Protein AF-A0A1I7U4G9-F1 (afdb_monomer)

Secondary structure (DSSP, 8-state):
----------PPPHHHHHHTTS--HHHHHHHHHHHHHHHHHHHHHHHHHHHHHHHHHTTT-PPPPPPPP-------------------HHHHHHHHHHHHHHHHHHHHHHHHH-TTSHHHHHHHHHHHHHHHHHHHHHHHHHTSTT--SEE---GGG-HHHHHHHHHHHHHHHHHHHHHHH-S-HHHHHTSHHHHHHHHHHHHHHHHHHHT-EE--TTTTTTSSS-EEES-B-TTTTTT-TT-SEEEEESEEEEEE-TTTTTT-EEEEEEEEES-EEEEE-TTTT-S-EEEEEEEEEEEEEEEEE-TTTTTT-EEEEEEEEEEEEEEEETTTTTT-EEEEEEEES-EEEEE-----S-----TT---EEEEEEES-EEEEE-HHHH-EEEEEEES-EEEEES---S-TTS------TT------EEEEES-EEEEE-TTTTTT-EEEEEEEES-EEEEEPTTSEES-EEEEEEEES-EEEEE-TTSEES-EEEEEEEES-EEEEE-TTSEES-EEEEEEEES-EEEEE-S--EES-EEEEEEEES-EEEEE-TTTT------

Solvent-accessible surface area (backbone atoms only — not comparable to full-atom values): 28700 Å² total; per-residue (Å²): 136,84,94,77,74,79,76,77,78,74,75,80,50,77,64,58,54,62,56,60,74,63,79,61,66,65,59,38,55,48,38,22,53,50,52,51,52,53,52,52,50,52,54,50,52,51,52,52,52,52,51,58,54,52,62,52,55,60,71,76,56,79,82,82,86,82,81,83,92,81,85,89,85,90,86,85,86,83,85,89,87,84,84,89,86,86,83,73,60,81,63,52,60,58,53,51,52,56,56,47,50,58,48,52,54,26,51,53,30,38,45,48,67,32,74,85,35,74,66,8,44,54,47,55,52,48,52,52,52,49,53,51,50,48,52,50,50,52,51,52,61,65,67,40,96,81,62,57,61,62,41,79,55,47,56,92,80,32,70,68,59,51,53,45,44,54,50,36,55,50,50,51,56,53,48,51,39,51,54,54,36,43,89,51,62,71,62,50,62,69,31,73,70,43,49,51,47,38,68,49,37,46,28,51,58,46,23,59,77,68,32,29,44,73,81,60,79,90,55,74,77,76,78,76,58,65,49,71,41,70,61,43,48,57,42,65,53,52,85,57,77,84,46,49,69,48,78,45,64,43,25,34,33,46,28,38,29,47,30,19,40,27,67,36,45,59,25,55,35,41,40,37,30,44,26,42,35,38,34,38,30,46,25,17,48,12,40,24,40,58,28,48,30,40,38,41,37,54,60,29,41,32,50,34,37,30,44,27,21,31,26,64,14,37,32,47,32,38,38,37,34,38,32,39,30,70,30,27,23,54,35,24,50,22,54,19,24,24,53,34,37,37,38,30,50,24,38,44,32,55,41,49,70,88,71,88,70,78,88,79,75,64,91,87,58,60,45,19,49,31,35,40,38,31,54,25,40,30,57,47,45,41,72,82,39,47,32,36,25,28,42,42,36,30,56,22,42,32,46,29,33,20,69,71,56,90,47,92,89,48,85,75,92,59,83,74,78,84,67,82,62,70,34,34,35,39,38,39,30,46,25,44,35,41,34,36,30,53,46,44,40,49,59,40,62,27,55,36,42,36,39,30,52,22,40,35,50,31,38,29,46,31,17,34,21,53,20,40,31,50,29,39,36,40,30,55,20,40,36,42,35,39,31,45,28,18,38,20,55,21,42,33,45,30,38,41,38,34,42,29,45,33,45,40,44,33,38,20,22,40,18,53,24,43,36,32,39,41,37,43,30,53,21,40,34,45,36,36,35,41,32,28,42,29,73,52,48,69,75,42,80,46,79,43,78,60,48,71,74,41,71,40,95,40,24,84,50,54,82,67,84,125

Foldseek 3Di:
DDPPDPPPPPDDDPVFVVVPVDDDVVVLVVLLVVVLVVLLVVQVVVVVVVVVVVVVVCVVDPDDDDDDDDDDDDDDDDDDDDDDDDDPPPVVVVVCVVVVVLVVLLVVLLLLCDPVHPNVVVVVVVLVVLVVVLVVLLVVQCVDPPDDQKTQAACVVDPSLVSLLVSLVVVVVVLVSVCSNDPDNNVSCVDPSVSVNSSRNSSSVVCNVRRMDGSDDPPPPPDPDQAEAAELDACNCPPVQPEQEAEDESHEYAELDANSQAPAENHAEDEYELYEYEEQDANSQAHYYNHAEYDDDYNYEYAEQAANSHAHHAYAEYEYACYEYNEYELQRQPNHAYAEYEAYNYEYEYAHHPDPDQDDDPPPGHFHAEYEAECYEYAEHQPQSNGYQEYEYELYEYAEQADRDPDPPDPPPDPRPDPVRNHAYYEYYNYEYEELDACSAAAEEYAEDEYENYEYAEQDANSHECYEYAEYYYYLYEYEEQDANSPYNYEYAEYYAENYEYEYQDANSPELYEYEEYAHYLYEYAEQDANSHYNYHYNYYHYPNYHYNYYDPRRVVYPDDD

pLDDT: mean 80.05, std 19.77, range [24.11, 98.38]

Radius of gyration: 43.99 Å; Cα contacts (8 Å, |Δi|>4): 1241; chains: 1; bounding box: 105×54×148 Å

InterPro domains:
  IPR005821 Ion transport domain [PF00520] (123-213)
  IPR027359 Voltage-dependent channel domain superfamily [G3DSA:1.20.120.350] (115-228)
  IPR032675 Leucine-rich repeat domain superfamily [G3DSA:3.80.10.10] (229-551)
  IPR047871 Calcium-activated potassium channel slowpoke-like [PTHR10027] (13-220)

Nearest PDB structures (foldseek):
  6v22-assembly1_A  TM=9.071E-01  e=6.794E-10  Homo sapiens
  8vav-assembly1_A  TM=9.564E-01  e=4.040E-09  Homo sapiens
  7yo5-assembly1_B  TM=9.255E-01  e=4.224E-09  Homo sapiens
  7yo1-assembly1_G  TM=9.265E-01  e=5.518E-09  Homo sapiens
  8v63-assembly1_D  TM=9.424E-01  e=1.681E-08  Homo sapiens

Organism: NCBI:txid1561998

Mean predicted aligned error: 17.95 Å

Structure (mmCIF, N/CA/C/O backbone):
data_AF-A0A1I7U4G9-F1
#
_entry.id   AF-A0A1I7U4G9-F1
#
loop_
_atom_site.group_PDB
_atom_site.id
_atom_site.type_symbol
_atom_site.label_atom_id
_atom_site.label_alt_id
_atom_site.label_comp_id
_atom_site.label_asym_id
_atom_site.label_entity_id
_atom_site.label_seq_id
_atom_site.pdbx_PDB_ins_code
_atom_site.Cartn_x
_atom_site.Cartn_y
_atom_site.Cartn_z
_atom_site.occupancy
_atom_site.B_iso_or_equiv
_atom_site.auth_seq_id
_atom_site.auth_comp_id
_atom_site.auth_asym_id
_atom_site.auth_atom_id
_atom_site.pdbx_PDB_model_num
ATOM 1 N N . MET A 1 1 ? -7.025 -22.854 -17.572 1.00 32.09 1 MET A N 1
ATOM 2 C CA . MET A 1 1 ? -6.336 -24.072 -17.092 1.00 32.09 1 MET A CA 1
ATOM 3 C C . MET A 1 1 ? -4.861 -23.960 -17.449 1.00 32.09 1 MET A C 1
ATOM 5 O O . MET A 1 1 ? -4.553 -23.759 -18.612 1.00 32.09 1 MET A O 1
ATOM 9 N N . ASN A 1 2 ? -4.002 -24.052 -16.429 1.00 30.67 2 ASN A N 1
ATOM 10 C CA . ASN A 1 2 ? -2.537 -24.177 -16.460 1.00 30.67 2 ASN A CA 1
ATOM 11 C C . ASN A 1 2 ? -1.704 -23.033 -17.076 1.00 30.67 2 ASN A C 1
ATOM 13 O O . ASN A 1 2 ? -0.966 -23.246 -18.028 1.00 30.67 2 ASN A O 1
ATOM 17 N N . CYS A 1 3 ? -1.691 -21.868 -16.417 1.00 27.72 3 CYS A N 1
ATOM 18 C CA . CYS A 1 3 ? -0.491 -21.019 -16.354 1.00 27.72 3 CYS A CA 1
ATOM 19 C C . CYS A 1 3 ? 0.196 -21.259 -15.004 1.00 27.72 3 CYS A C 1
ATOM 21 O O . CYS A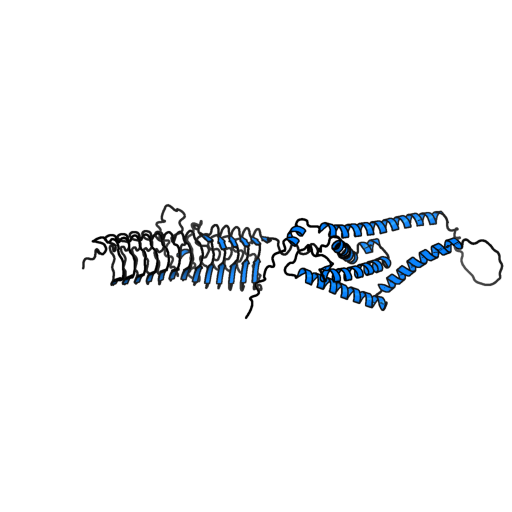 1 3 ? 0.175 -20.421 -14.112 1.00 27.72 3 CYS A O 1
ATOM 23 N N . ASN A 1 4 ? 0.741 -22.461 -14.832 1.00 32.66 4 ASN A N 1
ATOM 24 C CA . ASN A 1 4 ? 1.618 -22.788 -13.716 1.00 32.66 4 ASN A CA 1
ATOM 25 C C . ASN A 1 4 ? 2.900 -23.365 -14.314 1.00 32.66 4 ASN A C 1
ATOM 27 O O . ASN A 1 4 ? 3.123 -24.571 -14.334 1.00 32.66 4 ASN A O 1
ATOM 31 N N . LEU A 1 5 ? 3.698 -22.481 -14.907 1.00 30.47 5 LEU A N 1
ATOM 32 C CA . LEU A 1 5 ? 5.097 -22.759 -15.179 1.00 30.47 5 LEU A CA 1
ATOM 33 C C . LEU A 1 5 ? 5.899 -21.692 -14.447 1.00 30.47 5 LEU A C 1
ATOM 35 O O . LEU A 1 5 ? 6.381 -20.724 -15.035 1.00 30.47 5 LEU A O 1
ATOM 39 N N . SER A 1 6 ? 5.995 -21.863 -13.129 1.00 32.78 6 SER A N 1
ATOM 40 C CA . SER A 1 6 ? 7.108 -21.331 -12.356 1.00 32.78 6 SER A CA 1
ATOM 41 C C . SER A 1 6 ? 8.375 -21.692 -13.124 1.00 32.78 6 SER A C 1
ATOM 43 O O . SER A 1 6 ? 8.732 -22.867 -13.220 1.00 32.78 6 SER A O 1
ATOM 45 N N . ARG A 1 7 ? 9.007 -20.701 -13.761 1.00 32.53 7 ARG A N 1
ATOM 46 C CA . ARG A 1 7 ? 10.331 -20.886 -14.346 1.00 32.53 7 ARG A CA 1
ATOM 47 C C . ARG A 1 7 ? 11.245 -21.239 -13.186 1.00 32.53 7 ARG A C 1
ATOM 49 O O . ARG A 1 7 ? 11.540 -20.388 -12.352 1.00 32.53 7 ARG A O 1
ATOM 56 N N . VAL A 1 8 ? 11.623 -22.508 -13.108 1.00 30.97 8 VAL A N 1
ATOM 57 C CA . VAL A 1 8 ? 12.698 -22.967 -12.239 1.00 30.97 8 VAL A CA 1
ATOM 58 C C . VAL A 1 8 ? 13.930 -22.189 -12.684 1.00 30.97 8 VAL A C 1
ATOM 60 O O . VAL A 1 8 ? 14.436 -22.402 -13.782 1.00 30.97 8 VAL A O 1
ATOM 63 N N . PHE A 1 9 ? 14.348 -21.219 -11.875 1.00 34.22 9 PHE A N 1
ATOM 64 C CA . PHE A 1 9 ? 15.638 -20.572 -12.041 1.00 34.22 9 PHE A CA 1
ATOM 65 C C . PHE A 1 9 ? 16.676 -21.663 -11.784 1.00 34.22 9 PHE A C 1
ATOM 67 O O . PHE A 1 9 ? 16.850 -22.097 -10.647 1.00 34.22 9 PHE A O 1
ATOM 74 N N . MET A 1 10 ? 17.263 -22.201 -12.850 1.00 38.34 10 MET A N 1
ATOM 75 C CA . MET A 1 10 ? 18.351 -23.155 -12.718 1.00 38.34 10 MET A CA 1
ATOM 76 C C . MET A 1 10 ? 19.558 -22.354 -12.230 1.00 38.34 10 MET A C 1
ATOM 78 O O . MET A 1 10 ? 20.037 -21.463 -12.929 1.00 38.34 10 MET A O 1
ATOM 82 N N . GLU A 1 11 ? 19.966 -22.602 -10.986 1.00 43.62 11 GLU A N 1
ATOM 83 C CA . GLU A 1 11 ? 21.136 -21.980 -10.371 1.00 43.62 11 GLU A CA 1
ATOM 84 C C . GLU A 1 11 ? 22.359 -22.165 -11.282 1.00 43.62 11 GLU A C 1
ATOM 86 O O . GLU A 1 11 ? 22.639 -23.270 -11.749 1.00 43.62 11 GLU A O 1
ATOM 91 N N . MET A 1 12 ? 23.061 -21.063 -11.564 1.00 54.00 12 MET A N 1
ATOM 92 C CA . MET A 1 12 ? 24.326 -21.069 -12.299 1.00 54.00 12 MET A CA 1
ATOM 93 C C . MET A 1 12 ? 25.314 -21.983 -11.572 1.00 54.00 12 MET A C 1
ATOM 95 O O . MET A 1 12 ? 25.477 -21.861 -10.356 1.00 54.00 12 MET A O 1
ATOM 99 N N . THR A 1 13 ? 25.962 -22.899 -12.294 1.00 61.69 13 THR A N 1
ATOM 100 C CA . THR A 1 13 ? 26.867 -23.852 -11.649 1.00 61.69 13 THR A CA 1
ATOM 101 C C . THR A 1 13 ? 28.091 -23.133 -11.074 1.00 61.69 13 THR A C 1
ATOM 103 O O . THR A 1 13 ? 28.545 -22.103 -11.578 1.00 61.69 13 THR A O 1
ATOM 106 N N . GLU A 1 14 ? 28.649 -23.672 -9.991 1.00 62.03 14 GLU A N 1
ATOM 107 C CA . GLU A 1 14 ? 29.839 -23.115 -9.332 1.00 62.03 14 GLU A CA 1
ATOM 108 C C . GLU A 1 14 ? 31.075 -23.101 -10.262 1.00 62.03 14 GLU A C 1
ATOM 110 O O . GLU A 1 14 ? 31.990 -22.293 -10.087 1.00 62.03 14 GLU A O 1
ATOM 115 N N . GLU A 1 15 ? 31.088 -23.963 -11.282 1.00 64.06 15 GLU A N 1
ATOM 116 C CA . GLU A 1 15 ? 32.116 -24.016 -12.328 1.00 64.06 15 GLU A CA 1
ATOM 117 C C . GLU A 1 15 ? 31.965 -22.864 -13.335 1.00 64.06 15 GLU A C 1
ATOM 119 O O . GLU A 1 15 ? 32.948 -22.170 -13.618 1.00 64.06 15 GLU A O 1
ATOM 124 N N . ASP A 1 16 ? 30.735 -22.574 -13.778 1.00 65.06 16 ASP A N 1
ATOM 125 C CA . ASP A 1 16 ? 30.434 -21.411 -14.624 1.00 65.06 16 ASP A CA 1
ATOM 126 C C . ASP A 1 16 ? 30.797 -20.102 -13.909 1.00 65.06 16 ASP A C 1
ATOM 128 O O . ASP A 1 16 ? 31.416 -19.205 -14.490 1.00 65.06 16 ASP A O 1
ATOM 132 N N . ARG A 1 17 ? 30.489 -20.016 -12.606 1.00 66.81 17 ARG A N 1
ATOM 133 C CA . ARG A 1 17 ? 30.793 -18.847 -11.769 1.00 66.81 17 ARG A CA 1
ATOM 134 C C . ARG A 1 17 ? 32.293 -18.549 -11.726 1.00 66.81 17 ARG A C 1
ATOM 136 O O . ARG A 1 17 ? 32.680 -17.403 -11.938 1.00 66.81 17 ARG A O 1
ATOM 143 N N . LYS A 1 18 ? 33.134 -19.564 -11.491 1.00 71.50 18 LYS A N 1
ATOM 144 C CA . LYS A 1 18 ? 34.603 -19.416 -11.462 1.00 71.50 18 LYS A CA 1
ATOM 145 C C . LYS A 1 18 ? 35.176 -19.023 -12.819 1.00 71.50 18 LYS A C 1
ATOM 147 O O . LYS A 1 18 ? 36.136 -18.261 -12.881 1.00 71.50 18 LYS A O 1
ATOM 152 N N . CYS A 1 19 ? 34.600 -19.517 -13.912 1.00 69.88 19 CYS A N 1
ATOM 153 C CA . CYS A 1 19 ? 35.076 -19.172 -15.246 1.00 69.88 19 CYS A CA 1
ATOM 154 C C . CYS A 1 19 ? 34.816 -17.699 -15.614 1.00 69.88 19 CYS A C 1
ATOM 156 O O . CYS A 1 19 ? 35.646 -17.072 -16.283 1.00 69.88 19 CYS A O 1
ATOM 158 N N . LEU A 1 20 ? 33.694 -17.144 -15.148 1.00 69.88 20 LEU A N 1
ATOM 159 C CA . LEU A 1 20 ? 33.252 -15.774 -15.429 1.00 69.88 20 LEU A CA 1
ATOM 160 C C . LEU A 1 20 ? 33.856 -14.710 -14.498 1.00 69.88 20 LEU A C 1
ATOM 162 O O . LEU A 1 20 ? 33.621 -13.521 -14.722 1.00 69.88 20 LEU A O 1
ATOM 166 N N . GLU A 1 21 ? 34.645 -15.104 -13.488 1.00 70.00 21 GLU A N 1
ATOM 167 C CA . GLU A 1 21 ? 35.408 -14.169 -12.641 1.00 70.00 21 GLU A CA 1
ATOM 168 C C . GLU A 1 21 ? 36.423 -13.356 -13.469 1.00 70.00 21 GLU A C 1
ATOM 170 O O . GLU A 1 21 ? 36.642 -12.176 -13.198 1.00 70.00 21 GLU A O 1
ATOM 175 N N . GLU A 1 22 ? 36.976 -13.946 -14.536 1.00 73.38 22 GLU A N 1
ATOM 176 C CA . GLU A 1 22 ? 37.843 -13.267 -15.503 1.00 73.38 22 GLU A CA 1
ATOM 177 C C . GLU A 1 22 ? 37.217 -13.309 -16.909 1.00 73.38 22 GLU A C 1
ATOM 179 O O . GLU A 1 22 ? 37.266 -14.328 -17.606 1.00 73.38 22 GLU A O 1
ATOM 184 N N . ARG A 1 23 ? 36.637 -12.184 -17.347 1.00 78.44 23 ARG A N 1
ATOM 185 C CA . ARG A 1 23 ? 36.007 -12.053 -18.673 1.00 78.44 23 ARG A CA 1
ATOM 186 C C . ARG A 1 23 ? 37.039 -11.854 -19.783 1.00 78.44 23 ARG A C 1
ATOM 188 O O . ARG A 1 23 ? 37.906 -10.986 -19.672 1.00 78.44 23 ARG A O 1
ATOM 195 N N . LYS A 1 24 ? 36.911 -12.599 -20.888 1.00 81.12 24 LYS A N 1
ATOM 196 C CA . LYS A 1 24 ? 37.875 -12.594 -22.011 1.00 81.12 24 LYS A CA 1
ATOM 197 C C . LYS A 1 24 ? 37.289 -12.089 -23.332 1.00 81.12 24 LYS A C 1
ATOM 199 O O . LYS A 1 24 ? 37.916 -12.257 -24.377 1.00 81.12 24 LYS A O 1
ATOM 204 N N . TYR A 1 25 ? 36.149 -11.393 -23.303 1.00 81.56 25 TYR A N 1
ATOM 205 C CA . TYR A 1 25 ? 35.530 -10.788 -24.498 1.00 81.56 25 TYR A CA 1
ATOM 206 C C . TYR A 1 25 ? 36.493 -9.921 -25.335 1.00 81.56 25 TYR A C 1
ATOM 208 O O . TYR A 1 25 ? 36.419 -9.912 -26.563 1.00 81.56 25 TYR A O 1
ATOM 216 N N . TRP A 1 26 ? 37.449 -9.238 -24.693 1.00 81.31 26 TRP A N 1
ATOM 217 C CA . TRP A 1 26 ? 38.462 -8.435 -25.382 1.00 81.31 26 TRP A CA 1
ATOM 218 C C . TRP A 1 26 ? 39.311 -9.250 -26.362 1.00 81.31 26 TRP A C 1
ATOM 220 O O . TRP A 1 26 ? 39.728 -8.705 -27.378 1.00 81.31 26 TRP A O 1
ATOM 230 N N . CYS A 1 27 ? 39.548 -10.542 -26.106 1.00 86.62 27 CYS A N 1
ATOM 231 C CA . CYS A 1 27 ? 40.294 -11.408 -27.020 1.00 86.62 27 CYS A CA 1
ATOM 232 C C . CYS A 1 27 ? 39.555 -11.605 -28.351 1.00 86.62 27 CYS A C 1
ATOM 234 O O . CYS A 1 27 ? 40.188 -11.605 -29.406 1.00 86.62 27 CYS A O 1
ATOM 236 N N . PHE A 1 28 ? 38.224 -11.710 -28.311 1.00 86.06 28 PHE A N 1
ATOM 237 C CA . PHE A 1 28 ? 37.385 -11.834 -29.502 1.00 86.06 28 PHE A CA 1
ATOM 238 C C . PHE A 1 28 ? 37.420 -10.543 -30.323 1.00 86.06 28 PHE A C 1
ATOM 240 O O . PHE A 1 28 ? 37.746 -10.580 -31.508 1.00 86.06 28 PHE A O 1
ATOM 247 N N . LEU A 1 29 ? 37.212 -9.386 -29.687 1.00 85.88 29 LEU A N 1
ATOM 248 C CA . LEU A 1 29 ? 37.275 -8.089 -30.369 1.00 85.88 29 LEU A CA 1
ATOM 249 C C . LEU A 1 29 ? 38.676 -7.790 -30.928 1.00 85.88 29 LEU A C 1
ATOM 251 O O . LEU A 1 29 ? 38.822 -7.318 -32.057 1.00 85.88 29 LEU A O 1
ATOM 255 N N . LEU A 1 30 ? 39.721 -8.099 -30.156 1.00 89.56 30 LEU A N 1
ATOM 256 C CA . LEU A 1 30 ? 41.106 -7.922 -30.579 1.00 89.56 30 LEU A CA 1
ATOM 257 C C . LEU A 1 30 ? 41.428 -8.792 -31.799 1.00 89.56 30 LEU A C 1
ATOM 259 O O . LEU A 1 30 ? 42.159 -8.342 -32.678 1.00 89.56 30 LEU A O 1
ATOM 263 N N . SER A 1 31 ? 40.860 -9.996 -31.906 1.00 91.81 31 SER A N 1
ATOM 264 C CA . SER A 1 31 ? 41.044 -10.860 -33.079 1.00 91.81 31 SER A CA 1
ATOM 265 C C . SER A 1 31 ? 40.483 -10.243 -34.365 1.00 91.81 31 SER A C 1
ATOM 267 O O . SER A 1 31 ? 41.161 -10.240 -35.392 1.00 91.81 31 SER A O 1
ATOM 269 N N . SER A 1 32 ? 39.307 -9.615 -34.306 1.00 90.69 32 SER A N 1
ATOM 270 C CA . SER A 1 32 ? 38.718 -8.889 -35.438 1.00 90.69 32 SER A CA 1
ATOM 271 C C . SER A 1 32 ? 39.556 -7.673 -35.839 1.00 90.69 32 SER A C 1
ATOM 273 O O . SER A 1 32 ? 39.868 -7.484 -37.012 1.00 90.69 32 SER A O 1
ATOM 275 N N . ILE A 1 33 ? 39.994 -6.870 -34.863 1.00 90.62 33 ILE A N 1
ATOM 276 C CA . ILE A 1 33 ? 40.807 -5.672 -35.128 1.00 90.62 33 ILE A CA 1
ATOM 277 C C . ILE A 1 33 ? 42.177 -6.054 -35.704 1.00 90.62 33 ILE A C 1
ATOM 279 O O . ILE A 1 33 ? 42.645 -5.447 -36.666 1.00 90.62 33 ILE A O 1
ATOM 283 N N . THR A 1 34 ? 42.834 -7.066 -35.133 1.00 91.06 34 THR A N 1
ATOM 284 C CA . THR A 1 34 ? 44.166 -7.501 -35.581 1.00 91.06 34 THR A CA 1
ATOM 285 C C . THR A 1 34 ? 44.128 -8.119 -36.973 1.00 91.06 34 THR A C 1
ATOM 287 O O . THR A 1 34 ? 44.988 -7.790 -37.789 1.00 91.06 34 THR A O 1
ATOM 290 N N . THR A 1 35 ? 43.128 -8.948 -37.284 1.00 91.75 35 THR A N 1
ATOM 291 C CA . THR A 1 35 ? 42.958 -9.525 -38.629 1.00 91.75 35 THR A CA 1
ATOM 292 C C . THR A 1 35 ? 42.655 -8.458 -39.680 1.00 91.75 35 THR A C 1
ATOM 294 O O . THR A 1 35 ? 43.281 -8.471 -40.744 1.00 91.75 35 THR A O 1
ATOM 297 N N . PHE A 1 36 ? 41.801 -7.477 -39.370 1.00 92.31 36 PHE A N 1
ATOM 298 C CA . PHE A 1 36 ? 41.570 -6.321 -40.238 1.00 92.31 36 PHE A CA 1
ATOM 299 C C . PHE A 1 36 ? 42.868 -5.540 -40.493 1.00 92.31 36 PHE A C 1
ATOM 301 O O . PHE A 1 36 ? 43.281 -5.384 -41.644 1.00 92.31 36 PHE A O 1
ATOM 308 N N . CYS A 1 37 ? 43.573 -5.119 -39.438 1.00 92.00 37 CYS A N 1
ATOM 309 C CA . CYS A 1 37 ? 44.820 -4.361 -39.564 1.00 92.00 37 CYS A CA 1
ATOM 310 C C . CYS A 1 37 ? 45.899 -5.133 -40.338 1.00 92.00 37 CYS A C 1
ATOM 312 O O . CYS A 1 37 ? 46.545 -4.562 -41.216 1.00 92.00 37 CYS A O 1
ATOM 314 N N . ALA A 1 38 ? 46.076 -6.428 -40.064 1.00 92.81 38 ALA A N 1
ATOM 315 C CA . ALA A 1 38 ? 47.026 -7.273 -40.782 1.00 92.81 38 ALA A CA 1
ATOM 316 C C . ALA A 1 38 ? 46.672 -7.381 -42.273 1.00 92.81 38 ALA A C 1
ATOM 318 O O . ALA A 1 38 ? 47.550 -7.218 -43.122 1.00 92.81 38 ALA A O 1
ATOM 319 N N . SER A 1 39 ? 45.392 -7.587 -42.604 1.00 90.00 39 SER A N 1
ATOM 320 C CA . SER A 1 39 ? 44.932 -7.650 -43.997 1.00 90.00 39 SER A CA 1
ATOM 321 C C . SER A 1 39 ? 45.177 -6.334 -44.748 1.00 90.00 39 SER A C 1
ATOM 323 O O . SER A 1 39 ? 45.697 -6.342 -45.865 1.00 90.00 39 SER A O 1
ATOM 325 N N . MET A 1 40 ? 44.917 -5.194 -44.102 1.00 89.56 40 MET A N 1
ATOM 326 C CA . MET A 1 40 ? 45.162 -3.863 -44.658 1.00 89.56 40 MET A CA 1
ATOM 327 C C . MET A 1 40 ? 46.652 -3.605 -44.885 1.00 89.56 40 MET A C 1
ATOM 329 O O . MET A 1 40 ? 47.045 -3.146 -45.958 1.00 89.56 40 MET A O 1
ATOM 333 N N . ILE A 1 41 ? 47.496 -3.946 -43.908 1.00 91.25 41 ILE A N 1
ATOM 334 C CA . ILE A 1 41 ? 48.951 -3.803 -44.017 1.00 91.25 41 ILE A CA 1
ATOM 335 C C . ILE A 1 41 ? 49.488 -4.653 -45.172 1.00 91.25 41 ILE A C 1
ATOM 337 O O . ILE A 1 41 ? 50.260 -4.145 -45.981 1.00 91.25 41 ILE A O 1
ATOM 341 N N . LEU A 1 42 ? 49.053 -5.911 -45.305 1.00 90.88 42 LEU A N 1
ATOM 342 C CA . LEU A 1 42 ? 49.481 -6.791 -46.397 1.00 90.88 42 LEU A CA 1
ATOM 343 C C . LEU A 1 42 ? 49.119 -6.222 -47.775 1.00 90.88 42 LEU A C 1
ATOM 345 O O . LEU A 1 42 ? 49.960 -6.217 -48.675 1.00 90.88 42 LEU A O 1
ATOM 349 N N . VAL A 1 43 ? 47.905 -5.685 -47.939 1.00 89.50 43 VAL A N 1
ATOM 350 C CA . VAL A 1 43 ? 47.474 -5.062 -49.201 1.00 89.50 43 VAL A CA 1
ATOM 351 C C . VAL A 1 43 ? 48.272 -3.793 -49.507 1.00 89.50 43 VAL A C 1
ATOM 353 O O . VAL A 1 43 ? 48.671 -3.577 -50.655 1.00 89.50 43 VAL A O 1
ATOM 356 N N . VAL A 1 44 ? 48.540 -2.956 -48.503 1.00 88.19 44 VAL A N 1
ATOM 357 C CA . VAL A 1 44 ? 49.327 -1.726 -48.674 1.00 88.19 44 VAL A CA 1
ATOM 358 C C . VAL A 1 44 ? 50.784 -2.048 -49.001 1.00 88.19 44 VAL A C 1
ATOM 360 O O . VAL A 1 44 ? 51.324 -1.480 -49.947 1.00 88.19 44 VAL A O 1
ATOM 363 N N . ILE A 1 45 ? 51.407 -2.995 -48.291 1.00 87.94 45 ILE A N 1
ATOM 364 C CA . ILE A 1 45 ? 52.772 -3.457 -48.580 1.00 87.94 45 ILE A CA 1
ATOM 365 C C . ILE A 1 45 ? 52.844 -4.011 -50.003 1.00 87.94 45 ILE A C 1
ATOM 367 O O . ILE A 1 45 ? 53.729 -3.619 -50.758 1.00 87.94 45 ILE A O 1
ATOM 371 N N . TRP A 1 46 ? 51.891 -4.856 -50.408 1.00 86.00 46 TRP A N 1
ATOM 372 C CA . TRP A 1 46 ? 51.820 -5.371 -51.775 1.00 86.00 46 TRP A CA 1
ATOM 373 C C . TRP A 1 46 ? 51.720 -4.246 -52.817 1.00 86.00 46 TRP A C 1
ATOM 375 O O . TRP A 1 46 ? 52.440 -4.263 -53.818 1.00 86.00 46 TRP A O 1
ATOM 385 N N . ARG A 1 47 ? 50.883 -3.226 -52.581 1.00 85.31 47 ARG A N 1
ATOM 386 C CA . ARG A 1 47 ? 50.774 -2.044 -53.459 1.00 85.31 47 ARG A CA 1
ATOM 387 C C . ARG A 1 47 ? 52.079 -1.249 -53.536 1.00 85.31 47 ARG A C 1
ATOM 389 O O . ARG A 1 47 ? 52.477 -0.839 -54.621 1.00 85.31 47 ARG A O 1
ATOM 396 N N . VAL A 1 48 ? 52.765 -1.055 -52.411 1.00 84.25 48 VAL A N 1
ATOM 397 C CA . VAL A 1 48 ? 54.056 -0.351 -52.374 1.00 84.25 48 VAL A CA 1
ATOM 398 C C . VAL A 1 48 ? 55.133 -1.149 -53.114 1.00 84.25 48 VAL A C 1
ATOM 400 O O . VAL A 1 48 ? 55.836 -0.587 -53.948 1.00 84.25 48 VAL A O 1
ATOM 403 N N . VAL A 1 49 ? 55.231 -2.460 -52.877 1.00 83.81 49 VAL A N 1
ATOM 404 C CA . VAL A 1 49 ? 56.201 -3.342 -53.549 1.00 83.81 49 VAL A CA 1
ATOM 405 C C . VAL A 1 49 ? 55.960 -3.380 -55.058 1.00 83.81 49 VAL A C 1
ATOM 407 O O . VAL A 1 49 ? 56.896 -3.182 -55.827 1.00 83.81 49 VAL A O 1
ATOM 410 N N . THR A 1 50 ? 54.713 -3.563 -55.499 1.00 77.00 50 THR A N 1
ATOM 411 C CA . THR A 1 50 ? 54.371 -3.559 -56.933 1.00 77.00 50 THR A CA 1
ATOM 412 C C . THR A 1 50 ? 54.684 -2.216 -57.590 1.00 77.00 50 THR A C 1
ATOM 414 O O . THR A 1 50 ? 55.272 -2.193 -58.670 1.00 77.00 50 THR A O 1
ATOM 417 N N . HIS A 1 51 ? 54.398 -1.095 -56.923 1.00 78.44 51 HIS A N 1
ATOM 418 C CA . HIS A 1 51 ? 54.737 0.232 -57.437 1.00 78.44 51 HIS A CA 1
ATOM 419 C C . HIS A 1 51 ? 56.257 0.449 -57.561 1.00 78.44 51 HIS A C 1
ATOM 421 O O . HIS A 1 51 ? 56.731 0.927 -58.593 1.00 78.44 51 HIS A O 1
ATOM 427 N N . LEU A 1 52 ? 57.034 0.037 -56.553 1.00 78.38 52 LEU A N 1
ATOM 428 C CA . LEU A 1 52 ? 58.500 0.126 -56.563 1.00 78.38 52 LEU A CA 1
ATOM 429 C C . LEU A 1 52 ? 59.142 -0.790 -57.622 1.00 78.38 52 LEU A C 1
ATOM 431 O O . LEU A 1 52 ? 60.139 -0.410 -58.238 1.00 78.38 52 LEU A O 1
ATOM 435 N N . CYS A 1 53 ? 58.575 -1.974 -57.872 1.00 74.81 53 CYS A N 1
ATOM 436 C CA . CYS A 1 53 ? 59.047 -2.902 -58.904 1.00 74.81 53 CYS A CA 1
ATOM 437 C C . CYS A 1 53 ? 58.689 -2.442 -60.331 1.00 74.81 53 CYS A C 1
ATOM 439 O O . CYS A 1 53 ? 59.526 -2.552 -61.227 1.00 74.81 53 CYS A O 1
ATOM 441 N N . CYS A 1 54 ? 57.502 -1.866 -60.557 1.00 63.22 54 CYS A N 1
ATOM 442 C CA . CYS A 1 54 ? 57.096 -1.343 -61.868 1.00 63.22 54 CYS A CA 1
ATOM 443 C C . CYS A 1 54 ? 57.862 -0.069 -62.267 1.00 63.22 54 CYS A C 1
ATOM 445 O O . CYS A 1 54 ? 58.306 0.026 -63.410 1.00 63.22 54 CYS A O 1
ATOM 447 N N . GLN A 1 55 ? 58.134 0.851 -61.329 1.00 56.59 55 GLN A N 1
ATOM 448 C CA . GLN A 1 55 ? 58.990 2.024 -61.593 1.00 56.59 55 GLN A CA 1
ATOM 449 C C . GLN A 1 55 ? 60.445 1.661 -61.937 1.00 56.59 55 GLN A C 1
ATOM 451 O O . GLN A 1 55 ? 61.175 2.466 -62.521 1.00 56.59 55 GLN A O 1
ATOM 456 N N . ARG A 1 56 ? 60.904 0.468 -61.536 1.00 52.62 56 ARG A N 1
ATOM 457 C CA . ARG A 1 56 ? 62.239 -0.036 -61.876 1.00 52.62 56 ARG A CA 1
ATOM 458 C C . ARG A 1 56 ? 62.281 -0.603 -63.298 1.00 52.62 56 ARG A C 1
ATOM 460 O O . ARG A 1 56 ? 63.273 -0.396 -63.985 1.00 52.62 56 ARG A O 1
ATOM 467 N N . ARG A 1 57 ? 61.188 -1.228 -63.754 1.00 49.00 57 ARG A N 1
ATOM 468 C CA . ARG A 1 57 ? 61.046 -1.806 -65.103 1.00 49.00 57 ARG A CA 1
ATOM 469 C C . ARG A 1 57 ? 60.989 -0.743 -66.209 1.00 49.00 57 ARG A C 1
ATOM 471 O O . ARG A 1 57 ? 61.626 -0.926 -67.239 1.00 49.00 57 ARG A O 1
ATOM 478 N N . GLU A 1 58 ? 60.309 0.385 -65.985 1.00 48.34 58 GLU A N 1
ATOM 479 C CA . GLU A 1 58 ? 60.286 1.518 -66.939 1.00 48.34 58 GLU A CA 1
ATOM 480 C C . GLU A 1 58 ? 61.646 2.223 -67.083 1.00 48.34 58 GLU A C 1
ATOM 482 O O . GLU A 1 58 ? 61.907 2.863 -68.098 1.00 48.34 58 GLU A O 1
ATOM 487 N N . ARG A 1 59 ? 62.543 2.091 -66.094 1.00 51.06 59 ARG A N 1
ATOM 488 C CA . ARG A 1 59 ? 63.901 2.655 -66.163 1.00 51.06 59 ARG A CA 1
ATOM 489 C C . ARG A 1 59 ? 64.889 1.816 -66.979 1.00 51.06 59 ARG A C 1
ATOM 491 O O . ARG A 1 59 ? 65.915 2.358 -67.375 1.00 51.06 59 ARG A O 1
ATOM 498 N N . GLU A 1 60 ? 64.611 0.534 -67.222 1.00 49.34 60 GLU A N 1
ATOM 499 C CA . GLU A 1 60 ? 65.529 -0.372 -67.936 1.00 49.34 60 GLU A CA 1
ATOM 500 C C . GLU A 1 60 ? 65.252 -0.477 -69.448 1.00 49.34 60 GLU A C 1
ATOM 502 O O . GLU A 1 60 ? 66.149 -0.872 -70.187 1.00 49.34 60 GLU A O 1
ATOM 507 N N . PHE A 1 61 ? 64.074 -0.062 -69.935 1.00 51.94 61 PHE A N 1
ATOM 508 C CA . PHE A 1 61 ? 63.728 -0.080 -71.365 1.00 51.94 61 PHE A CA 1
ATOM 509 C C . PHE A 1 61 ? 62.969 1.197 -71.779 1.00 51.94 61 PHE A C 1
ATOM 511 O O . PHE A 1 61 ? 61.754 1.270 -71.583 1.00 51.94 61 PHE A O 1
ATOM 518 N N . PRO A 1 62 ? 63.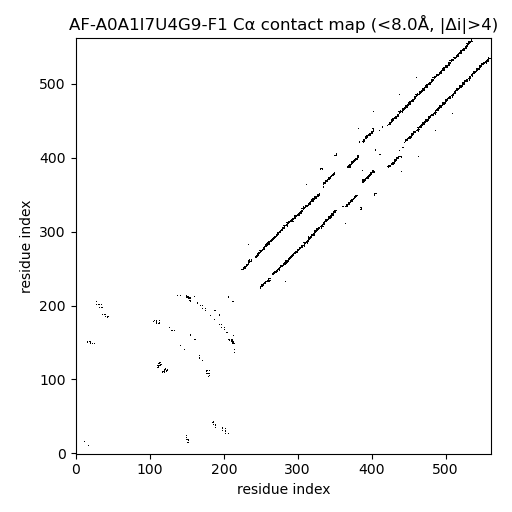646 2.210 -72.353 1.00 50.81 62 PRO A N 1
ATOM 519 C CA . PRO A 1 62 ? 62.974 3.363 -72.943 1.00 50.81 62 PRO A CA 1
ATOM 520 C C . PRO A 1 62 ? 62.293 2.970 -74.271 1.00 50.81 62 PRO A C 1
ATOM 522 O O . PRO A 1 62 ? 62.893 2.230 -75.050 1.00 50.81 62 PRO A O 1
ATOM 525 N N . PRO A 1 63 ? 61.078 3.461 -74.575 1.00 50.19 63 PRO A N 1
ATOM 526 C CA . PRO A 1 63 ? 60.476 3.298 -75.898 1.00 50.19 63 PRO A CA 1
ATOM 527 C C . PRO A 1 63 ? 61.175 4.181 -76.952 1.00 50.19 63 PRO A C 1
ATOM 529 O O . PRO A 1 63 ? 61.418 5.366 -76.710 1.00 50.19 63 PRO A O 1
ATOM 532 N N . ASP A 1 64 ? 61.474 3.606 -78.124 1.00 45.06 64 ASP A N 1
ATOM 533 C CA . ASP A 1 64 ? 62.021 4.309 -79.296 1.00 45.06 64 ASP A CA 1
ATOM 534 C C . ASP A 1 64 ? 61.079 5.428 -79.808 1.00 45.06 64 ASP A C 1
ATOM 536 O O . ASP A 1 64 ? 59.852 5.312 -79.696 1.00 45.06 64 ASP A O 1
ATOM 540 N N . PRO A 1 65 ? 61.614 6.522 -80.389 1.00 46.31 65 PRO A N 1
ATOM 541 C CA . PRO A 1 65 ? 60.830 7.697 -80.766 1.00 46.31 65 PRO A CA 1
ATOM 542 C C . PRO A 1 65 ? 59.966 7.485 -82.024 1.00 46.31 65 PRO A C 1
ATOM 544 O O . PRO A 1 65 ? 60.421 6.998 -83.057 1.00 46.31 65 PRO A O 1
ATOM 547 N N . ILE A 1 66 ? 58.713 7.939 -81.942 1.00 48.88 66 ILE A N 1
ATOM 548 C CA . ILE A 1 66 ? 57.699 7.939 -83.011 1.00 48.88 66 ILE A CA 1
ATOM 549 C C . ILE A 1 66 ? 57.959 9.124 -83.976 1.00 48.88 66 ILE A C 1
ATOM 551 O O . ILE A 1 66 ? 58.061 10.254 -83.491 1.00 48.88 66 ILE A O 1
ATOM 555 N N . PRO A 1 67 ? 58.026 8.944 -85.315 1.00 50.50 67 PRO A N 1
ATOM 556 C CA . PRO A 1 67 ? 58.047 10.063 -86.262 1.00 50.50 67 PRO A CA 1
ATOM 557 C C . PRO A 1 67 ? 56.632 10.629 -86.540 1.00 50.50 67 PRO A C 1
ATOM 559 O O . PRO A 1 67 ? 55.646 9.899 -86.420 1.00 50.50 67 PRO A O 1
ATOM 562 N N . PRO A 1 68 ? 56.504 11.925 -86.899 1.00 45.44 68 PRO A N 1
ATOM 563 C CA . PRO A 1 68 ? 55.215 12.612 -87.050 1.00 45.44 68 PRO A CA 1
ATOM 564 C C . PRO A 1 68 ? 54.433 12.177 -88.309 1.00 45.44 68 PRO A C 1
ATOM 566 O O . PRO A 1 68 ? 55.023 11.634 -89.243 1.00 45.44 68 PRO A O 1
ATOM 569 N N . PRO A 1 69 ? 53.102 12.401 -88.351 1.00 42.06 69 PRO A N 1
ATOM 570 C CA . PRO A 1 69 ? 52.223 11.754 -89.319 1.00 42.06 69 PRO A CA 1
ATOM 571 C C . PRO A 1 69 ? 52.221 12.476 -90.673 1.00 42.06 69 PRO A C 1
ATOM 573 O O . PRO A 1 69 ? 51.817 13.635 -90.761 1.00 42.06 69 PRO A O 1
ATOM 576 N N . GLU A 1 70 ? 52.583 11.763 -91.740 1.00 31.81 70 GLU A N 1
ATOM 577 C CA . GLU A 1 70 ? 52.272 12.150 -93.120 1.00 31.81 70 GLU A CA 1
ATOM 578 C C . GLU A 1 70 ? 51.172 11.265 -93.713 1.00 31.81 70 GLU A C 1
ATOM 580 O O . GLU A 1 70 ? 50.980 10.102 -93.352 1.00 31.81 70 GLU A O 1
ATOM 585 N N . ALA A 1 71 ? 50.402 11.877 -94.606 1.00 32.53 71 ALA A N 1
ATOM 586 C CA . ALA A 1 71 ? 49.158 11.376 -95.147 1.00 32.53 71 ALA A CA 1
ATOM 587 C C . ALA A 1 71 ? 49.357 10.602 -96.472 1.00 32.53 71 ALA A C 1
ATOM 589 O O . ALA A 1 71 ? 50.119 11.029 -97.331 1.00 32.53 71 ALA A O 1
ATOM 590 N N . VAL A 1 72 ? 48.519 9.570 -96.661 1.00 30.20 72 VAL A N 1
ATOM 591 C CA . VAL A 1 72 ? 47.972 9.050 -97.941 1.00 30.20 72 VAL A CA 1
ATOM 592 C C . VAL A 1 72 ? 48.775 8.001 -98.766 1.00 30.20 72 VAL A C 1
ATOM 594 O O . VAL A 1 72 ? 49.934 8.162 -99.118 1.00 30.20 72 VAL A O 1
ATOM 597 N N . THR A 1 73 ? 48.005 6.975 -99.188 1.00 24.94 73 THR A N 1
ATOM 598 C CA . THR A 1 73 ? 48.091 6.035 -100.347 1.00 24.94 73 THR A CA 1
ATOM 599 C C . THR A 1 73 ? 48.869 4.698 -100.322 1.00 24.94 73 THR A C 1
ATOM 601 O O . THR A 1 73 ? 50.072 4.642 -100.504 1.00 24.94 73 THR A O 1
ATOM 604 N N . VAL A 1 74 ? 48.083 3.608 -100.221 1.00 27.56 74 VAL A N 1
ATOM 605 C CA . VAL A 1 74 ? 47.872 2.455 -101.149 1.00 27.56 74 VAL A CA 1
ATOM 606 C C . VAL A 1 74 ? 49.059 1.693 -101.811 1.00 27.56 74 VAL A C 1
ATOM 608 O O . VAL A 1 74 ? 49.726 2.198 -102.702 1.00 27.56 74 VAL A O 1
ATOM 611 N N . ASN A 1 75 ? 49.051 0.374 -101.525 1.00 26.48 75 ASN A N 1
ATOM 612 C CA . ASN A 1 75 ? 49.379 -0.843 -102.315 1.00 26.48 75 ASN A CA 1
ATOM 613 C C . ASN A 1 75 ? 50.778 -1.510 -102.384 1.00 26.48 75 ASN A C 1
ATOM 615 O O . ASN A 1 75 ? 51.729 -0.992 -102.947 1.00 26.48 75 ASN A O 1
ATOM 619 N N . MET A 1 76 ? 50.709 -2.805 -102.014 1.00 25.94 76 MET A N 1
ATOM 620 C CA . MET A 1 76 ? 51.192 -4.055 -102.644 1.00 25.94 76 MET A CA 1
ATOM 621 C C . MET A 1 76 ? 52.685 -4.439 -102.760 1.00 25.94 76 MET A C 1
ATOM 623 O O . MET A 1 76 ? 53.485 -3.795 -103.422 1.00 25.94 76 MET A O 1
ATOM 627 N N . ASN A 1 77 ? 52.889 -5.697 -102.326 1.00 24.11 77 ASN A N 1
ATOM 628 C CA . ASN A 1 77 ? 53.828 -6.741 -102.766 1.00 24.11 77 ASN A CA 1
ATOM 629 C C . ASN A 1 77 ? 55.287 -6.736 -102.278 1.00 24.11 77 ASN A C 1
ATOM 631 O O . ASN A 1 77 ? 56.055 -5.826 -102.550 1.00 24.11 77 ASN A O 1
ATOM 635 N N . GLY A 1 78 ? 55.698 -7.907 -101.761 1.00 25.64 78 GLY A N 1
ATOM 636 C CA . GLY A 1 78 ? 56.971 -8.518 -102.164 1.00 25.64 78 GLY A CA 1
ATOM 637 C C . GLY A 1 78 ? 57.961 -8.925 -101.067 1.00 25.64 78 GLY A C 1
ATOM 638 O O . GLY A 1 78 ? 58.803 -8.139 -100.672 1.00 25.64 78 GLY A O 1
ATOM 639 N N . SER A 1 79 ? 57.944 -10.222 -100.730 1.00 25.16 79 SER A N 1
ATOM 640 C CA . SER A 1 79 ? 59.117 -11.108 -100.534 1.00 25.16 79 SER A CA 1
ATOM 641 C C . SER A 1 79 ? 60.188 -10.851 -99.446 1.00 25.16 79 SER A C 1
ATOM 643 O O . SER A 1 79 ? 61.075 -10.028 -99.607 1.00 25.16 79 SER A O 1
ATOM 645 N N . LYS A 1 80 ? 60.171 -11.771 -98.463 1.00 27.48 80 LYS A N 1
ATOM 646 C CA . LYS A 1 80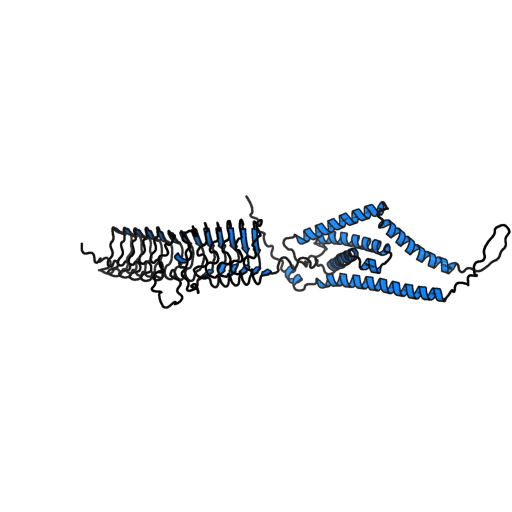 ? 61.211 -12.740 -98.017 1.00 27.48 80 LYS A CA 1
ATOM 647 C C . LYS A 1 80 ? 62.653 -12.318 -97.642 1.00 27.48 80 LYS A C 1
ATOM 649 O O . LYS A 1 80 ? 63.363 -11.687 -98.410 1.00 27.48 80 LYS A O 1
ATOM 654 N N . HIS A 1 81 ? 63.091 -13.041 -96.594 1.00 28.48 81 HIS A N 1
ATOM 655 C CA . HIS A 1 81 ? 64.438 -13.397 -96.098 1.00 28.48 81 HIS A CA 1
ATOM 656 C C . HIS A 1 81 ? 65.040 -12.477 -95.025 1.00 28.48 81 HIS A C 1
ATOM 658 O O . HIS A 1 81 ? 64.927 -11.269 -95.140 1.00 28.48 81 HIS A O 1
ATOM 664 N N . ALA A 1 82 ? 65.783 -12.935 -94.009 1.00 25.69 82 ALA A N 1
ATOM 665 C CA . ALA A 1 82 ? 65.969 -14.192 -93.252 1.00 25.69 82 ALA A CA 1
ATOM 666 C C . ALA A 1 82 ? 67.198 -13.965 -92.328 1.00 25.69 82 ALA A C 1
ATOM 668 O O . ALA A 1 82 ? 68.121 -13.273 -92.746 1.00 25.69 82 ALA A O 1
ATOM 669 N N . GLY A 1 83 ? 67.241 -14.618 -91.155 1.00 24.16 83 GLY A N 1
ATOM 670 C CA . GLY A 1 83 ? 68.403 -14.717 -90.235 1.00 24.16 83 GLY A CA 1
ATOM 671 C C . GLY A 1 83 ? 68.231 -13.836 -88.989 1.00 24.16 83 GLY A C 1
ATOM 672 O O . GLY A 1 83 ? 68.109 -12.630 -89.138 1.00 24.16 83 GLY A O 1
ATOM 673 N N . GLY A 1 84 ? 68.051 -14.348 -87.761 1.00 27.38 84 GLY A N 1
ATOM 674 C CA . GLY A 1 84 ? 68.870 -15.323 -87.005 1.00 27.38 84 GLY A CA 1
ATOM 675 C C . GLY A 1 84 ? 69.847 -14.509 -86.131 1.00 27.38 84 GLY A C 1
ATOM 676 O O . GLY A 1 84 ? 70.496 -13.631 -86.678 1.00 27.38 84 GLY A O 1
ATOM 677 N N . GLU A 1 85 ? 69.991 -14.623 -84.806 1.00 25.86 85 GLU A N 1
ATOM 678 C CA . GLU A 1 85 ? 69.799 -15.689 -83.810 1.00 25.86 85 GLU A CA 1
ATOM 679 C C . GLU A 1 85 ? 69.713 -15.065 -82.386 1.00 25.86 85 GLU A C 1
ATOM 681 O O . GLU A 1 85 ? 70.191 -13.949 -82.184 1.00 25.86 85 GLU A O 1
ATOM 686 N N . GLY A 1 86 ? 69.213 -15.815 -81.387 1.00 32.16 86 GLY A N 1
ATOM 687 C CA . GLY A 1 86 ? 69.617 -15.661 -79.972 1.00 32.16 86 GLY A CA 1
ATOM 688 C C . GLY A 1 86 ? 68.524 -15.280 -78.960 1.00 32.16 86 GLY A C 1
ATOM 689 O O . GLY A 1 86 ? 68.360 -14.112 -78.630 1.00 32.16 86 GLY A O 1
ATOM 690 N N . ASP A 1 87 ? 67.827 -16.290 -78.429 1.00 30.89 87 ASP A N 1
ATOM 691 C CA . ASP A 1 87 ? 66.687 -16.247 -77.495 1.00 30.89 87 ASP A CA 1
ATOM 692 C C . ASP A 1 87 ? 66.841 -15.427 -76.186 1.00 30.89 87 ASP A C 1
ATOM 694 O O . ASP A 1 87 ? 67.657 -15.766 -75.324 1.00 30.89 87 ASP A O 1
ATOM 698 N N . PRO A 1 88 ? 65.895 -14.503 -75.914 1.00 42.84 88 PRO A N 1
ATOM 699 C CA . PRO A 1 88 ? 65.464 -14.076 -74.574 1.00 42.84 88 PRO A CA 1
ATOM 700 C C . PRO A 1 88 ? 64.319 -14.947 -74.002 1.00 42.84 88 PRO A C 1
ATOM 702 O O . PRO A 1 88 ? 63.670 -14.577 -73.021 1.00 42.84 88 PRO A O 1
ATOM 705 N N . PHE A 1 89 ? 64.034 -16.103 -74.609 1.00 40.47 89 PHE A N 1
ATOM 706 C CA . PHE A 1 89 ? 62.763 -16.819 -74.441 1.00 40.47 89 PHE A CA 1
ATOM 707 C C . PHE A 1 89 ? 62.591 -17.530 -73.083 1.00 40.47 89 PHE A C 1
ATOM 709 O O . PHE A 1 89 ? 61.471 -17.744 -72.625 1.00 40.47 89 PHE A O 1
ATOM 716 N N . LEU A 1 90 ? 63.682 -17.831 -72.368 1.00 43.03 90 LEU A N 1
ATOM 717 C CA . LEU A 1 90 ? 63.625 -18.569 -71.094 1.00 43.03 90 LEU A CA 1
ATOM 718 C C . LEU A 1 90 ? 63.227 -17.720 -69.872 1.00 43.03 90 LEU A C 1
ATOM 720 O O . LEU A 1 90 ? 62.804 -18.285 -68.867 1.00 43.03 90 LEU A O 1
ATOM 724 N N . LYS A 1 91 ? 63.312 -16.382 -69.937 1.00 43.38 91 LYS A N 1
ATOM 725 C CA . LYS A 1 91 ? 62.854 -15.496 -68.843 1.00 43.38 91 LYS A CA 1
ATOM 726 C C . LYS A 1 91 ? 61.417 -15.002 -69.028 1.00 43.38 91 LYS A C 1
ATOM 728 O O . LYS A 1 91 ? 60.712 -14.829 -68.038 1.00 43.38 91 LYS A O 1
ATOM 733 N N . GLN A 1 92 ? 60.959 -14.860 -70.271 1.00 40.12 92 GLN A N 1
ATOM 734 C CA . GLN A 1 92 ? 59.580 -14.469 -70.583 1.00 40.12 92 GLN A CA 1
ATOM 735 C C . GLN A 1 92 ? 58.571 -15.582 -70.264 1.00 40.12 92 GLN A C 1
ATOM 737 O O . GLN A 1 92 ? 57.520 -15.305 -69.696 1.00 40.12 92 GLN A O 1
ATOM 742 N N . GLN A 1 93 ? 58.927 -16.852 -70.490 1.00 39.16 93 GLN A N 1
ATOM 743 C CA . GLN A 1 93 ? 58.025 -17.986 -70.239 1.00 39.16 93 GLN A CA 1
ATOM 744 C C . GLN A 1 93 ? 57.682 -18.212 -68.754 1.00 39.16 93 GLN A C 1
ATOM 746 O O . GLN A 1 93 ? 56.653 -18.811 -68.435 1.00 39.16 93 GLN A O 1
ATOM 751 N N . GLN A 1 94 ? 58.541 -17.759 -67.833 1.00 37.06 94 GLN A N 1
ATOM 752 C CA . GLN A 1 94 ? 58.343 -17.926 -66.391 1.00 37.06 94 GLN A CA 1
ATOM 753 C C . GLN A 1 94 ? 57.552 -16.753 -65.778 1.00 37.06 94 GLN A C 1
ATOM 755 O O . GLN A 1 94 ? 56.749 -16.980 -64.873 1.00 37.06 94 GLN A O 1
ATOM 760 N N . GLU A 1 95 ? 57.692 -15.535 -66.321 1.00 43.94 95 GLU A N 1
ATOM 761 C CA . GLU A 1 95 ? 56.847 -14.378 -65.973 1.00 43.94 95 GLU A CA 1
ATOM 762 C C . GLU A 1 95 ? 55.450 -14.444 -66.617 1.00 43.94 95 GLU A C 1
ATOM 764 O O . GLU A 1 95 ? 54.470 -14.109 -65.952 1.00 43.94 95 GLU A O 1
ATOM 769 N N . GLU A 1 96 ? 55.312 -14.956 -67.847 1.00 44.41 96 GLU A N 1
ATOM 770 C CA . GLU A 1 96 ? 53.999 -15.179 -68.479 1.00 44.41 96 GLU A CA 1
ATOM 771 C C . GLU A 1 96 ? 53.177 -16.255 -67.754 1.00 44.41 96 GLU A C 1
ATOM 773 O O . GLU A 1 96 ? 51.966 -16.099 -67.604 1.00 44.41 96 GLU A O 1
ATOM 778 N N . LYS A 1 97 ? 53.813 -17.305 -67.210 1.00 42.12 97 LYS A N 1
ATOM 779 C CA . LYS A 1 97 ? 53.119 -18.318 -66.388 1.00 42.12 97 LYS A CA 1
ATOM 780 C C . LYS A 1 97 ? 52.575 -17.754 -65.071 1.00 42.12 97 LYS A C 1
ATOM 782 O O . LYS A 1 97 ? 51.475 -18.119 -64.666 1.00 42.12 97 LYS A O 1
ATOM 787 N N . HIS A 1 98 ? 53.320 -16.868 -64.403 1.00 48.53 98 HIS A N 1
ATOM 788 C CA . HIS A 1 98 ? 52.890 -16.267 -63.133 1.00 48.53 98 HIS A CA 1
ATOM 789 C C . HIS A 1 98 ? 51.814 -15.185 -63.335 1.00 48.53 98 HIS A C 1
ATOM 791 O O . HIS A 1 98 ? 50.887 -15.080 -62.530 1.00 48.53 98 HIS A O 1
ATOM 797 N N . LEU A 1 99 ? 51.905 -14.416 -64.428 1.00 50.78 99 LEU A N 1
ATOM 798 C CA . LEU A 1 99 ? 50.903 -13.416 -64.808 1.00 50.78 99 LEU A CA 1
ATOM 799 C C . LEU A 1 99 ? 49.620 -14.067 -65.360 1.00 50.78 99 LEU A C 1
ATOM 801 O O . LEU A 1 99 ? 48.527 -13.562 -65.107 1.00 50.78 99 LEU A O 1
ATOM 805 N N . GLY A 1 100 ? 49.742 -15.220 -66.029 1.00 51.16 100 GLY A N 1
ATOM 806 C CA . GLY A 1 100 ? 48.627 -16.049 -66.498 1.00 51.16 100 GLY A CA 1
ATOM 807 C C . GLY A 1 100 ? 47.826 -16.696 -65.365 1.00 51.16 100 GLY A C 1
ATOM 808 O O . GLY A 1 100 ? 46.604 -16.645 -65.377 1.00 51.16 100 GLY A O 1
ATOM 809 N N . TRP A 1 101 ? 48.487 -17.218 -64.324 1.00 59.91 101 TRP A N 1
ATOM 810 C CA . TRP A 1 101 ? 47.772 -17.847 -63.204 1.00 59.91 101 TRP A CA 1
ATOM 811 C C . TRP A 1 101 ? 46.944 -16.848 -62.377 1.00 59.91 101 TRP A C 1
ATOM 813 O O . TRP A 1 101 ? 45.808 -17.135 -62.006 1.00 59.91 101 TRP A O 1
ATOM 823 N N . MET A 1 102 ? 47.475 -15.651 -62.099 1.00 61.53 102 MET A N 1
ATOM 824 C CA . MET A 1 102 ? 46.738 -14.632 -61.334 1.00 61.53 102 MET A CA 1
ATOM 825 C C . MET A 1 102 ? 45.568 -14.031 -62.123 1.00 61.53 102 MET A C 1
ATOM 827 O O . MET A 1 102 ? 44.581 -13.615 -61.517 1.00 61.53 102 MET A O 1
ATOM 831 N N . THR A 1 103 ? 45.672 -13.973 -63.453 1.00 69.31 103 THR A N 1
ATOM 832 C CA . THR A 1 103 ? 44.579 -13.520 -64.325 1.00 69.31 103 THR A CA 1
ATOM 833 C C . THR A 1 103 ? 43.508 -14.599 -64.468 1.00 69.31 103 THR A C 1
ATOM 835 O O . THR A 1 103 ? 42.342 -14.305 -64.233 1.00 69.31 103 THR A O 1
ATOM 838 N N . GLU A 1 104 ? 43.894 -15.862 -64.665 1.00 70.19 104 GLU A N 1
ATOM 839 C CA . GLU A 1 104 ? 42.978 -17.011 -64.684 1.00 70.19 104 GLU A CA 1
ATOM 840 C C . GLU A 1 104 ? 42.218 -17.176 -63.356 1.00 70.19 104 GLU A C 1
ATOM 842 O O . GLU A 1 104 ? 40.998 -17.324 -63.344 1.00 70.19 104 GLU A O 1
ATOM 847 N N . ALA A 1 105 ? 42.911 -17.070 -62.216 1.00 72.38 105 ALA A N 1
ATOM 848 C CA . ALA A 1 105 ? 42.284 -17.160 -60.896 1.00 72.38 105 ALA A CA 1
ATOM 849 C C . ALA A 1 105 ? 41.309 -16.001 -60.621 1.00 72.38 105 ALA A C 1
ATOM 851 O O . ALA A 1 105 ? 40.288 -16.188 -59.954 1.00 72.38 105 ALA A O 1
ATOM 852 N N . LYS A 1 106 ? 41.610 -14.800 -61.128 1.00 77.56 106 LYS A N 1
ATOM 853 C CA . LYS A 1 106 ? 40.742 -13.625 -61.001 1.00 77.56 106 LYS A CA 1
ATOM 854 C C . LYS A 1 106 ? 39.498 -13.742 -61.879 1.00 77.56 106 LYS A C 1
ATOM 856 O O . LYS A 1 106 ? 38.412 -13.415 -61.406 1.00 77.56 106 LYS A O 1
ATOM 861 N N . ASP A 1 107 ? 39.649 -14.229 -63.106 1.00 75.19 107 ASP A N 1
ATOM 862 C CA . ASP A 1 107 ? 38.540 -14.411 -64.044 1.00 75.19 107 ASP A CA 1
ATOM 863 C C . ASP A 1 107 ? 37.615 -15.546 -63.585 1.00 75.19 107 ASP A C 1
ATOM 865 O O . ASP A 1 107 ? 36.398 -15.370 -63.558 1.00 75.19 107 ASP A O 1
ATOM 869 N N . TRP A 1 108 ? 38.181 -16.648 -63.080 1.00 77.38 108 TRP A N 1
ATOM 870 C CA . TRP A 1 108 ? 37.425 -17.728 -62.439 1.00 77.38 108 TRP A CA 1
ATOM 871 C C . TRP A 1 108 ? 36.636 -17.243 -61.213 1.00 77.38 108 TRP A C 1
ATOM 873 O O . TRP A 1 108 ? 35.440 -17.511 -61.083 1.00 77.38 108 TRP A O 1
ATOM 883 N N . ALA A 1 109 ? 37.274 -16.482 -60.316 1.00 77.12 109 ALA A N 1
ATOM 884 C CA . ALA A 1 109 ? 36.597 -15.935 -59.139 1.00 77.12 109 ALA A CA 1
ATOM 885 C C . ALA A 1 109 ? 35.513 -14.910 -59.523 1.00 77.12 109 ALA A C 1
ATOM 887 O O . ALA A 1 109 ? 34.449 -14.864 -58.902 1.00 77.12 109 ALA A O 1
ATOM 888 N N . GLY A 1 110 ? 35.759 -14.107 -60.563 1.00 71.06 110 GLY A N 1
ATOM 889 C CA . GLY A 1 110 ? 34.788 -13.169 -61.124 1.00 71.06 110 GLY A CA 1
ATOM 890 C C . GLY A 1 110 ? 33.569 -13.870 -61.731 1.00 71.06 110 GLY A C 1
ATOM 891 O O . GLY A 1 110 ? 32.439 -13.435 -61.508 1.00 71.06 110 GLY A O 1
ATOM 892 N N . GLU A 1 111 ? 33.769 -14.990 -62.428 1.00 75.81 111 GLU A N 1
ATOM 893 C CA . GLU A 1 111 ? 32.688 -15.815 -62.980 1.00 75.81 111 GLU A CA 1
ATOM 894 C C . GLU A 1 111 ? 31.821 -16.448 -61.879 1.00 75.81 111 GLU A C 1
ATOM 896 O O . GLU A 1 111 ? 30.594 -16.504 -62.011 1.00 75.81 111 GLU A O 1
ATOM 901 N N . LEU A 1 112 ? 32.438 -16.862 -60.767 1.00 77.56 112 LEU A N 1
ATOM 902 C CA . LEU A 1 112 ? 31.739 -17.418 -59.604 1.00 77.56 112 LEU A CA 1
ATOM 903 C C . LEU A 1 112 ? 30.875 -16.403 -58.848 1.00 77.56 112 LEU A C 1
ATOM 905 O O . LEU A 1 112 ? 29.892 -16.796 -58.225 1.00 77.56 112 LEU A O 1
ATOM 909 N N . ILE A 1 113 ? 31.221 -15.116 -58.884 1.00 76.06 113 ILE A N 1
ATOM 910 C CA . ILE A 1 113 ? 30.454 -14.050 -58.214 1.00 76.06 113 ILE A CA 1
ATOM 911 C C . ILE A 1 113 ? 29.441 -13.399 -59.165 1.00 76.06 113 ILE A C 1
ATOM 913 O O . ILE A 1 113 ? 28.468 -12.783 -58.726 1.00 76.06 113 ILE A O 1
ATOM 917 N N . SER A 1 114 ? 29.622 -13.557 -60.477 1.00 73.44 114 SER A N 1
ATOM 918 C CA . SER A 1 114 ? 28.690 -13.037 -61.472 1.00 73.44 114 SER A CA 1
ATOM 919 C C . SER A 1 114 ? 27.343 -13.769 -61.422 1.00 73.44 114 SER A C 1
ATOM 921 O O . SER A 1 114 ? 27.249 -14.964 -61.693 1.00 73.44 114 SER A O 1
ATOM 923 N N . GLY A 1 115 ? 26.253 -13.031 -61.184 1.00 62.41 115 GLY A N 1
ATOM 924 C CA . GLY A 1 115 ? 24.878 -13.557 -61.255 1.00 62.41 115 GLY A CA 1
ATOM 925 C C . GLY A 1 115 ? 24.423 -13.979 -62.665 1.00 62.41 115 GLY A C 1
ATOM 926 O O . GLY A 1 115 ? 23.289 -14.438 -62.851 1.00 62.41 115 GLY A O 1
ATOM 927 N N . GLN A 1 116 ? 25.285 -13.814 -63.674 1.00 69.81 116 GLN A N 1
ATOM 928 C CA . GLN A 1 116 ? 25.051 -14.272 -65.042 1.00 69.81 116 GLN A CA 1
ATOM 929 C C . GLN A 1 116 ? 25.395 -15.759 -65.229 1.00 69.81 116 GLN A C 1
ATOM 931 O O . GLN A 1 116 ? 24.792 -16.396 -66.091 1.00 69.81 116 GLN A O 1
ATOM 936 N N . SER A 1 117 ? 26.289 -16.329 -64.408 1.00 77.19 117 SER A N 1
ATOM 937 C CA . SER A 1 117 ? 26.651 -17.750 -64.467 1.00 77.19 117 SER A CA 1
ATOM 938 C C . SER A 1 117 ? 25.676 -18.609 -63.648 1.00 77.19 117 SER A C 1
ATOM 940 O O . SER A 1 117 ? 25.135 -18.186 -62.622 1.00 77.19 117 SER A O 1
ATOM 942 N N . LEU A 1 118 ? 25.423 -19.842 -64.102 1.00 75.94 118 LEU A N 1
ATOM 943 C CA . LEU A 1 118 ? 24.573 -20.794 -63.376 1.00 75.94 118 LEU A CA 1
ATOM 944 C C . LEU A 1 118 ? 25.178 -21.112 -61.998 1.00 75.94 118 LEU A C 1
ATOM 946 O O . LEU A 1 118 ? 24.460 -21.128 -61.000 1.00 75.94 118 LEU A O 1
ATOM 950 N N . THR A 1 119 ? 26.503 -21.254 -61.935 1.00 79.88 119 THR A N 1
ATOM 951 C CA . THR A 1 119 ? 27.268 -21.483 -60.703 1.00 79.88 119 THR A CA 1
ATOM 952 C C . THR A 1 119 ? 27.152 -20.316 -59.719 1.00 79.88 119 THR A C 1
ATOM 954 O O . THR A 1 119 ? 26.892 -20.548 -58.540 1.00 79.88 119 THR A O 1
ATOM 957 N N . GLY A 1 120 ? 27.250 -19.066 -60.188 1.00 80.88 120 GLY A N 1
ATOM 958 C CA . GLY A 1 120 ? 27.121 -17.880 -59.339 1.00 80.88 120 GLY A CA 1
ATOM 959 C C . GLY A 1 120 ? 25.717 -17.695 -58.767 1.00 80.88 120 GLY A C 1
ATOM 960 O O . GLY A 1 120 ? 25.563 -17.340 -57.601 1.00 80.88 120 GLY A O 1
ATOM 961 N N . ARG A 1 121 ? 24.666 -18.037 -59.526 1.00 81.81 121 ARG A N 1
ATOM 962 C CA . ARG A 1 121 ? 23.280 -18.023 -59.015 1.00 81.81 121 ARG A CA 1
ATOM 963 C C . ARG A 1 121 ? 23.065 -19.015 -57.875 1.00 81.81 121 ARG A C 1
ATOM 965 O O . ARG A 1 121 ? 22.445 -18.659 -56.874 1.00 81.81 121 ARG A O 1
ATOM 972 N N . PHE A 1 122 ? 23.584 -20.237 -58.006 1.00 85.81 122 PHE A N 1
ATOM 973 C CA . PHE A 1 122 ? 23.533 -21.222 -56.922 1.00 85.81 122 PHE A CA 1
ATOM 974 C C . PHE A 1 122 ? 24.340 -20.770 -55.709 1.00 85.81 122 PHE A C 1
ATOM 976 O O . PHE A 1 122 ? 23.877 -20.926 -54.583 1.00 85.81 122 PHE A O 1
ATOM 983 N N . LEU A 1 123 ? 25.509 -20.171 -55.935 1.00 85.75 123 LEU A N 1
ATOM 984 C CA . LEU A 1 123 ? 26.364 -19.666 -54.870 1.00 85.75 123 LEU A CA 1
ATOM 985 C C . LEU A 1 123 ? 25.678 -18.542 -54.078 1.00 85.75 123 LEU A C 1
ATOM 987 O O . LEU A 1 123 ? 25.666 -18.595 -52.852 1.00 85.75 123 LEU A O 1
ATOM 991 N N . VAL A 1 124 ? 25.033 -17.580 -54.746 1.00 81.56 124 VAL A N 1
ATOM 992 C CA . VAL A 1 124 ? 24.274 -16.503 -54.081 1.00 81.56 124 VAL A CA 1
ATOM 993 C C . VAL A 1 124 ? 23.100 -17.056 -53.267 1.00 81.56 124 VAL A C 1
ATOM 995 O O . VAL A 1 124 ? 22.900 -16.638 -52.128 1.00 81.56 124 VAL A O 1
ATOM 998 N N . LEU A 1 125 ? 22.349 -18.022 -53.809 1.00 85.19 125 LEU A N 1
ATOM 999 C CA . LEU A 1 125 ? 21.268 -18.689 -53.070 1.00 85.19 125 LEU A CA 1
ATOM 1000 C C . LEU A 1 125 ? 21.794 -19.453 -51.850 1.00 85.19 125 LEU A C 1
ATOM 1002 O O . LEU A 1 125 ? 21.184 -19.405 -50.784 1.00 85.19 125 LEU A O 1
ATOM 1006 N N . LEU A 1 126 ? 22.932 -20.133 -51.991 1.00 88.50 126 LEU A N 1
ATOM 1007 C CA . LEU A 1 126 ? 23.563 -20.869 -50.903 1.00 88.50 126 LEU A CA 1
ATOM 1008 C C . LEU A 1 126 ? 24.035 -19.926 -49.790 1.00 88.50 126 LEU A C 1
ATOM 1010 O O . LEU A 1 126 ? 23.720 -20.165 -48.628 1.00 88.50 126 LEU A O 1
ATOM 1014 N N . VAL A 1 127 ? 24.722 -18.832 -50.141 1.00 87.56 127 VAL A N 1
ATOM 1015 C CA . VAL A 1 127 ? 25.132 -17.785 -49.189 1.00 87.56 127 VAL A CA 1
ATOM 1016 C C . VAL A 1 127 ? 23.910 -17.247 -48.449 1.00 87.56 127 VAL A C 1
ATOM 1018 O O . VAL A 1 127 ? 23.923 -17.186 -47.226 1.00 87.56 127 VAL A O 1
ATOM 1021 N N . PHE A 1 128 ? 22.830 -16.935 -49.168 1.00 86.62 128 PHE A N 1
ATOM 1022 C CA . PHE A 1 128 ? 21.597 -16.426 -48.571 1.00 86.62 128 PHE A CA 1
ATOM 1023 C C . PHE A 1 128 ? 20.976 -17.402 -47.556 1.00 86.62 128 PHE A C 1
ATOM 1025 O O . PHE A 1 128 ? 20.628 -16.996 -46.448 1.00 86.62 128 PHE A O 1
ATOM 1032 N N . ILE A 1 129 ? 20.878 -18.693 -47.895 1.00 90.69 129 ILE A N 1
ATOM 1033 C CA . ILE A 1 129 ? 20.338 -19.725 -46.994 1.00 90.69 129 ILE A CA 1
ATOM 1034 C C . ILE A 1 129 ? 21.221 -19.889 -45.753 1.00 90.69 129 ILE A C 1
ATOM 1036 O O . ILE A 1 129 ? 20.702 -19.955 -44.639 1.00 90.69 129 ILE A O 1
ATOM 1040 N N . LEU A 1 130 ? 22.545 -19.926 -45.923 1.00 90.06 130 LEU A N 1
ATOM 1041 C CA . LEU A 1 130 ? 23.484 -20.066 -44.808 1.00 90.06 130 LEU A CA 1
ATOM 1042 C C . LEU A 1 130 ? 23.481 -18.829 -43.900 1.00 90.06 130 LEU A C 1
ATOM 1044 O O . LEU A 1 130 ? 23.560 -18.973 -42.683 1.00 90.06 130 LEU A O 1
ATOM 1048 N N . SER A 1 131 ? 23.309 -17.625 -44.454 1.00 87.75 131 SER A N 1
ATOM 1049 C CA . SER A 1 131 ? 23.162 -16.395 -43.664 1.00 87.75 131 SER A CA 1
ATOM 1050 C C . SER A 1 131 ? 21.873 -16.390 -42.840 1.00 87.75 131 SER A C 1
ATOM 1052 O O . SER A 1 131 ? 21.901 -16.006 -41.673 1.00 87.75 131 SER A O 1
ATOM 1054 N N . ILE A 1 132 ? 20.754 -16.869 -43.401 1.00 87.94 132 ILE A N 1
ATOM 1055 C CA . ILE A 1 132 ? 19.515 -17.074 -42.633 1.00 87.94 132 ILE A CA 1
ATOM 1056 C C . ILE A 1 132 ? 19.731 -18.129 -41.542 1.00 87.94 132 ILE A C 1
ATOM 1058 O O . ILE A 1 132 ? 19.294 -17.934 -40.411 1.00 87.94 132 ILE A O 1
ATOM 1062 N N . GLY A 1 133 ? 20.429 -19.222 -41.856 1.00 87.81 133 GLY A N 1
ATOM 1063 C CA . GLY A 1 133 ? 20.775 -20.266 -40.893 1.00 87.81 133 GLY A CA 1
ATOM 1064 C C . GLY A 1 133 ? 21.578 -19.734 -39.703 1.00 87.81 133 GLY A C 1
ATOM 1065 O O . GLY A 1 133 ? 21.198 -19.982 -38.561 1.00 87.81 133 GLY A O 1
ATOM 1066 N N . SER A 1 134 ? 22.638 -18.960 -39.955 1.00 85.50 134 SER A N 1
ATOM 1067 C CA . SER A 1 134 ? 23.447 -18.324 -38.902 1.00 85.50 134 SER A CA 1
ATOM 1068 C C . SER A 1 134 ? 22.612 -17.355 -38.055 1.00 85.50 134 SER A C 1
ATOM 1070 O O . SER A 1 134 ? 22.679 -17.391 -36.829 1.00 85.50 134 SER A O 1
ATOM 1072 N N . LEU A 1 135 ? 21.720 -16.574 -38.677 1.00 84.12 135 LEU A N 1
ATOM 1073 C CA . LEU A 1 135 ? 20.807 -15.684 -37.954 1.00 84.12 135 LEU A CA 1
ATOM 1074 C C . LEU A 1 135 ? 19.816 -16.444 -37.052 1.00 84.12 135 LEU A C 1
ATOM 1076 O O . LEU A 1 135 ? 19.528 -16.005 -35.939 1.00 84.12 135 LEU A O 1
ATOM 1080 N N . ILE A 1 136 ? 19.293 -17.587 -37.507 1.00 84.38 136 ILE A N 1
ATOM 1081 C CA . ILE A 1 136 ? 18.398 -18.435 -36.704 1.00 84.38 136 ILE A CA 1
ATOM 1082 C C . ILE A 1 136 ? 19.137 -19.005 -35.491 1.00 84.38 136 ILE A C 1
ATOM 1084 O O . ILE A 1 136 ? 18.585 -18.985 -34.393 1.00 84.38 136 ILE A O 1
ATOM 1088 N N . ILE A 1 137 ? 20.373 -19.480 -35.667 1.00 83.94 137 ILE A N 1
ATOM 1089 C CA . ILE A 1 137 ? 21.198 -19.993 -34.563 1.00 83.94 137 ILE A CA 1
ATOM 1090 C C . ILE A 1 137 ? 21.506 -18.877 -33.567 1.00 83.94 137 ILE A C 1
ATOM 1092 O O . ILE A 1 137 ? 21.334 -19.068 -32.367 1.00 83.94 137 ILE A O 1
ATOM 1096 N N . TYR A 1 138 ? 21.853 -17.689 -34.061 1.00 80.25 138 TYR A N 1
ATOM 1097 C CA . TYR A 1 138 ? 22.052 -16.513 -33.223 1.00 80.25 138 TYR A CA 1
ATOM 1098 C C . TYR A 1 138 ? 20.816 -16.202 -32.363 1.00 80.25 138 TYR A C 1
ATOM 1100 O O . TYR A 1 138 ? 20.934 -16.009 -31.154 1.00 80.25 138 TYR A O 1
ATOM 1108 N N . PHE A 1 139 ? 19.614 -16.197 -32.951 1.00 79.38 139 PHE A N 1
ATOM 1109 C CA . PHE A 1 139 ? 18.380 -15.979 -32.189 1.00 79.38 139 PHE A CA 1
ATOM 1110 C C . PHE A 1 139 ? 18.052 -17.121 -31.228 1.00 79.38 139 PHE A C 1
ATOM 1112 O O . PHE A 1 139 ? 17.534 -16.865 -30.141 1.00 79.38 139 PHE A O 1
ATOM 1119 N N . TYR A 1 140 ? 18.350 -18.362 -31.607 1.00 81.50 140 TYR A N 1
ATOM 1120 C CA . TYR A 1 140 ? 18.165 -19.527 -30.750 1.00 81.50 140 TYR A CA 1
ATOM 1121 C C . TYR A 1 140 ? 19.042 -19.432 -29.494 1.00 81.50 140 TYR A C 1
ATOM 1123 O O . TYR A 1 140 ? 18.52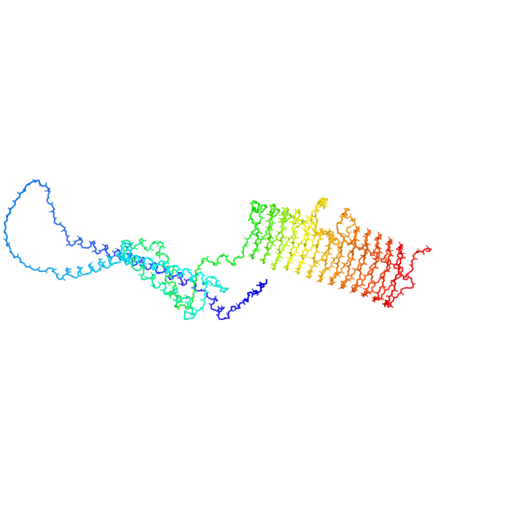3 -19.525 -28.380 1.00 81.50 140 TYR A O 1
ATOM 1131 N N . ASP A 1 141 ? 20.333 -19.143 -29.663 1.00 73.69 141 ASP A N 1
ATOM 1132 C CA . ASP A 1 141 ? 21.276 -18.977 -28.555 1.00 73.69 141 ASP A CA 1
ATOM 1133 C C . ASP A 1 141 ? 20.949 -17.724 -27.714 1.00 73.69 141 ASP A C 1
ATOM 1135 O O . ASP A 1 141 ? 21.060 -17.752 -26.487 1.00 73.69 141 ASP A O 1
ATOM 1139 N N . ALA A 1 142 ? 20.454 -16.645 -28.334 1.00 70.31 142 ALA A N 1
ATOM 1140 C CA . ALA A 1 142 ? 20.028 -15.432 -27.628 1.00 70.31 142 ALA A CA 1
ATOM 1141 C C . ALA A 1 142 ? 18.717 -15.590 -26.832 1.00 70.31 142 ALA A C 1
ATOM 1143 O O . ALA A 1 142 ? 18.486 -14.864 -25.864 1.00 70.31 142 ALA A O 1
ATOM 1144 N N . SER A 1 143 ? 17.840 -16.517 -27.229 1.00 69.69 143 SER A N 1
ATOM 1145 C CA . SER A 1 143 ? 16.523 -16.719 -26.609 1.00 69.69 143 SER A CA 1
ATOM 1146 C C . SER A 1 143 ? 16.539 -17.692 -25.420 1.00 69.69 143 SER A C 1
ATOM 1148 O O . SER A 1 143 ? 15.498 -17.892 -24.780 1.00 69.69 143 SER A O 1
ATOM 1150 N N . PHE A 1 144 ? 17.673 -18.330 -25.122 1.00 68.12 144 PHE A N 1
ATOM 1151 C CA . PHE A 1 144 ? 17.763 -19.329 -24.059 1.00 68.12 144 PHE A CA 1
ATOM 1152 C C . PHE A 1 144 ? 17.678 -18.689 -22.658 1.00 68.12 144 PHE A C 1
ATOM 1154 O O . PHE A 1 144 ? 18.177 -17.592 -22.421 1.00 68.12 144 PHE A O 1
ATOM 1161 N N . GLN A 1 145 ? 17.041 -19.370 -21.696 1.00 53.66 145 GLN A N 1
ATOM 1162 C CA . GLN A 1 145 ? 16.704 -18.787 -20.381 1.00 53.66 145 GLN A CA 1
ATOM 1163 C C . GLN A 1 145 ? 17.927 -18.422 -19.512 1.00 53.66 145 GLN A C 1
ATOM 1165 O O . GLN A 1 145 ? 17.802 -17.574 -18.632 1.00 53.66 145 GLN A O 1
ATOM 1170 N N . ASN A 1 146 ? 19.096 -19.000 -19.807 1.00 56.66 146 ASN A N 1
ATOM 1171 C CA . ASN A 1 146 ? 20.380 -18.735 -19.146 1.00 56.66 146 ASN A CA 1
ATOM 1172 C C . ASN A 1 146 ? 21.299 -17.842 -19.999 1.00 56.66 146 ASN A C 1
ATOM 1174 O O . ASN A 1 146 ? 22.513 -18.032 -20.009 1.00 56.66 146 ASN A O 1
ATOM 1178 N N . PHE A 1 147 ? 20.733 -16.907 -20.768 1.00 56.38 147 PHE A N 1
ATOM 1179 C CA . PHE A 1 147 ? 21.514 -16.061 -21.666 1.00 56.38 147 PHE A CA 1
ATOM 1180 C C . PHE A 1 147 ? 22.590 -15.267 -20.911 1.00 56.38 147 PHE A C 1
ATOM 1182 O O . PHE A 1 147 ? 22.297 -14.387 -20.097 1.00 56.38 147 PHE A O 1
ATOM 1189 N N . GLN A 1 148 ? 23.846 -15.564 -21.232 1.00 62.41 148 GLN A N 1
ATOM 1190 C CA . GLN A 1 148 ? 25.014 -14.794 -20.833 1.00 62.41 148 GLN A CA 1
ATOM 1191 C C . GLN A 1 148 ? 25.822 -14.437 -22.080 1.00 62.41 148 GLN A C 1
ATOM 1193 O O . GLN A 1 148 ? 25.942 -15.231 -23.010 1.00 62.41 148 GLN A O 1
ATOM 1198 N N . VAL A 1 149 ? 26.369 -13.220 -22.097 1.00 67.56 149 VAL A N 1
ATOM 1199 C CA . VAL A 1 149 ? 27.123 -12.680 -23.243 1.00 67.56 149 VAL A CA 1
ATOM 1200 C C . VAL A 1 149 ? 28.401 -13.482 -23.507 1.00 67.56 149 VAL A C 1
ATOM 1202 O O . VAL A 1 149 ? 28.824 -13.604 -24.655 1.00 67.56 149 VAL A O 1
ATOM 1205 N N . GLU A 1 150 ? 28.996 -14.032 -22.448 1.00 72.25 150 GLU A N 1
ATOM 1206 C CA . GLU A 1 150 ? 30.132 -14.951 -22.480 1.00 72.25 150 GLU A CA 1
ATOM 1207 C C . GLU A 1 150 ? 29.697 -16.252 -21.797 1.00 72.25 150 GLU A C 1
ATOM 1209 O O . GLU A 1 150 ? 29.168 -16.207 -20.689 1.00 72.25 150 GLU A O 1
ATOM 1214 N N . THR A 1 151 ? 29.890 -17.396 -22.455 1.00 74.25 151 THR A N 1
ATOM 1215 C CA . THR A 1 151 ? 29.596 -18.723 -21.884 1.00 74.25 151 THR A CA 1
ATOM 1216 C C . THR A 1 151 ? 30.837 -19.603 -21.938 1.00 74.25 151 THR A C 1
ATOM 1218 O O . THR A 1 151 ? 31.577 -19.602 -22.923 1.00 74.25 151 THR A O 1
ATOM 1221 N N . CYS A 1 152 ? 31.080 -20.352 -20.863 1.00 77.19 152 CYS A N 1
ATOM 1222 C CA . CYS A 1 152 ? 32.273 -21.179 -20.685 1.00 77.19 152 CYS A CA 1
ATOM 1223 C C . CYS A 1 152 ? 32.016 -22.655 -20.992 1.00 77.19 152 CYS A C 1
ATOM 1225 O O . CYS A 1 152 ? 32.390 -23.534 -20.221 1.00 77.19 152 CYS A O 1
ATOM 1227 N N . ILE A 1 153 ? 31.348 -22.919 -22.113 1.00 76.81 153 ILE A N 1
ATOM 1228 C CA . ILE A 1 153 ? 31.037 -24.283 -22.534 1.00 76.81 153 ILE A CA 1
ATOM 1229 C C . ILE A 1 153 ? 32.065 -24.701 -23.591 1.00 76.81 153 ILE A C 1
ATOM 1231 O O . ILE A 1 153 ? 32.221 -23.984 -24.587 1.00 76.81 153 ILE A O 1
ATOM 1235 N N . PRO A 1 154 ? 32.757 -25.843 -23.417 1.00 79.25 154 PRO A N 1
ATOM 1236 C CA . PRO A 1 154 ? 33.647 -26.374 -24.437 1.00 79.25 154 PRO A CA 1
ATOM 1237 C C . PRO A 1 154 ? 32.922 -26.566 -25.773 1.00 79.25 154 PRO A C 1
ATOM 1239 O O . PRO A 1 154 ? 31.788 -27.042 -25.833 1.00 79.25 154 PRO A O 1
ATOM 1242 N N . TRP A 1 155 ? 33.614 -26.260 -26.872 1.00 80.12 155 TRP A N 1
ATOM 1243 C CA . TRP A 1 155 ? 33.075 -26.379 -28.235 1.00 80.12 155 TRP A CA 1
ATOM 1244 C C . TRP A 1 155 ? 32.547 -27.791 -28.566 1.00 80.12 155 TRP A C 1
ATOM 1246 O O . TRP A 1 155 ? 31.578 -27.947 -29.310 1.00 80.12 155 TRP A O 1
ATOM 1256 N N . GLN A 1 156 ? 33.151 -28.833 -27.985 1.00 79.25 156 GLN A N 1
ATOM 1257 C CA . GLN A 1 156 ? 32.738 -30.229 -28.188 1.00 79.25 156 GLN A CA 1
ATOM 1258 C C . GLN A 1 156 ? 31.333 -30.520 -27.640 1.00 79.25 156 GLN A C 1
ATOM 1260 O O . GLN A 1 156 ? 30.629 -31.357 -28.202 1.00 79.25 156 GLN A O 1
ATOM 1265 N N . ASP A 1 157 ? 30.910 -29.784 -26.614 1.00 81.62 157 ASP A N 1
ATOM 1266 C CA . ASP A 1 157 ? 29.645 -30.004 -25.911 1.00 81.62 157 ASP A CA 1
ATOM 1267 C C . ASP A 1 157 ? 28.510 -29.105 -26.435 1.00 81.62 157 ASP A C 1
ATOM 1269 O O . ASP A 1 157 ? 27.352 -29.276 -26.059 1.00 81.62 157 ASP A O 1
ATOM 1273 N N . SER A 1 158 ? 28.820 -28.156 -27.329 1.00 81.38 158 SER A N 1
ATOM 1274 C CA . SER A 1 158 ? 27.867 -27.164 -27.843 1.00 81.38 158 SER A CA 1
ATOM 1275 C C . SER A 1 158 ? 27.518 -27.399 -29.319 1.00 81.38 158 SER A C 1
ATOM 1277 O O . SER A 1 158 ? 28.250 -26.946 -30.203 1.00 81.38 158 SER A O 1
ATOM 1279 N N . PRO A 1 159 ? 26.377 -28.044 -29.636 1.00 84.56 159 PRO A N 1
ATOM 1280 C CA . PRO A 1 159 ? 25.998 -28.312 -31.022 1.00 84.56 159 PRO A CA 1
ATOM 1281 C C . PRO A 1 159 ? 25.711 -27.034 -31.828 1.00 84.56 159 PRO A C 1
ATOM 1283 O O . PRO A 1 159 ? 26.010 -26.999 -33.019 1.00 84.56 159 PRO A O 1
ATOM 1286 N N . SER A 1 160 ? 25.189 -25.967 -31.206 1.00 83.31 160 SER A N 1
ATOM 1287 C CA . SER A 1 160 ? 24.947 -24.685 -31.892 1.00 83.31 160 SER A CA 1
ATOM 1288 C C . SER A 1 160 ? 26.250 -24.039 -32.376 1.00 83.31 160 SER A C 1
ATOM 1290 O O . SER A 1 160 ? 26.347 -23.657 -33.541 1.00 83.31 160 SER A O 1
ATOM 1292 N N . GLN A 1 161 ? 27.288 -24.032 -31.534 1.00 80.81 161 GLN A N 1
ATOM 1293 C CA . GLN A 1 161 ? 28.616 -23.501 -31.869 1.00 80.81 161 GLN A CA 1
ATOM 1294 C C . GLN A 1 161 ? 29.312 -24.293 -32.986 1.00 80.81 161 GLN A C 1
ATOM 1296 O O . GLN A 1 161 ? 30.021 -23.717 -33.809 1.00 80.81 161 GLN A O 1
ATOM 1301 N N . GLN A 1 162 ? 29.125 -25.615 -33.038 1.00 88.06 162 GLN A N 1
ATOM 1302 C CA . GLN A 1 162 ? 29.689 -26.453 -34.105 1.00 88.06 162 GLN A CA 1
ATOM 1303 C C . GLN A 1 162 ? 29.083 -26.111 -35.468 1.00 88.06 162 GLN A C 1
ATOM 1305 O O . GLN A 1 162 ? 29.803 -26.019 -36.465 1.00 88.06 162 GLN A O 1
ATOM 1310 N N . ILE A 1 163 ? 27.766 -25.899 -35.503 1.00 88.25 163 ILE A N 1
ATOM 1311 C CA . ILE A 1 163 ? 27.053 -25.536 -36.728 1.00 88.25 163 ILE A CA 1
ATOM 1312 C C . ILE A 1 163 ? 27.422 -24.107 -37.152 1.00 88.25 163 ILE A C 1
ATOM 1314 O O . ILE A 1 163 ? 27.731 -23.892 -38.325 1.00 88.25 163 ILE A O 1
ATOM 1318 N N . ASP A 1 164 ? 27.467 -23.155 -36.214 1.00 85.06 164 ASP A N 1
ATOM 1319 C CA . ASP A 1 164 ? 27.849 -21.767 -36.501 1.00 85.06 164 ASP A CA 1
ATOM 1320 C C . ASP A 1 164 ? 29.294 -21.661 -37.021 1.00 85.06 164 ASP A C 1
ATOM 1322 O O . ASP A 1 164 ? 29.554 -21.006 -38.032 1.00 85.06 164 ASP A O 1
ATOM 1326 N N . LEU A 1 165 ? 30.234 -22.414 -36.437 1.00 87.25 165 LEU A N 1
ATOM 1327 C CA . LEU A 1 165 ? 31.596 -22.526 -36.966 1.00 87.25 165 LEU A CA 1
ATOM 1328 C C . LEU A 1 165 ? 31.609 -23.052 -38.410 1.00 87.25 165 LEU A C 1
ATOM 1330 O O . LEU A 1 165 ? 32.355 -22.542 -39.247 1.00 87.25 165 LEU A O 1
ATOM 1334 N N . GLY A 1 166 ? 30.785 -24.056 -38.718 1.00 88.75 166 GLY A N 1
ATOM 1335 C CA . GLY A 1 166 ? 30.653 -24.595 -40.072 1.00 88.75 166 GLY A CA 1
ATOM 1336 C C . GLY A 1 166 ? 30.211 -23.537 -41.087 1.00 88.75 166 GLY A C 1
ATOM 1337 O O . GLY A 1 16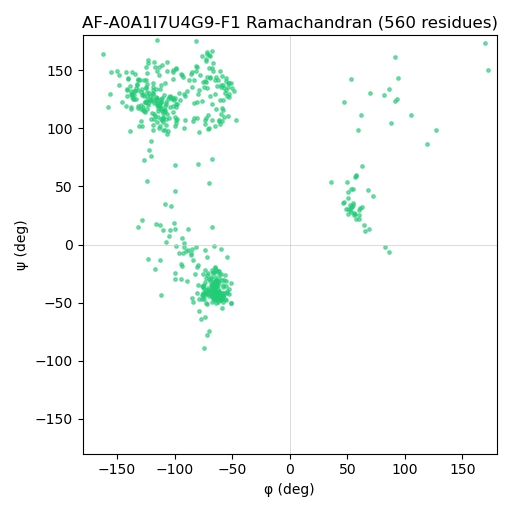6 ? 30.776 -23.453 -42.181 1.00 88.75 166 GLY A O 1
ATOM 1338 N N . PHE A 1 167 ? 29.255 -22.681 -40.714 1.00 90.44 167 PHE A N 1
ATOM 1339 C CA . PHE A 1 167 ? 28.827 -21.552 -41.543 1.00 90.44 167 PHE A CA 1
ATOM 1340 C C . PHE A 1 167 ? 29.937 -20.505 -41.699 1.00 90.44 167 PHE A C 1
ATOM 1342 O O . PHE A 1 167 ? 30.209 -20.067 -42.818 1.00 90.44 167 PHE A O 1
ATOM 1349 N N . ASN A 1 168 ? 30.655 -20.175 -40.624 1.00 88.44 168 ASN A N 1
ATOM 1350 C CA . ASN A 1 168 ? 31.765 -19.220 -40.661 1.00 88.44 168 ASN A CA 1
ATOM 1351 C C . ASN A 1 168 ? 32.965 -19.705 -41.502 1.00 88.44 168 ASN A C 1
ATOM 1353 O O . ASN A 1 168 ? 33.608 -18.897 -42.174 1.00 88.44 168 ASN A O 1
ATOM 1357 N N . ILE A 1 169 ? 33.236 -21.016 -41.564 1.00 90.50 169 ILE A N 1
ATOM 1358 C CA . ILE A 1 169 ? 34.234 -21.590 -42.489 1.00 90.50 169 ILE A CA 1
ATOM 1359 C C . ILE A 1 169 ? 33.811 -21.379 -43.948 1.00 90.50 169 ILE A C 1
ATOM 1361 O O . ILE A 1 169 ? 34.636 -21.011 -44.788 1.00 90.50 169 ILE A O 1
ATOM 1365 N N . PHE A 1 170 ? 32.529 -21.577 -44.265 1.00 91.94 170 PHE A N 1
ATOM 1366 C CA . PHE A 1 170 ? 32.016 -21.292 -45.604 1.00 91.94 170 PHE A CA 1
ATOM 1367 C C . PHE A 1 170 ? 32.133 -19.797 -45.943 1.00 91.94 170 PHE A C 1
ATOM 1369 O O . PHE A 1 170 ? 32.613 -19.452 -47.026 1.00 91.94 170 PHE A O 1
ATOM 1376 N N . PHE A 1 171 ? 31.768 -18.905 -45.014 1.00 90.12 171 PHE A N 1
ATOM 1377 C CA . PHE A 1 171 ? 31.901 -17.459 -45.213 1.00 90.12 171 PHE A CA 1
ATOM 1378 C C . PHE A 1 171 ? 33.356 -17.016 -45.390 1.00 90.12 171 PHE A C 1
ATOM 1380 O O . PHE A 1 171 ? 33.610 -16.129 -46.200 1.00 90.12 171 PHE A O 1
ATOM 1387 N N . LEU A 1 172 ? 34.324 -17.685 -44.755 1.00 90.81 172 LEU A N 1
ATOM 1388 C CA . LEU A 1 172 ? 35.753 -17.443 -44.982 1.00 90.81 172 LEU A CA 1
ATOM 1389 C C . LEU A 1 172 ? 36.169 -17.755 -46.423 1.00 90.81 172 LEU A C 1
ATOM 1391 O O . LEU A 1 172 ? 36.842 -16.951 -47.070 1.00 90.81 172 LEU A O 1
ATOM 1395 N N . VAL A 1 173 ? 35.754 -18.909 -46.950 1.00 90.19 173 VAL A N 1
ATOM 1396 C CA . VAL A 1 173 ? 36.027 -19.272 -48.349 1.00 90.19 173 VAL A CA 1
ATOM 1397 C C . VAL A 1 173 ? 35.356 -18.271 -49.288 1.00 90.19 173 VAL A C 1
ATOM 1399 O O . VAL A 1 173 ? 35.990 -17.767 -50.216 1.00 90.19 173 VAL A O 1
ATOM 1402 N N . TYR A 1 174 ? 34.100 -17.918 -49.013 1.00 89.38 174 TYR A N 1
ATOM 1403 C CA . TYR A 1 174 ? 33.360 -16.932 -49.795 1.00 89.38 174 TYR A CA 1
ATOM 1404 C C . TYR A 1 174 ? 34.003 -15.535 -49.754 1.00 89.38 174 TYR A C 1
ATOM 1406 O O . TYR A 1 174 ? 34.068 -14.852 -50.779 1.00 89.38 174 TYR A O 1
ATOM 1414 N N . PHE A 1 175 ? 34.534 -15.120 -48.602 1.00 90.19 175 PHE A N 1
ATOM 1415 C CA . PHE A 1 175 ? 35.302 -13.889 -48.440 1.00 90.19 175 PHE A CA 1
ATOM 1416 C C . PHE A 1 175 ? 36.549 -13.887 -49.328 1.00 90.19 175 PHE A C 1
ATOM 1418 O O . PHE A 1 175 ? 36.773 -12.911 -50.038 1.00 90.19 175 PHE A O 1
ATOM 1425 N N . PHE A 1 176 ? 37.328 -14.975 -49.369 1.00 89.81 176 PHE A N 1
ATOM 1426 C CA . PHE A 1 176 ? 38.513 -15.046 -50.232 1.00 89.81 176 PHE A CA 1
ATOM 1427 C C . PHE A 1 176 ? 38.174 -15.025 -51.725 1.00 89.81 176 PHE A C 1
ATOM 1429 O O . PHE A 1 176 ? 38.879 -14.371 -52.491 1.00 89.81 176 PHE A O 1
ATOM 1436 N N . ILE A 1 177 ? 37.085 -15.674 -52.147 1.00 87.00 177 ILE A N 1
ATOM 1437 C CA . ILE A 1 177 ? 36.621 -15.607 -53.543 1.00 87.00 177 ILE A CA 1
ATOM 1438 C C . ILE A 1 177 ? 36.258 -14.155 -53.899 1.00 87.00 177 ILE A C 1
ATOM 1440 O O . ILE A 1 177 ? 36.723 -13.638 -54.919 1.00 87.00 177 ILE A O 1
ATOM 1444 N N . ARG A 1 178 ? 35.519 -13.454 -53.023 1.00 87.38 178 ARG A N 1
ATOM 1445 C CA . ARG A 1 178 ? 35.204 -12.022 -53.192 1.00 87.38 178 ARG A CA 1
ATOM 1446 C C . ARG A 1 178 ? 36.452 -11.148 -53.192 1.00 87.38 178 ARG A C 1
ATOM 1448 O O . ARG A 1 178 ? 36.591 -10.278 -54.053 1.00 87.38 178 ARG A O 1
ATOM 1455 N N . PHE A 1 179 ? 37.396 -11.435 -52.303 1.00 87.94 179 PHE A N 1
ATOM 1456 C CA . PHE A 1 179 ? 38.667 -10.735 -52.237 1.00 87.94 179 PHE A CA 1
ATOM 1457 C C . PHE A 1 179 ? 39.462 -10.904 -53.529 1.00 87.94 179 PHE A C 1
ATOM 1459 O O . PHE A 1 179 ? 39.983 -9.912 -54.022 1.00 87.94 179 PHE A O 1
ATOM 1466 N N . ILE A 1 180 ? 39.550 -12.105 -54.116 1.00 86.50 180 ILE A N 1
ATOM 1467 C CA . ILE A 1 180 ? 40.283 -12.368 -55.370 1.00 86.50 180 ILE A CA 1
ATOM 1468 C C . ILE A 1 180 ? 39.622 -11.657 -56.558 1.00 86.50 180 ILE A C 1
ATOM 1470 O O . ILE A 1 180 ? 40.331 -11.013 -57.337 1.00 86.50 180 ILE A O 1
ATOM 1474 N N . ALA A 1 181 ? 38.292 -11.689 -56.649 1.00 82.25 181 ALA A N 1
ATOM 1475 C CA . ALA A 1 181 ? 37.545 -11.053 -57.732 1.00 82.25 181 ALA A CA 1
ATOM 1476 C C . ALA A 1 181 ? 37.580 -9.512 -57.686 1.00 82.25 181 ALA A C 1
ATOM 1478 O O . ALA A 1 181 ? 37.567 -8.866 -58.735 1.00 82.25 181 ALA A O 1
ATOM 1479 N N . ALA A 1 182 ? 37.669 -8.906 -56.495 1.00 83.38 182 ALA A N 1
ATOM 1480 C CA . ALA A 1 182 ? 37.634 -7.451 -56.334 1.00 83.38 182 ALA A CA 1
ATOM 1481 C C . ALA A 1 182 ? 38.740 -6.732 -57.132 1.00 83.38 182 ALA A C 1
ATOM 1483 O O . ALA A 1 182 ? 39.914 -7.114 -57.097 1.00 83.38 182 ALA A O 1
ATOM 1484 N N . SER A 1 183 ? 38.390 -5.653 -57.835 1.00 76.50 183 SER A N 1
ATOM 1485 C CA . SER A 1 183 ? 39.354 -4.819 -58.566 1.00 76.50 183 SER A CA 1
ATOM 1486 C C . SER A 1 183 ? 40.202 -3.963 -57.620 1.00 76.50 183 SER A C 1
ATOM 1488 O O . SER A 1 183 ? 41.420 -3.894 -57.789 1.00 76.50 183 SER A O 1
ATOM 1490 N N . ASP A 1 184 ? 39.583 -3.382 -56.588 1.00 84.19 184 ASP A N 1
ATOM 1491 C CA . ASP A 1 184 ? 40.260 -2.635 -55.528 1.00 84.19 184 ASP A CA 1
ATOM 1492 C C . ASP A 1 184 ? 40.192 -3.379 -54.187 1.00 84.19 184 ASP A C 1
ATOM 1494 O O . ASP A 1 184 ? 39.158 -3.431 -53.525 1.00 84.19 184 ASP A O 1
ATOM 1498 N N . LYS A 1 185 ? 41.335 -3.934 -53.772 1.00 86.81 185 LYS A N 1
ATOM 1499 C CA . LYS A 1 185 ? 41.453 -4.698 -52.525 1.00 86.81 185 LYS A CA 1
ATOM 1500 C C . LYS A 1 185 ? 41.309 -3.834 -51.266 1.00 86.81 185 LYS A C 1
ATOM 1502 O O . LYS A 1 185 ? 40.865 -4.350 -50.254 1.00 86.81 185 LYS A O 1
ATOM 1507 N N . VAL A 1 186 ? 41.681 -2.549 -51.299 1.00 86.50 186 VAL A N 1
ATOM 1508 C CA . VAL A 1 186 ? 41.594 -1.660 -50.123 1.00 86.50 186 VAL A CA 1
ATOM 1509 C C . VAL A 1 186 ? 40.143 -1.271 -49.870 1.00 86.50 186 VAL A C 1
ATOM 1511 O O . VAL A 1 186 ? 39.664 -1.380 -48.746 1.00 86.50 186 VAL A O 1
ATOM 1514 N N . TRP A 1 187 ? 39.430 -0.868 -50.923 1.00 83.94 187 TRP A N 1
ATOM 1515 C CA . TRP A 1 187 ? 38.009 -0.534 -50.816 1.00 83.94 187 TRP A CA 1
ATOM 1516 C C . TRP A 1 187 ? 37.152 -1.750 -50.469 1.00 83.94 187 TRP A C 1
ATOM 1518 O O . TRP A 1 187 ? 36.249 -1.626 -49.648 1.00 83.94 187 TRP A O 1
ATOM 1528 N N . PHE A 1 188 ? 37.482 -2.926 -51.012 1.00 88.94 188 PHE A N 1
ATOM 1529 C CA . PHE A 1 188 ? 36.824 -4.178 -50.640 1.00 88.94 188 PHE A CA 1
ATOM 1530 C C . PHE A 1 188 ? 36.933 -4.476 -49.135 1.00 88.94 188 PHE A C 1
ATOM 1532 O O . PHE A 1 188 ? 35.944 -4.842 -48.507 1.00 88.94 188 PHE A O 1
ATOM 1539 N N . LEU A 1 189 ? 38.111 -4.289 -48.527 1.00 87.94 189 LEU A N 1
ATOM 1540 C CA . LEU A 1 189 ? 38.299 -4.528 -47.089 1.00 87.94 189 LEU A CA 1
ATOM 1541 C C . LEU A 1 189 ? 37.507 -3.547 -46.206 1.00 87.94 189 LEU A C 1
ATOM 1543 O O . LEU A 1 189 ? 37.195 -3.881 -45.067 1.00 87.94 189 LEU A O 1
ATOM 1547 N N . LEU A 1 190 ? 37.167 -2.363 -46.725 1.00 85.38 190 LEU A N 1
ATOM 1548 C CA . LEU A 1 190 ? 36.365 -1.347 -46.033 1.00 85.38 190 LEU A CA 1
ATOM 1549 C C . LEU A 1 190 ? 34.852 -1.484 -46.277 1.00 85.38 190 LEU A C 1
ATOM 1551 O O . LEU A 1 190 ? 34.071 -0.745 -45.674 1.00 85.38 190 LEU A O 1
ATOM 1555 N N . GLU A 1 191 ? 34.427 -2.400 -47.147 1.00 84.88 191 GLU A N 1
ATOM 1556 C CA . GLU A 1 191 ? 33.023 -2.621 -47.489 1.00 84.88 191 GLU A CA 1
ATOM 1557 C C . GLU A 1 191 ? 32.235 -3.229 -46.317 1.00 84.88 191 GLU A C 1
ATOM 1559 O O . GLU A 1 191 ? 32.743 -4.085 -45.593 1.00 84.88 191 GLU A O 1
ATOM 1564 N N . MET A 1 192 ? 30.968 -2.827 -46.138 1.00 79.31 192 MET A N 1
ATOM 1565 C CA . MET A 1 192 ? 30.113 -3.266 -45.019 1.00 79.31 192 MET A CA 1
ATOM 1566 C C . MET A 1 192 ? 30.039 -4.795 -44.878 1.00 79.31 192 MET A C 1
ATOM 1568 O O . MET A 1 192 ? 30.046 -5.306 -43.762 1.00 79.31 192 MET A O 1
ATOM 1572 N N . TYR A 1 193 ? 30.004 -5.536 -45.986 1.00 80.94 193 TYR A N 1
ATOM 1573 C CA . TYR A 1 193 ? 29.975 -6.999 -45.937 1.00 80.94 193 TYR A CA 1
ATOM 1574 C C . TYR A 1 193 ? 31.283 -7.589 -45.395 1.00 80.94 193 TYR A C 1
ATOM 1576 O O . TYR A 1 193 ? 31.235 -8.514 -44.593 1.00 80.94 193 TYR A O 1
ATOM 1584 N N . SER A 1 194 ? 32.433 -7.011 -45.753 1.00 85.75 194 SER A N 1
ATOM 1585 C CA . SER A 1 194 ? 33.740 -7.409 -45.215 1.00 85.75 194 SER A CA 1
ATOM 1586 C C . SER A 1 194 ? 33.844 -7.131 -43.714 1.00 85.75 194 SER A C 1
ATOM 1588 O O . SER A 1 194 ? 34.436 -7.920 -42.985 1.00 85.75 194 SER A O 1
ATOM 1590 N N . TRP A 1 195 ? 33.221 -6.055 -43.216 1.00 84.81 195 TRP A N 1
ATOM 1591 C CA . TRP A 1 195 ? 33.126 -5.798 -41.773 1.00 84.81 195 TRP A CA 1
ATOM 1592 C C . TRP A 1 195 ? 32.367 -6.901 -41.032 1.00 84.81 195 TRP A C 1
ATOM 1594 O O . TRP A 1 195 ? 32.802 -7.320 -39.961 1.00 84.81 195 TRP A O 1
ATOM 1604 N N . ILE A 1 196 ? 31.260 -7.389 -41.602 1.00 84.75 196 ILE A N 1
ATOM 1605 C CA . ILE A 1 196 ? 30.505 -8.508 -41.020 1.00 84.75 196 ILE A CA 1
ATOM 1606 C C . ILE A 1 196 ? 31.407 -9.746 -40.932 1.00 84.75 196 ILE A C 1
ATOM 1608 O O . ILE A 1 196 ? 31.468 -10.370 -39.875 1.00 84.75 196 ILE A O 1
ATOM 1612 N N . ASP A 1 197 ? 32.174 -10.050 -41.982 1.00 86.75 197 ASP A N 1
ATOM 1613 C CA . ASP A 1 197 ? 33.116 -11.177 -41.997 1.00 86.75 197 ASP A CA 1
ATOM 1614 C C . ASP A 1 197 ? 34.223 -11.030 -40.928 1.00 86.75 197 ASP A C 1
ATOM 1616 O O . ASP A 1 197 ? 34.526 -11.980 -40.204 1.00 86.75 197 ASP A O 1
ATOM 1620 N N . PHE A 1 198 ? 34.790 -9.828 -40.751 1.00 88.62 198 PHE A N 1
ATOM 1621 C CA . PHE A 1 198 ? 35.805 -9.561 -39.718 1.00 88.62 198 PHE A CA 1
ATOM 1622 C C . PHE A 1 198 ? 35.286 -9.720 -38.287 1.00 88.62 198 PHE A C 1
ATOM 1624 O O . PHE A 1 198 ? 36.059 -10.077 -37.395 1.00 88.62 198 PHE A O 1
ATOM 1631 N N . PHE A 1 199 ? 34.003 -9.460 -38.044 1.00 85.75 199 PHE A N 1
ATOM 1632 C CA . PHE A 1 199 ? 33.398 -9.576 -36.715 1.00 85.75 199 PHE A CA 1
ATOM 1633 C C . PHE A 1 199 ? 32.760 -10.936 -36.426 1.00 85.75 199 PHE A C 1
ATOM 1635 O O . PHE A 1 199 ? 32.389 -11.188 -35.284 1.00 85.75 199 PHE A O 1
ATOM 1642 N N . THR A 1 200 ? 32.665 -11.822 -37.415 1.00 83.88 200 THR A N 1
ATOM 1643 C CA . THR A 1 200 ? 32.052 -13.153 -37.258 1.00 83.88 200 THR A CA 1
ATOM 1644 C C . THR A 1 200 ? 33.089 -14.268 -37.364 1.00 83.88 200 THR A C 1
ATOM 1646 O O . THR A 1 200 ? 33.132 -15.164 -36.521 1.00 83.88 200 THR A O 1
ATOM 1649 N N . ILE A 1 201 ? 34.012 -14.179 -38.324 1.00 87.69 201 ILE A N 1
ATOM 1650 C CA . ILE A 1 201 ? 34.916 -15.282 -38.650 1.00 87.69 201 ILE A CA 1
ATOM 1651 C C . ILE A 1 201 ? 36.090 -15.403 -37.656 1.00 87.69 201 ILE A C 1
ATOM 1653 O O . ILE A 1 201 ? 36.215 -16.461 -37.038 1.00 87.69 201 ILE A O 1
ATOM 1657 N N . PRO A 1 202 ? 36.949 -14.381 -37.428 1.00 89.56 202 PRO A N 1
ATOM 1658 C CA . PRO A 1 202 ? 38.045 -14.489 -36.458 1.00 89.56 202 PRO A CA 1
ATOM 1659 C C . PRO A 1 202 ? 37.585 -14.830 -35.028 1.00 89.56 202 PRO A C 1
ATOM 1661 O O . PRO A 1 202 ? 38.173 -15.741 -34.435 1.00 89.56 202 PRO A O 1
ATOM 1664 N N . PRO A 1 203 ? 36.518 -14.202 -34.482 1.00 87.50 203 PRO A N 1
ATOM 1665 C CA . PRO A 1 203 ? 35.985 -14.564 -33.169 1.00 87.50 203 PRO A CA 1
ATOM 1666 C C . PRO A 1 203 ? 35.565 -16.034 -33.061 1.00 87.50 203 PRO A C 1
ATOM 1668 O O . PRO A 1 203 ? 35.832 -16.656 -32.035 1.00 87.50 203 PRO A O 1
ATOM 1671 N N . SER A 1 204 ? 35.005 -16.618 -34.126 1.00 86.38 204 SER A N 1
ATOM 1672 C CA . SER A 1 204 ? 34.613 -18.036 -34.156 1.00 86.38 204 SER A CA 1
ATOM 1673 C C . SER A 1 204 ? 35.803 -18.988 -33.996 1.00 86.38 204 SER A C 1
ATOM 1675 O O . SER A 1 204 ? 35.695 -20.012 -33.327 1.00 86.38 204 SER A O 1
ATOM 1677 N N . PHE A 1 205 ? 36.974 -18.647 -34.547 1.00 86.81 205 PHE A N 1
ATOM 1678 C CA . PHE A 1 205 ? 38.197 -19.436 -34.342 1.00 86.81 205 PHE A CA 1
ATOM 1679 C C . PHE A 1 205 ? 38.797 -19.232 -32.945 1.00 86.81 205 PHE A C 1
ATOM 1681 O O . PHE A 1 205 ? 39.304 -20.178 -32.338 1.00 86.81 205 PHE A O 1
ATOM 1688 N N . VAL A 1 206 ? 38.716 -18.011 -32.409 1.00 87.75 206 VAL A N 1
ATOM 1689 C CA . VAL A 1 206 ? 39.151 -17.705 -31.037 1.00 87.75 206 VAL A CA 1
ATOM 1690 C C . VAL A 1 206 ? 38.288 -18.426 -30.002 1.00 87.75 206 VAL A C 1
ATOM 1692 O O . VAL A 1 206 ? 38.825 -18.871 -28.987 1.00 87.75 206 VAL A O 1
ATOM 1695 N N . ALA A 1 207 ? 36.996 -18.620 -30.282 1.00 84.12 207 ALA A N 1
ATOM 1696 C CA . ALA A 1 207 ? 36.078 -19.363 -29.422 1.00 84.12 207 ALA A CA 1
ATOM 1697 C C . ALA A 1 207 ? 36.569 -20.792 -29.141 1.00 84.12 207 ALA A C 1
ATOM 1699 O O . ALA A 1 207 ? 36.561 -21.253 -27.998 1.00 84.12 207 ALA A O 1
ATOM 1700 N N . ILE A 1 208 ? 37.094 -21.462 -30.173 1.00 85.44 208 ILE A N 1
ATOM 1701 C CA . ILE A 1 208 ? 37.664 -22.813 -30.072 1.00 85.44 208 ILE A CA 1
ATOM 1702 C C . ILE A 1 208 ? 38.918 -22.802 -29.194 1.00 85.44 208 ILE A C 1
ATOM 1704 O O . ILE A 1 208 ? 39.078 -23.657 -28.325 1.00 85.44 208 ILE A O 1
ATOM 1708 N N . TYR A 1 209 ? 39.809 -21.828 -29.412 1.00 84.44 209 TYR A N 1
ATOM 1709 C CA . TYR A 1 209 ? 41.078 -21.735 -28.688 1.00 84.44 209 TYR A CA 1
ATOM 1710 C C . TYR A 1 209 ? 40.880 -21.419 -27.201 1.00 84.44 209 TYR A C 1
ATOM 1712 O O . TYR A 1 209 ? 41.575 -21.971 -26.351 1.00 84.44 209 TYR A O 1
ATOM 1720 N N . LEU A 1 210 ? 39.928 -20.539 -26.882 1.00 82.75 210 LEU A N 1
ATOM 1721 C CA . LEU A 1 210 ? 39.628 -20.137 -25.509 1.00 82.75 210 LEU A CA 1
ATOM 1722 C C . LEU A 1 210 ? 38.640 -21.070 -24.799 1.00 82.75 210 LEU A C 1
ATOM 1724 O O . LEU A 1 210 ? 38.435 -20.882 -23.603 1.00 82.75 210 LEU A O 1
ATOM 1728 N N . GLN A 1 211 ? 38.049 -22.043 -25.507 1.00 82.31 211 GLN A N 1
ATOM 1729 C CA . GLN A 1 211 ? 36.954 -22.895 -25.017 1.00 82.31 211 GLN A CA 1
ATOM 1730 C C . GLN A 1 211 ? 35.799 -22.075 -24.414 1.00 82.31 211 GLN A C 1
ATOM 1732 O O . GLN A 1 211 ? 35.251 -22.407 -23.364 1.00 82.31 211 GLN A O 1
ATOM 1737 N N . ARG A 1 212 ? 35.478 -20.949 -25.056 1.00 80.19 212 ARG A N 1
ATOM 1738 C CA . ARG A 1 212 ? 34.485 -19.968 -24.603 1.00 80.19 212 ARG A CA 1
ATOM 1739 C C . ARG A 1 212 ? 33.731 -19.426 -25.801 1.00 80.19 212 ARG A C 1
ATOM 1741 O O . ARG A 1 212 ? 34.322 -19.264 -26.863 1.00 80.19 212 ARG A O 1
ATOM 1748 N N . ASN A 1 213 ? 32.470 -19.067 -25.619 1.00 77.69 213 ASN A N 1
ATOM 1749 C CA . ASN A 1 213 ? 31.671 -18.426 -26.658 1.00 77.69 213 ASN A CA 1
ATOM 1750 C C . ASN A 1 213 ? 31.315 -16.989 -26.280 1.00 77.69 213 ASN A C 1
ATOM 1752 O O . ASN A 1 213 ? 31.106 -16.689 -25.103 1.00 77.69 213 ASN A O 1
ATOM 1756 N N . TRP A 1 214 ? 31.237 -16.113 -27.283 1.00 78.62 214 TRP A N 1
ATOM 1757 C CA . TRP A 1 214 ? 30.900 -14.703 -27.124 1.00 78.62 214 TRP A CA 1
ATOM 1758 C C . TRP A 1 214 ? 29.936 -14.251 -28.226 1.00 78.62 214 TRP A C 1
ATOM 1760 O O . TRP A 1 214 ? 30.293 -14.243 -29.400 1.00 78.62 214 TRP A O 1
ATOM 1770 N N . LEU A 1 215 ? 28.723 -13.844 -27.840 1.00 69.12 215 LEU A N 1
ATOM 1771 C CA . LEU A 1 215 ? 27.630 -13.495 -28.767 1.00 69.12 215 LEU A CA 1
ATOM 1772 C C . LEU A 1 215 ? 27.555 -11.991 -29.119 1.00 69.12 215 LEU A C 1
ATOM 1774 O O . LEU A 1 215 ? 26.638 -11.560 -29.821 1.00 69.12 215 LEU A O 1
ATOM 1778 N N . GLY A 1 216 ? 28.516 -11.176 -28.666 1.00 63.84 216 GLY A N 1
ATOM 1779 C CA . GLY A 1 216 ? 28.622 -9.756 -29.031 1.00 63.84 216 GLY A CA 1
ATOM 1780 C C . GLY A 1 216 ? 27.911 -8.758 -28.097 1.00 63.84 216 GLY A C 1
ATOM 1781 O O . GLY A 1 216 ? 27.023 -9.101 -27.320 1.00 63.84 216 GLY A O 1
ATOM 1782 N N . GLU A 1 217 ? 28.300 -7.477 -28.182 1.00 47.03 217 GLU A N 1
ATOM 1783 C CA . GLU A 1 217 ? 27.901 -6.381 -27.265 1.00 47.03 217 GLU A CA 1
ATOM 1784 C C . GLU A 1 217 ? 26.443 -5.881 -27.436 1.00 47.03 217 GLU A C 1
ATOM 1786 O O . GLU A 1 217 ? 25.977 -5.033 -26.672 1.00 47.03 217 GLU A O 1
ATOM 1791 N N . PHE A 1 218 ? 25.682 -6.369 -28.424 1.00 46.06 218 PHE A N 1
ATOM 1792 C CA . PHE A 1 218 ? 24.437 -5.701 -28.841 1.00 46.06 218 PHE A CA 1
ATOM 1793 C C . PHE A 1 218 ? 23.259 -5.817 -27.847 1.00 46.06 218 PHE A C 1
ATOM 1795 O O . PHE A 1 218 ? 22.273 -5.092 -27.992 1.00 46.06 218 PHE A O 1
ATOM 1802 N N . LEU A 1 219 ? 23.349 -6.659 -26.806 1.00 41.72 219 LEU A N 1
ATOM 1803 C CA . LEU A 1 219 ? 22.255 -6.876 -25.840 1.00 41.72 219 LEU A CA 1
ATOM 1804 C C . LEU A 1 219 ? 22.600 -6.617 -24.362 1.00 41.72 219 LEU A C 1
ATOM 1806 O O . LEU A 1 219 ? 21.676 -6.456 -23.561 1.00 41.72 219 LEU A O 1
ATOM 1810 N N . GLU A 1 220 ? 23.875 -6.466 -23.976 1.00 40.22 220 GLU A N 1
ATOM 1811 C CA . GLU A 1 220 ? 24.235 -6.280 -22.553 1.00 40.22 220 GLU A CA 1
ATOM 1812 C C . GLU A 1 220 ? 23.677 -4.963 -21.969 1.00 40.22 220 GLU A C 1
ATOM 1814 O O . GLU A 1 220 ? 23.403 -4.857 -20.774 1.00 40.22 220 GLU A O 1
ATOM 1819 N N . LYS A 1 221 ? 23.398 -3.962 -22.814 1.00 41.06 221 LYS A N 1
ATOM 1820 C CA . LYS A 1 221 ? 22.861 -2.662 -22.375 1.00 41.06 221 LYS A CA 1
ATOM 1821 C C . LYS A 1 221 ? 21.336 -2.597 -22.219 1.00 41.06 221 LYS A C 1
ATOM 1823 O O . LYS A 1 221 ? 20.867 -1.591 -21.689 1.00 41.06 221 LYS A O 1
ATOM 1828 N N . LYS A 1 222 ? 20.557 -3.603 -22.648 1.00 42.59 222 LYS A N 1
ATOM 1829 C CA . LYS A 1 222 ? 19.089 -3.450 -22.774 1.00 42.59 222 LYS A CA 1
ATOM 1830 C C . LYS A 1 222 ? 18.214 -4.265 -21.820 1.00 42.59 222 LYS A C 1
ATOM 1832 O O . LYS A 1 222 ? 17.037 -3.944 -21.725 1.00 42.59 222 LYS A O 1
ATOM 1837 N N . VAL A 1 223 ? 18.738 -5.261 -21.100 1.00 44.62 223 VAL A N 1
ATOM 1838 C CA . VAL A 1 223 ? 17.874 -6.163 -20.298 1.00 44.62 223 VAL A CA 1
ATOM 1839 C C . VAL A 1 223 ? 18.121 -6.098 -18.784 1.00 44.62 223 VAL A C 1
ATOM 1841 O O . VAL A 1 223 ? 17.210 -6.396 -18.023 1.00 44.62 223 VAL A O 1
ATOM 1844 N N . ASN A 1 224 ? 19.286 -5.626 -18.321 1.00 44.91 224 ASN A N 1
ATOM 1845 C CA . ASN A 1 224 ? 19.612 -5.592 -16.883 1.00 44.91 224 ASN A CA 1
ATOM 1846 C C . ASN A 1 224 ? 20.162 -4.254 -16.364 1.00 44.91 224 ASN A C 1
ATOM 1848 O O . ASN A 1 224 ? 20.685 -4.185 -15.252 1.00 44.91 224 ASN A O 1
ATOM 1852 N N . ARG A 1 225 ? 20.026 -3.163 -17.127 1.00 45.16 225 ARG A N 1
ATOM 1853 C CA . ARG A 1 225 ? 20.226 -1.832 -16.546 1.00 45.16 225 ARG A CA 1
ATOM 1854 C C . ARG A 1 225 ? 18.995 -1.478 -15.732 1.00 45.16 225 ARG A C 1
ATOM 1856 O O . ARG A 1 225 ? 17.903 -1.431 -16.289 1.00 45.16 225 ARG A O 1
ATOM 1863 N N . ILE A 1 226 ? 19.199 -1.169 -14.452 1.00 56.16 226 ILE A N 1
ATOM 1864 C CA . ILE A 1 226 ? 18.230 -0.381 -13.694 1.00 56.16 226 ILE A CA 1
ATOM 1865 C C . ILE A 1 226 ? 17.991 0.887 -14.512 1.00 56.16 226 ILE A C 1
ATOM 1867 O O . ILE A 1 226 ? 18.908 1.693 -14.693 1.00 56.16 226 ILE A O 1
ATOM 1871 N N . SER A 1 227 ? 16.797 1.031 -15.081 1.00 65.62 227 SER A N 1
ATOM 1872 C CA . SER A 1 227 ? 16.444 2.245 -15.804 1.00 65.62 227 SER A CA 1
ATOM 1873 C C . SER A 1 227 ? 16.213 3.334 -14.764 1.00 65.62 227 SER A C 1
ATOM 1875 O O . SER A 1 227 ? 15.209 3.322 -14.049 1.00 65.62 227 SER A O 1
ATOM 1877 N N . THR A 1 228 ? 17.181 4.236 -14.631 1.00 80.44 228 THR A N 1
ATOM 1878 C CA . THR A 1 228 ? 17.070 5.402 -13.758 1.00 80.44 228 THR A CA 1
ATOM 1879 C C . THR A 1 228 ? 16.267 6.475 -14.481 1.00 80.44 228 THR A C 1
ATOM 1881 O O . THR A 1 228 ? 16.748 7.065 -15.450 1.00 80.44 228 THR A O 1
ATOM 1884 N N . ILE A 1 229 ? 15.044 6.714 -14.026 1.00 85.88 229 ILE A N 1
ATOM 1885 C CA . ILE A 1 229 ? 14.201 7.823 -14.455 1.00 85.88 229 ILE A CA 1
ATOM 1886 C C . ILE A 1 229 ? 14.325 8.891 -13.373 1.00 85.88 229 ILE A C 1
ATOM 1888 O O . ILE A 1 229 ? 13.736 8.781 -12.304 1.00 85.88 229 ILE A O 1
ATOM 1892 N N . SER A 1 230 ? 15.118 9.928 -13.625 1.00 87.56 230 SER A N 1
ATOM 1893 C CA . SER A 1 230 ? 15.339 10.978 -12.624 1.00 87.56 230 SER A CA 1
ATOM 1894 C C . SER A 1 230 ? 14.058 11.746 -12.294 1.00 87.56 230 SER A C 1
ATOM 1896 O O . SER A 1 230 ? 13.879 12.218 -11.179 1.00 87.56 230 SER A O 1
ATOM 1898 N N . HIS A 1 231 ? 13.162 11.912 -13.267 1.00 88.69 231 HIS A N 1
ATOM 1899 C CA . HIS A 1 231 ? 11.957 12.708 -13.080 1.00 88.69 231 HIS A CA 1
ATOM 1900 C C . HIS A 1 231 ? 10.880 12.315 -14.094 1.00 88.69 231 HIS A C 1
ATOM 1902 O O . HIS A 1 231 ? 11.079 12.474 -15.300 1.00 88.69 231 HIS A O 1
ATOM 1908 N N . LEU A 1 232 ? 9.733 11.832 -13.617 1.00 92.50 232 LEU A N 1
ATOM 1909 C CA . LEU A 1 232 ? 8.513 11.726 -14.419 1.00 92.50 232 LEU A CA 1
ATOM 1910 C C . LEU A 1 232 ? 7.819 13.085 -14.397 1.00 92.50 232 LEU A C 1
ATOM 1912 O O . LEU A 1 232 ? 7.341 13.520 -13.353 1.00 92.50 232 LEU A O 1
ATOM 1916 N N . ALA A 1 233 ? 7.846 13.785 -15.531 1.00 90.94 233 ALA A N 1
ATOM 1917 C CA . ALA A 1 233 ? 7.279 15.124 -15.658 1.00 90.94 233 ALA A CA 1
ATOM 1918 C C . ALA A 1 233 ? 5.743 15.118 -15.510 1.00 90.94 233 ALA A C 1
ATOM 1920 O O . ALA A 1 233 ? 5.111 14.097 -15.786 1.00 90.94 233 ALA A O 1
ATOM 1921 N N . PRO A 1 234 ? 5.132 16.253 -15.123 1.00 91.81 234 PRO A N 1
ATOM 1922 C CA . PRO A 1 234 ? 3.683 16.410 -15.154 1.00 91.81 234 PRO A CA 1
ATOM 1923 C C . PRO A 1 234 ? 3.124 16.062 -16.533 1.00 91.81 234 PRO A C 1
ATOM 1925 O O . PRO A 1 234 ? 3.698 16.458 -17.550 1.00 91.81 234 PRO A O 1
ATOM 1928 N N . VAL A 1 235 ? 1.992 15.358 -16.563 1.00 90.25 235 VAL A N 1
ATOM 1929 C CA . VAL A 1 235 ? 1.237 15.073 -17.789 1.00 90.25 235 VAL A CA 1
ATOM 1930 C C . VAL A 1 235 ? 2.076 14.278 -18.818 1.00 90.25 235 VAL A C 1
ATOM 1932 O O . VAL A 1 235 ? 1.828 14.329 -20.022 1.00 90.25 235 VAL A O 1
ATOM 1935 N N . ALA A 1 236 ? 3.083 13.518 -18.359 1.00 86.94 236 ALA A N 1
ATOM 1936 C CA . ALA A 1 236 ? 4.059 12.829 -19.215 1.00 86.94 236 ALA A CA 1
ATOM 1937 C C . ALA A 1 236 ? 3.437 11.792 -20.162 1.00 86.94 236 ALA A C 1
ATOM 1939 O O . ALA A 1 236 ? 4.012 11.498 -21.210 1.00 86.94 236 ALA A O 1
ATOM 1940 N N . PHE A 1 237 ? 2.278 11.244 -19.797 1.00 87.81 237 PHE A N 1
ATOM 1941 C CA . PHE A 1 237 ? 1.575 10.211 -20.559 1.00 87.81 237 PHE A CA 1
ATOM 1942 C C . PHE A 1 237 ? 0.343 10.735 -21.308 1.00 87.81 237 PHE A C 1
ATOM 1944 O O . PHE A 1 237 ? -0.409 9.947 -21.880 1.00 87.81 237 PHE A O 1
ATOM 1951 N N . ALA A 1 238 ? 0.114 12.052 -21.338 1.00 79.38 238 ALA A N 1
ATOM 1952 C CA . ALA A 1 238 ? -1.042 12.591 -22.043 1.00 79.38 238 ALA A CA 1
ATOM 1953 C C . ALA A 1 238 ? -0.970 12.348 -23.553 1.00 79.38 238 ALA A C 1
ATOM 1955 O O . ALA A 1 238 ? 0.080 12.453 -24.187 1.00 79.38 238 ALA A O 1
ATOM 1956 N N . GLY A 1 239 ? -2.130 12.049 -24.136 1.00 73.50 239 GLY A N 1
ATOM 1957 C CA . GLY A 1 239 ? -2.271 11.743 -25.560 1.00 73.50 239 GLY A CA 1
ATOM 1958 C C . GLY A 1 239 ? -2.025 10.275 -25.922 1.00 73.50 239 GLY A C 1
ATOM 1959 O O . GLY A 1 239 ? -2.291 9.893 -27.062 1.00 73.50 239 GLY A O 1
ATOM 1960 N N . LEU A 1 240 ? -1.591 9.436 -24.975 1.00 78.00 240 LEU A N 1
ATOM 1961 C CA . LEU A 1 240 ? -1.442 7.989 -25.157 1.00 78.00 240 LEU A CA 1
ATOM 1962 C C . LEU A 1 240 ? -2.800 7.275 -25.033 1.00 78.00 240 LEU A C 1
ATOM 1964 O O . LEU A 1 240 ? -3.063 6.564 -24.075 1.00 78.00 240 LEU A O 1
ATOM 1968 N N . SER A 1 241 ? -3.678 7.489 -26.010 1.00 72.25 241 SER A N 1
ATOM 1969 C CA . SER A 1 241 ? -5.084 7.040 -25.997 1.00 72.25 241 SER A CA 1
ATOM 1970 C C . SER A 1 241 ? -5.326 5.578 -26.401 1.00 72.25 241 SER A C 1
ATOM 1972 O O . SER A 1 241 ? -6.472 5.149 -26.427 1.00 72.25 241 SER A O 1
ATOM 1974 N N . HIS A 1 242 ? -4.276 4.841 -26.772 1.00 78.00 242 HIS A N 1
ATOM 1975 C CA . HIS A 1 242 ? -4.363 3.469 -27.302 1.00 78.00 242 HIS A CA 1
ATOM 1976 C C . HIS A 1 242 ? -3.432 2.499 -26.558 1.00 78.00 242 HIS A C 1
ATOM 1978 O O . HIS A 1 242 ? -2.983 1.507 -27.129 1.00 78.00 242 HIS A O 1
ATOM 1984 N N . ILE A 1 243 ? -3.020 2.851 -25.341 1.00 84.56 243 ILE A N 1
ATOM 1985 C CA . ILE A 1 243 ? -2.205 1.967 -24.512 1.00 84.56 243 ILE A CA 1
ATOM 1986 C C . ILE A 1 243 ? -3.151 1.241 -23.574 1.00 84.56 243 ILE A C 1
ATOM 1988 O O . ILE A 1 243 ? -3.913 1.902 -22.887 1.00 84.56 243 ILE A O 1
ATOM 1992 N N . ASP A 1 244 ? -3.025 -0.081 -23.508 1.00 87.69 244 ASP A N 1
ATOM 1993 C CA . ASP A 1 244 ? -3.796 -0.907 -22.571 1.00 87.69 244 ASP A CA 1
ATOM 1994 C C . ASP A 1 244 ? -2.950 -1.273 -21.334 1.00 87.69 244 ASP A C 1
ATOM 1996 O O . ASP A 1 244 ? -3.460 -1.554 -20.250 1.00 87.69 244 ASP A O 1
ATOM 2000 N N . HIS A 1 245 ? -1.617 -1.281 -21.473 1.00 88.88 245 HIS A N 1
ATOM 2001 C CA . HIS A 1 245 ? -0.686 -1.735 -20.435 1.00 88.88 245 HIS A CA 1
ATOM 2002 C C . HIS A 1 245 ? 0.520 -0.801 -20.291 1.00 88.88 245 HIS A C 1
ATOM 2004 O O . HIS A 1 245 ? 1.230 -0.528 -21.263 1.00 88.88 245 HIS A O 1
ATOM 2010 N N . LEU A 1 246 ? 0.816 -0.379 -19.060 1.00 90.00 246 LEU A N 1
ATOM 2011 C CA . LEU A 1 246 ? 1.963 0.464 -18.724 1.00 90.00 246 LEU A CA 1
ATOM 2012 C C . LEU A 1 246 ? 2.804 -0.176 -17.615 1.00 90.00 246 LEU A C 1
ATOM 2014 O O . LEU A 1 246 ? 2.349 -0.323 -16.482 1.00 90.00 246 LEU A O 1
ATOM 2018 N N . TRP A 1 247 ? 4.047 -0.552 -17.928 1.00 89.44 247 TRP A N 1
ATOM 2019 C CA . TRP A 1 247 ? 4.917 -1.297 -17.011 1.00 89.44 247 TRP A CA 1
ATOM 2020 C C . TRP A 1 247 ? 6.196 -0.535 -16.651 1.00 89.44 247 TRP A C 1
ATOM 2022 O O . TRP A 1 247 ? 6.956 -0.122 -17.526 1.00 89.44 247 TRP A O 1
ATOM 2032 N N . PHE A 1 248 ? 6.491 -0.457 -15.354 1.00 90.31 248 PHE A N 1
ATOM 2033 C CA . PHE A 1 248 ? 7.762 0.006 -14.797 1.00 90.31 248 PHE A CA 1
ATOM 2034 C C . PHE A 1 248 ? 8.433 -1.156 -14.071 1.00 90.31 248 PHE A C 1
ATOM 2036 O O . PHE A 1 248 ? 8.002 -1.558 -12.988 1.00 90.31 248 PHE A O 1
ATOM 2043 N N . ARG A 1 249 ? 9.481 -1.722 -14.675 1.00 89.12 249 ARG A N 1
ATOM 2044 C CA . ARG A 1 249 ? 10.141 -2.926 -14.168 1.00 89.12 249 ARG A CA 1
ATOM 2045 C C . ARG A 1 249 ? 11.622 -2.690 -13.944 1.00 89.12 249 ARG A C 1
ATOM 2047 O O . ARG A 1 249 ? 12.312 -2.267 -14.869 1.00 89.12 249 ARG A O 1
ATOM 2054 N N . ASN A 1 250 ? 12.118 -3.080 -12.768 1.00 86.81 250 ASN A N 1
ATOM 2055 C CA . ASN A 1 250 ? 13.536 -2.964 -12.424 1.00 86.81 250 ASN A CA 1
ATOM 2056 C C . ASN A 1 250 ? 14.040 -1.528 -12.649 1.00 86.81 250 ASN A C 1
ATOM 2058 O O . ASN A 1 250 ? 15.037 -1.288 -13.331 1.00 86.81 250 ASN A O 1
ATOM 2062 N N . SER A 1 251 ? 13.276 -0.559 -12.152 1.00 88.88 251 SER A N 1
ATOM 2063 C CA . SER A 1 251 ? 13.505 0.861 -12.402 1.00 88.88 251 SER A CA 1
ATOM 2064 C C . SER A 1 251 ? 13.816 1.586 -11.099 1.00 88.88 251 SER A C 1
ATOM 2066 O O . SER A 1 251 ? 13.369 1.199 -10.021 1.00 88.88 251 SER A O 1
ATOM 2068 N N . ARG A 1 252 ? 14.566 2.680 -11.200 1.00 92.50 252 ARG A N 1
ATOM 2069 C CA . ARG A 1 252 ? 14.688 3.650 -10.113 1.00 92.50 252 ARG A CA 1
ATOM 2070 C C . ARG A 1 252 ? 14.089 4.957 -10.591 1.00 92.50 252 ARG A C 1
ATOM 2072 O O . ARG A 1 252 ? 14.556 5.491 -11.591 1.00 92.50 252 ARG A O 1
ATOM 2079 N N . ILE A 1 253 ? 13.066 5.440 -9.907 1.00 95.00 253 ILE A N 1
ATOM 2080 C CA . ILE A 1 253 ? 12.369 6.674 -10.243 1.00 95.00 253 ILE A CA 1
ATOM 2081 C C . ILE A 1 253 ? 12.619 7.663 -9.110 1.00 95.00 253 ILE A C 1
ATOM 2083 O O . ILE A 1 253 ? 12.117 7.454 -8.013 1.00 95.00 253 ILE A O 1
ATOM 2087 N N . ASP A 1 254 ? 13.401 8.719 -9.323 1.00 92.69 254 ASP A N 1
ATOM 2088 C CA . ASP A 1 254 ? 13.722 9.610 -8.198 1.00 92.69 254 ASP A CA 1
ATOM 2089 C C . ASP A 1 254 ? 12.509 10.477 -7.814 1.00 92.69 254 ASP A C 1
ATOM 2091 O O . ASP A 1 254 ? 12.203 10.605 -6.630 1.00 92.69 254 ASP A O 1
ATOM 2095 N N . VAL A 1 255 ? 11.772 11.016 -8.794 1.00 95.31 255 VAL A N 1
ATOM 2096 C CA . VAL A 1 255 ? 10.550 11.804 -8.551 1.00 95.31 255 VAL A CA 1
ATOM 2097 C C . VAL A 1 255 ? 9.445 11.440 -9.544 1.00 95.31 255 VAL A C 1
ATOM 2099 O O . VAL A 1 255 ? 9.658 11.465 -10.759 1.00 95.31 255 VAL A O 1
ATOM 2102 N N . ILE A 1 256 ? 8.250 11.152 -9.023 1.00 97.19 256 ILE A N 1
ATOM 2103 C CA . ILE A 1 256 ? 6.989 11.180 -9.770 1.00 97.19 256 ILE A CA 1
ATOM 2104 C C . ILE A 1 256 ? 6.320 12.512 -9.467 1.00 97.19 256 ILE A C 1
ATOM 2106 O O . ILE A 1 256 ? 5.822 12.714 -8.357 1.00 97.19 256 ILE A O 1
ATOM 2110 N N . ALA A 1 257 ? 6.373 13.430 -10.430 1.00 95.31 257 ALA A N 1
ATOM 2111 C CA . ALA A 1 257 ? 5.910 14.790 -10.219 1.00 95.31 257 ALA A CA 1
ATOM 2112 C C . ALA A 1 257 ? 4.391 14.872 -10.073 1.00 95.31 257 ALA A C 1
ATOM 2114 O O . ALA A 1 257 ? 3.654 13.979 -10.505 1.00 95.31 257 ALA A O 1
ATOM 2115 N N . MET A 1 258 ? 3.931 15.989 -9.515 1.00 93.75 258 MET A N 1
ATOM 2116 C CA . MET A 1 258 ? 2.513 16.336 -9.482 1.00 93.75 258 MET A CA 1
ATOM 2117 C C . MET A 1 258 ? 1.880 16.164 -10.871 1.00 93.75 258 MET A C 1
ATOM 2119 O O . MET A 1 258 ? 2.419 16.642 -11.870 1.00 93.75 258 MET A O 1
ATOM 2123 N N . GLU A 1 259 ? 0.730 15.488 -10.922 1.00 93.69 259 GLU A N 1
ATOM 2124 C CA . GLU A 1 259 ? -0.040 15.252 -12.148 1.00 93.69 259 GLU A CA 1
ATOM 2125 C C . GLU A 1 259 ? 0.711 14.474 -13.249 1.00 93.69 259 GLU A C 1
ATOM 2127 O O . GLU A 1 259 ? 0.338 14.543 -14.418 1.00 93.69 259 GLU A O 1
ATOM 2132 N N . ALA A 1 260 ? 1.757 13.705 -12.921 1.00 94.12 260 ALA A N 1
ATOM 2133 C CA . ALA A 1 260 ? 2.517 12.930 -13.909 1.00 94.12 260 ALA A CA 1
ATOM 2134 C C . ALA A 1 260 ? 1.651 11.977 -14.759 1.00 94.12 260 ALA A C 1
ATOM 2136 O O . ALA A 1 260 ? 1.908 11.826 -15.955 1.00 94.12 260 ALA A O 1
ATOM 2137 N N . PHE A 1 261 ? 0.610 11.382 -14.167 1.00 94.44 261 PHE A N 1
ATOM 2138 C CA . PHE A 1 261 ? -0.314 10.444 -14.827 1.00 94.44 261 PHE A CA 1
ATOM 2139 C C . PHE A 1 261 ? -1.686 11.057 -15.167 1.00 94.44 261 PHE A C 1
ATOM 2141 O O . PHE A 1 261 ? -2.623 10.343 -15.513 1.00 94.44 261 PHE A O 1
ATOM 2148 N N . HIS A 1 262 ? -1.819 12.380 -15.081 1.00 91.31 262 HIS A N 1
ATOM 2149 C CA . HIS A 1 262 ? -3.080 13.082 -15.326 1.00 91.31 262 HIS A CA 1
ATOM 2150 C C . HIS A 1 262 ? -3.607 12.824 -16.748 1.00 91.31 262 HIS A C 1
ATOM 2152 O O . HIS A 1 262 ? -2.845 12.866 -17.716 1.00 91.31 262 HIS A O 1
ATOM 2158 N N . TYR A 1 263 ? -4.921 12.599 -16.864 1.00 87.31 263 TYR A N 1
ATOM 2159 C CA . TYR A 1 263 ? -5.661 12.340 -18.109 1.00 87.31 263 TYR A CA 1
ATOM 2160 C C . TYR A 1 263 ? -5.356 11.001 -18.774 1.00 87.31 263 TYR A C 1
ATOM 2162 O O . TYR A 1 263 ? -5.728 10.794 -19.929 1.00 87.31 263 TYR A O 1
ATOM 2170 N N . LEU A 1 264 ? -4.694 10.087 -18.071 1.00 89.75 264 LEU A N 1
ATOM 2171 C CA . LEU A 1 264 ? -4.576 8.722 -18.547 1.00 89.75 264 LEU A CA 1
ATOM 2172 C C . LEU A 1 264 ? -5.952 8.043 -18.469 1.00 89.75 264 LEU A C 1
ATOM 2174 O O . LEU A 1 264 ? -6.616 8.103 -17.432 1.00 89.75 264 LEU A O 1
ATOM 2178 N N . THR A 1 265 ? -6.391 7.448 -19.578 1.00 90.56 265 THR A N 1
ATOM 2179 C CA . THR A 1 265 ? -7.735 6.870 -19.712 1.00 90.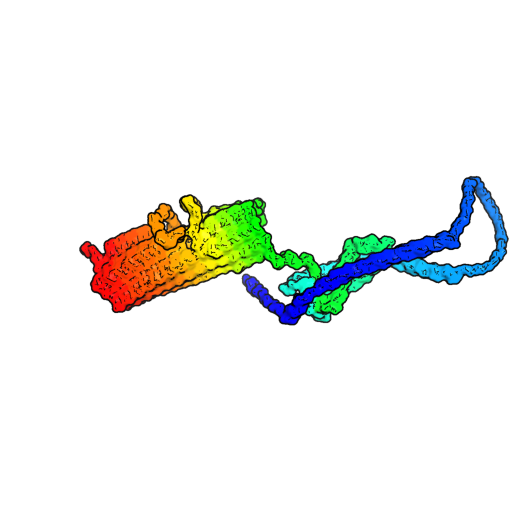56 265 THR A CA 1
ATOM 2180 C C . THR A 1 265 ? -7.699 5.492 -20.347 1.00 90.56 265 THR A C 1
ATOM 2182 O O . THR A 1 265 ? -6.922 5.322 -21.284 1.00 90.56 265 THR A O 1
ATOM 2185 N N . ASN A 1 266 ? -8.612 4.599 -19.951 1.00 88.56 266 ASN A N 1
ATOM 2186 C CA . ASN A 1 266 ? -8.801 3.269 -20.551 1.00 88.56 266 ASN A CA 1
ATOM 2187 C C . ASN A 1 266 ? -7.523 2.421 -20.515 1.00 88.56 266 ASN A C 1
ATOM 2189 O O . ASN A 1 266 ? -6.988 2.058 -21.558 1.00 88.56 266 ASN A O 1
ATOM 2193 N N . ILE A 1 267 ? -7.010 2.160 -19.314 1.00 89.94 267 ILE A N 1
ATOM 2194 C CA . ILE A 1 267 ? -5.822 1.323 -19.116 1.00 89.94 267 ILE A CA 1
ATOM 2195 C C . ILE A 1 267 ? -6.226 0.106 -18.298 1.00 89.94 267 ILE A C 1
ATOM 2197 O O . ILE A 1 267 ? -6.628 0.247 -17.145 1.00 89.94 267 ILE A O 1
ATOM 2201 N N . ASP A 1 268 ? -5.999 -1.078 -18.847 1.00 89.88 268 ASP A N 1
ATOM 2202 C CA . ASP A 1 268 ? -6.242 -2.329 -18.137 1.00 89.88 268 ASP A CA 1
ATOM 2203 C C . ASP A 1 268 ? -5.250 -2.501 -16.969 1.00 89.88 268 ASP A C 1
ATOM 2205 O O . ASP A 1 268 ? -5.610 -2.912 -15.869 1.00 89.88 268 ASP A O 1
ATOM 2209 N N . TYR A 1 269 ? -3.961 -2.199 -17.196 1.00 91.12 269 TYR A N 1
ATOM 2210 C CA . TYR A 1 269 ? -2.907 -2.475 -16.211 1.00 91.12 269 TYR A CA 1
ATOM 2211 C C . TYR A 1 269 ? -1.831 -1.389 -16.138 1.00 91.12 269 TYR A C 1
ATOM 2213 O O . TYR A 1 269 ? -1.045 -1.209 -17.072 1.00 91.12 269 TYR A O 1
ATOM 2221 N N . ILE A 1 270 ? -1.691 -0.762 -14.967 1.00 94.50 270 ILE A N 1
ATOM 2222 C CA . ILE A 1 270 ? -0.487 -0.016 -14.571 1.00 94.50 270 ILE A CA 1
ATOM 2223 C C . ILE A 1 270 ? 0.288 -0.873 -13.573 1.00 94.50 270 ILE A C 1
ATOM 2225 O O . ILE A 1 270 ? -0.222 -1.200 -12.506 1.00 94.50 270 ILE A O 1
ATOM 2229 N N . TYR A 1 271 ? 1.520 -1.256 -13.907 1.00 94.25 271 TYR A N 1
ATOM 2230 C CA . TYR A 1 271 ? 2.277 -2.241 -13.132 1.00 94.25 271 TYR A CA 1
ATOM 2231 C C . TYR A 1 271 ? 3.683 -1.750 -12.785 1.00 94.25 271 TYR A C 1
ATOM 2233 O O . TYR A 1 271 ? 4.527 -1.567 -13.663 1.00 94.25 271 TYR A O 1
ATOM 2241 N N . PHE A 1 272 ? 3.962 -1.598 -11.493 1.00 94.94 272 PHE A N 1
ATOM 2242 C CA . PHE A 1 272 ? 5.290 -1.337 -10.947 1.00 94.94 272 PHE A CA 1
ATOM 2243 C C . PHE A 1 272 ? 5.840 -2.607 -10.300 1.00 94.94 272 PHE A C 1
ATOM 2245 O O . PHE A 1 272 ? 5.196 -3.185 -9.425 1.00 94.94 272 PHE A O 1
ATOM 2252 N N . HIS A 1 273 ? 7.046 -3.020 -10.700 1.00 92.00 273 HIS A N 1
ATOM 2253 C CA . HIS A 1 273 ? 7.691 -4.227 -10.184 1.00 92.00 273 HIS A CA 1
ATOM 2254 C C . HIS A 1 273 ? 9.187 -4.076 -9.974 1.00 92.00 273 HIS A C 1
ATOM 2256 O O . HIS A 1 273 ? 9.919 -3.749 -10.915 1.00 92.00 273 HIS A O 1
ATOM 2262 N N . LYS A 1 274 ? 9.651 -4.408 -8.762 1.00 89.50 274 LYS A N 1
ATOM 2263 C CA . LYS A 1 274 ? 11.045 -4.221 -8.332 1.00 89.50 274 LYS A CA 1
ATOM 2264 C C . LYS A 1 274 ? 11.526 -2.806 -8.638 1.00 89.50 274 LYS A C 1
ATOM 2266 O O . LYS A 1 274 ? 12.509 -2.608 -9.353 1.00 89.50 274 LYS A O 1
ATOM 2271 N N . THR A 1 275 ? 10.767 -1.827 -8.162 1.00 93.00 275 THR A N 1
ATOM 2272 C CA . THR A 1 275 ? 10.992 -0.413 -8.454 1.00 93.00 275 THR A CA 1
ATOM 2273 C C . THR A 1 275 ? 11.270 0.335 -7.163 1.00 93.00 275 THR A C 1
ATOM 2275 O O . THR A 1 275 ? 10.538 0.192 -6.185 1.00 93.00 275 THR A O 1
ATOM 2278 N N . LYS A 1 276 ? 12.318 1.159 -7.183 1.00 94.94 276 LYS A N 1
ATOM 2279 C CA . LYS A 1 276 ? 12.619 2.102 -6.105 1.00 94.94 276 LYS A CA 1
ATOM 2280 C C . LYS A 1 276 ? 12.152 3.490 -6.509 1.00 94.94 276 LYS A C 1
ATOM 2282 O O . LYS A 1 276 ? 12.564 3.981 -7.559 1.00 94.94 276 LYS A O 1
ATOM 2287 N N . ILE A 1 277 ? 11.316 4.109 -5.691 1.00 97.06 277 ILE A N 1
ATOM 2288 C CA . ILE A 1 277 ? 10.763 5.439 -5.916 1.00 97.06 277 ILE A CA 1
ATOM 2289 C C . ILE A 1 277 ? 11.266 6.365 -4.808 1.00 97.06 277 ILE A C 1
ATOM 2291 O O . ILE A 1 277 ? 11.132 6.043 -3.632 1.00 97.06 277 ILE A O 1
ATOM 2295 N N . GLY A 1 278 ? 11.862 7.502 -5.163 1.00 96.38 278 GLY A N 1
ATOM 2296 C CA . GLY A 1 278 ? 12.234 8.520 -4.179 1.00 96.38 278 GLY A CA 1
ATOM 2297 C C . GLY A 1 278 ? 10.979 9.211 -3.651 1.00 96.38 278 GLY A C 1
ATOM 2298 O O . GLY A 1 278 ? 10.460 8.886 -2.588 1.00 96.38 278 GLY A O 1
ATOM 2299 N N . ARG A 1 279 ? 10.421 10.134 -4.433 1.00 96.12 279 ARG A N 1
ATOM 2300 C CA . ARG A 1 279 ? 9.246 10.909 -4.022 1.00 96.12 279 ARG A CA 1
ATOM 2301 C C . ARG A 1 279 ? 8.079 10.758 -4.988 1.00 96.12 279 ARG A C 1
ATOM 2303 O O . ARG A 1 279 ? 8.231 10.977 -6.187 1.00 96.12 279 ARG A O 1
ATOM 2310 N N . ILE A 1 280 ? 6.906 10.456 -4.443 1.00 97.62 280 ILE A N 1
ATOM 2311 C CA . ILE A 1 280 ? 5.612 10.587 -5.114 1.00 97.62 280 ILE A CA 1
ATOM 2312 C C . ILE A 1 280 ? 5.006 11.900 -4.630 1.00 97.62 280 ILE A C 1
ATOM 2314 O O . ILE A 1 280 ? 4.611 12.014 -3.469 1.00 97.62 280 ILE A O 1
ATOM 2318 N N . GLU A 1 281 ? 4.993 12.907 -5.499 1.00 94.69 281 GLU A N 1
ATOM 2319 C CA . GLU A 1 281 ? 4.465 14.227 -5.158 1.00 94.69 281 GLU A CA 1
ATOM 2320 C C . GLU A 1 281 ? 2.937 14.221 -5.047 1.00 94.69 281 GLU A C 1
ATOM 2322 O O . GLU A 1 281 ? 2.241 13.306 -5.504 1.00 94.69 281 GLU A O 1
ATOM 2327 N N . ARG A 1 282 ? 2.395 15.270 -4.423 1.00 92.12 282 ARG A N 1
ATOM 2328 C CA . ARG A 1 282 ? 0.950 15.462 -4.295 1.00 92.12 282 ARG A CA 1
ATOM 2329 C C . ARG A 1 282 ? 0.280 15.318 -5.662 1.00 92.12 282 ARG A C 1
ATOM 2331 O O . ARG A 1 282 ? 0.733 15.913 -6.635 1.00 92.12 282 ARG A O 1
ATOM 2338 N N . LYS A 1 283 ? -0.834 14.579 -5.724 1.00 92.81 283 LYS A N 1
ATOM 2339 C CA . LYS A 1 283 ? -1.625 14.386 -6.953 1.00 92.81 283 LYS A CA 1
ATOM 2340 C C . LYS A 1 283 ? -0.841 13.781 -8.131 1.00 92.81 283 LYS A C 1
ATOM 2342 O O . LYS A 1 283 ? -1.245 13.952 -9.281 1.00 92.81 283 LYS A O 1
ATOM 2347 N N . ALA A 1 284 ? 0.267 13.081 -7.884 1.00 96.06 284 ALA A N 1
ATOM 2348 C CA . ALA A 1 284 ? 1.070 12.440 -8.929 1.00 96.06 284 ALA A CA 1
ATOM 2349 C C . ALA A 1 284 ? 0.263 11.482 -9.830 1.00 96.06 284 ALA A C 1
ATOM 2351 O O . ALA A 1 284 ? 0.433 11.488 -11.051 1.00 96.06 284 ALA A O 1
ATOM 2352 N N . PHE A 1 285 ? -0.656 10.718 -9.235 1.00 96.19 285 PHE A N 1
ATOM 2353 C CA . PHE A 1 285 ? -1.571 9.786 -9.897 1.00 96.19 285 PHE A CA 1
ATOM 2354 C C . PHE A 1 285 ? -3.011 10.303 -9.894 1.00 96.19 285 PHE A C 1
ATOM 2356 O O . PHE A 1 285 ? -3.943 9.525 -9.708 1.00 96.19 285 PHE A O 1
ATOM 2363 N N . SER A 1 286 ? -3.207 11.615 -10.016 1.00 92.25 286 SER A N 1
ATOM 2364 C CA . SER A 1 286 ? -4.543 12.217 -10.004 1.00 92.25 286 SER A CA 1
ATOM 2365 C C . SER A 1 286 ? -5.243 12.139 -11.357 1.00 92.25 286 SER A C 1
ATOM 2367 O O . SER A 1 286 ? -4.589 12.136 -12.401 1.00 92.25 286 SER A O 1
ATOM 2369 N N . LYS A 1 287 ? -6.583 12.141 -11.327 1.00 90.94 287 LYS A N 1
ATOM 2370 C CA . LYS A 1 287 ? -7.455 12.251 -12.510 1.00 90.94 287 LYS A CA 1
ATOM 2371 C C . LYS A 1 287 ? -7.104 11.267 -13.633 1.00 90.94 287 LYS A C 1
ATOM 2373 O O . LYS A 1 287 ? -7.027 11.639 -14.808 1.00 90.94 287 LYS A O 1
ATOM 2378 N N . MET A 1 288 ? -6.866 10.018 -13.252 1.00 92.94 288 MET A N 1
ATOM 2379 C CA . MET A 1 288 ? -6.877 8.879 -14.166 1.00 92.94 288 MET A CA 1
ATOM 2380 C C . MET A 1 288 ? -8.308 8.347 -14.263 1.00 92.94 288 MET A C 1
ATOM 2382 O O . MET A 1 288 ? -9.012 8.319 -13.256 1.00 92.94 288 MET A O 1
ATOM 2386 N N . TYR A 1 289 ? -8.750 7.936 -15.446 1.00 91.62 289 TYR A N 1
ATOM 2387 C CA . TYR A 1 289 ? -10.136 7.515 -15.664 1.00 91.62 289 TYR A CA 1
ATOM 2388 C C . TYR A 1 289 ? -10.187 6.110 -16.254 1.00 91.62 289 TYR A C 1
ATOM 2390 O O . TYR A 1 289 ? -9.479 5.835 -17.217 1.00 91.62 289 TYR A O 1
ATOM 2398 N N . GLN A 1 290 ? -11.065 5.249 -15.736 1.00 90.06 290 GLN A N 1
ATOM 2399 C CA . GLN A 1 290 ? -11.244 3.883 -16.251 1.00 90.06 290 GLN A CA 1
ATOM 2400 C C . GLN A 1 290 ? -9.920 3.100 -16.234 1.00 90.06 290 GLN A C 1
ATOM 2402 O O . GLN A 1 290 ? -9.396 2.710 -17.279 1.00 90.06 290 GLN A O 1
ATOM 2407 N N . ILE A 1 291 ? -9.327 2.989 -15.042 1.00 94.06 291 ILE A N 1
ATOM 2408 C CA . ILE A 1 291 ? -8.145 2.162 -14.809 1.00 94.06 291 ILE A CA 1
ATOM 2409 C C . ILE A 1 291 ? -8.611 0.871 -14.147 1.00 94.06 291 ILE A C 1
ATOM 2411 O O . ILE A 1 291 ? -9.068 0.921 -13.008 1.00 94.06 291 ILE A O 1
ATOM 2415 N N . ASP A 1 292 ? -8.473 -0.269 -14.817 1.00 92.62 292 ASP A N 1
ATOM 2416 C CA . ASP A 1 292 ? -8.977 -1.529 -14.259 1.00 92.62 292 ASP A CA 1
ATOM 2417 C C . ASP A 1 292 ? -8.091 -1.962 -13.083 1.00 92.62 292 ASP A C 1
ATOM 2419 O O . ASP A 1 292 ? -8.562 -2.186 -11.968 1.00 92.62 292 ASP A O 1
ATOM 2423 N N . HIS A 1 293 ? -6.771 -2.012 -13.293 1.00 94.88 293 HIS A N 1
ATOM 2424 C CA . HIS A 1 293 ? -5.855 -2.439 -12.246 1.00 94.88 293 HIS A CA 1
ATOM 2425 C C . HIS A 1 293 ? -4.587 -1.587 -12.129 1.00 94.88 293 HIS A C 1
ATOM 2427 O O . HIS A 1 293 ? -3.808 -1.418 -13.073 1.00 94.88 293 HIS A O 1
ATOM 2433 N N . PHE A 1 294 ? -4.313 -1.132 -10.906 1.00 97.50 294 PHE A N 1
ATOM 2434 C CA . PHE A 1 294 ? -3.078 -0.453 -10.530 1.00 97.50 294 PHE A CA 1
ATOM 2435 C C . PHE A 1 294 ? -2.297 -1.304 -9.522 1.00 97.50 294 PHE A C 1
ATOM 2437 O O . PHE A 1 294 ? -2.736 -1.522 -8.395 1.00 97.50 294 PHE A O 1
ATOM 2444 N N . TYR A 1 295 ? -1.094 -1.737 -9.895 1.00 96.81 295 TYR A N 1
ATOM 2445 C CA . TYR A 1 295 ? -0.269 -2.642 -9.099 1.00 96.81 295 TYR A CA 1
ATOM 2446 C C . TYR A 1 295 ? 1.079 -2.032 -8.710 1.00 96.81 295 TYR A C 1
ATOM 2448 O O . TYR A 1 295 ? 1.896 -1.683 -9.564 1.00 96.81 295 TYR A O 1
ATOM 2456 N N . PHE A 1 296 ? 1.362 -2.040 -7.411 1.00 96.62 296 PHE A N 1
ATOM 2457 C CA . PHE A 1 296 ? 2.715 -2.038 -6.862 1.00 96.62 296 PHE A CA 1
ATOM 2458 C C . PHE A 1 296 ? 3.008 -3.430 -6.318 1.00 96.62 296 PHE A C 1
ATOM 2460 O O . PHE A 1 296 ? 2.387 -3.842 -5.341 1.00 96.62 296 PHE A O 1
ATOM 2467 N N . LYS A 1 297 ? 3.930 -4.167 -6.943 1.00 90.56 297 LYS A N 1
ATOM 2468 C CA . LYS A 1 297 ? 4.158 -5.567 -6.583 1.00 90.56 297 LYS A CA 1
ATOM 2469 C C . LYS A 1 297 ? 5.629 -5.960 -6.583 1.00 90.56 297 LYS A C 1
ATOM 2471 O O . LYS A 1 297 ? 6.381 -5.565 -7.465 1.00 90.56 297 LYS A O 1
ATOM 2476 N N . ASP A 1 298 ? 6.002 -6.813 -5.635 1.00 84.69 298 ASP A N 1
ATOM 2477 C CA . ASP A 1 298 ? 7.333 -7.409 -5.474 1.00 84.69 298 ASP A CA 1
ATOM 2478 C C . ASP A 1 298 ? 8.458 -6.373 -5.288 1.00 84.69 298 ASP A C 1
ATOM 2480 O O . ASP A 1 298 ? 9.026 -5.850 -6.251 1.00 84.69 298 ASP A O 1
ATOM 2484 N N . SER A 1 299 ? 8.853 -6.154 -4.031 1.00 88.75 299 SER A N 1
ATOM 2485 C CA . SER A 1 299 ? 10.010 -5.325 -3.656 1.00 88.75 299 SER A CA 1
ATOM 2486 C C . SER A 1 299 ? 9.906 -3.891 -4.179 1.00 88.75 299 SER A C 1
ATOM 2488 O O . SER A 1 299 ? 10.758 -3.421 -4.938 1.00 88.75 299 SER A O 1
ATOM 2490 N N . ILE A 1 300 ? 8.841 -3.201 -3.773 1.00 96.12 300 ILE A N 1
ATOM 2491 C CA . ILE A 1 300 ? 8.687 -1.769 -4.021 1.00 96.12 300 ILE A CA 1
ATOM 2492 C C . ILE A 1 300 ? 9.181 -1.008 -2.793 1.00 96.12 300 ILE A C 1
ATOM 2494 O O . ILE A 1 300 ? 8.707 -1.234 -1.682 1.00 96.12 300 ILE A O 1
ATOM 2498 N N . GLU A 1 301 ? 10.123 -0.096 -3.005 1.00 96.69 301 GLU A N 1
ATOM 2499 C CA . GLU A 1 301 ? 10.634 0.805 -1.969 1.00 96.69 301 GLU A CA 1
ATOM 2500 C C . GLU A 1 301 ? 10.248 2.233 -2.332 1.00 96.69 301 GLU A C 1
ATOM 2502 O O . GLU A 1 301 ? 10.585 2.693 -3.424 1.00 96.69 301 GLU A O 1
ATOM 2507 N N . ILE A 1 302 ? 9.557 2.932 -1.434 1.00 97.94 302 ILE A N 1
ATOM 2508 C CA . ILE A 1 302 ? 9.144 4.323 -1.624 1.00 97.94 302 ILE A CA 1
ATOM 2509 C C . ILE A 1 302 ? 9.659 5.151 -0.447 1.00 97.94 302 ILE A C 1
ATOM 2511 O O . ILE A 1 302 ? 9.334 4.858 0.701 1.00 97.94 302 ILE A O 1
ATOM 2515 N N . GLU A 1 303 ? 10.449 6.190 -0.708 1.00 97.31 303 GLU A N 1
ATOM 2516 C CA . GLU A 1 303 ? 10.972 7.056 0.360 1.00 97.31 303 GLU A CA 1
ATOM 2517 C C . GLU A 1 303 ? 9.884 8.016 0.880 1.00 97.31 303 GLU A C 1
ATOM 2519 O O . GLU A 1 303 ? 9.665 8.108 2.087 1.00 97.31 303 GLU A O 1
ATOM 2524 N N . MET A 1 304 ? 9.129 8.681 -0.004 1.00 95.94 304 MET A N 1
ATOM 2525 C CA . MET A 1 304 ? 8.055 9.592 0.411 1.00 95.94 304 MET A CA 1
ATOM 2526 C C . MET A 1 304 ? 6.815 9.525 -0.487 1.00 95.94 304 MET A C 1
ATOM 2528 O O . MET A 1 304 ? 6.925 9.659 -1.707 1.00 95.94 304 MET A O 1
ATOM 2532 N N . ILE A 1 305 ? 5.627 9.434 0.122 1.00 97.19 305 ILE A N 1
ATOM 2533 C CA . ILE A 1 305 ? 4.332 9.661 -0.545 1.00 97.19 305 ILE A CA 1
ATOM 2534 C C . ILE A 1 305 ? 3.673 10.912 0.028 1.00 97.19 305 ILE A C 1
ATOM 2536 O O . ILE A 1 305 ? 3.374 10.994 1.221 1.00 97.19 305 ILE A O 1
ATOM 2540 N N . GLU A 1 306 ? 3.431 11.903 -0.821 1.00 93.69 306 GLU A N 1
ATOM 2541 C CA . GLU A 1 306 ? 2.730 13.117 -0.423 1.00 93.69 306 GLU A CA 1
ATOM 2542 C C . GLU A 1 306 ? 1.196 12.937 -0.404 1.00 93.69 306 GLU A C 1
ATOM 2544 O O . GLU A 1 306 ? 0.646 11.887 -0.725 1.00 93.69 306 GLU A O 1
ATOM 2549 N N . SER A 1 307 ? 0.475 13.968 0.044 1.00 89.44 307 SER A N 1
ATOM 2550 C CA . SER A 1 307 ? -0.976 13.904 0.275 1.00 89.44 307 SER A CA 1
ATOM 2551 C C . SER A 1 307 ? -1.748 13.819 -1.041 1.00 89.44 307 SER A C 1
ATOM 2553 O O . SER A 1 307 ? -1.306 14.414 -2.023 1.00 89.44 307 SER A O 1
ATOM 2555 N N . GLU A 1 308 ? -2.939 13.209 -1.036 1.00 89.75 308 GLU A N 1
ATOM 2556 C CA . GLU A 1 308 ? -3.844 13.172 -2.198 1.00 89.75 308 GLU A CA 1
ATOM 2557 C C . GLU A 1 308 ? -3.164 12.606 -3.465 1.00 89.75 308 GLU A C 1
ATOM 2559 O O . GLU A 1 308 ? -3.397 13.097 -4.569 1.00 89.75 308 GLU A O 1
ATOM 2564 N N . ALA A 1 309 ? -2.277 11.613 -3.329 1.00 94.81 309 ALA A N 1
ATOM 2565 C CA . ALA A 1 309 ? -1.486 11.080 -4.441 1.00 94.81 309 ALA A CA 1
ATOM 2566 C C . ALA A 1 309 ? -2.367 10.542 -5.584 1.00 94.81 309 ALA A C 1
ATOM 2568 O O . ALA A 1 309 ? -2.017 10.736 -6.746 1.00 94.81 309 ALA A O 1
ATOM 2569 N N . PHE A 1 310 ? -3.521 9.954 -5.250 1.00 95.06 310 PHE A N 1
ATOM 2570 C CA . PHE A 1 310 ? -4.485 9.346 -6.181 1.00 95.06 310 PHE A CA 1
ATOM 2571 C C . PHE A 1 310 ? -5.800 10.137 -6.317 1.00 95.06 310 PHE A C 1
ATOM 2573 O O . PHE A 1 310 ? -6.779 9.645 -6.875 1.00 95.06 310 PHE A O 1
ATOM 2580 N N . SER A 1 311 ? -5.846 11.371 -5.809 1.00 90.88 311 SER A N 1
ATOM 2581 C CA . SER A 1 311 ? -7.085 12.156 -5.766 1.00 90.88 311 SER A CA 1
ATOM 2582 C C . SER A 1 311 ? -7.671 12.397 -7.162 1.00 90.88 311 SER A C 1
ATOM 2584 O O . SER A 1 311 ? -6.962 12.776 -8.093 1.00 90.88 311 SER A O 1
ATOM 2586 N N . GLY A 1 312 ? -8.982 12.218 -7.304 1.00 89.31 312 GLY A N 1
ATOM 2587 C CA . GLY A 1 312 ? -9.686 12.432 -8.573 1.00 89.31 312 GLY A CA 1
ATOM 2588 C C . GLY A 1 312 ? -9.622 11.249 -9.539 1.00 89.31 312 GLY A C 1
ATOM 2589 O O . GLY A 1 312 ? -10.171 11.357 -10.632 1.00 89.31 312 GLY A O 1
ATOM 2590 N N . SER A 1 313 ? -8.927 10.166 -9.183 1.00 93.50 313 SER A N 1
ATOM 2591 C CA . SER A 1 313 ? -8.744 9.004 -10.058 1.00 93.50 313 SER A CA 1
ATOM 2592 C C . SER A 1 313 ? -9.799 7.934 -9.831 1.00 93.50 313 SER A C 1
ATOM 2594 O O . SER A 1 313 ? -10.188 7.704 -8.690 1.00 93.50 313 SER A O 1
ATOM 2596 N N . GLN A 1 314 ? -10.205 7.283 -10.923 1.00 94.06 314 GLN A N 1
ATOM 2597 C CA . GLN A 1 314 ? -11.134 6.156 -10.967 1.00 94.06 314 GLN A CA 1
ATOM 2598 C C . GLN A 1 314 ? -10.358 4.879 -11.284 1.00 94.06 314 GLN A C 1
ATOM 2600 O O . GLN A 1 314 ? -9.861 4.721 -12.404 1.00 94.06 314 GLN A O 1
ATOM 2605 N N . ILE A 1 315 ? -10.214 4.016 -10.281 1.00 95.62 315 ILE A N 1
ATOM 2606 C CA . ILE A 1 315 ? -9.406 2.797 -10.340 1.00 95.62 315 ILE A CA 1
ATOM 2607 C C . ILE A 1 315 ? -10.241 1.639 -9.801 1.00 95.62 315 ILE A C 1
ATOM 2609 O O . ILE A 1 315 ? -10.573 1.660 -8.625 1.00 95.62 315 ILE A O 1
ATOM 2613 N N . ASP A 1 316 ? -10.544 0.612 -10.587 1.00 95.31 316 ASP A N 1
ATOM 2614 C CA . ASP A 1 316 ? -11.366 -0.497 -10.083 1.00 95.31 316 ASP A CA 1
ATOM 2615 C C . ASP A 1 316 ? -10.633 -1.237 -8.947 1.00 95.31 316 ASP A C 1
ATOM 2617 O O . ASP A 1 316 ? -11.161 -1.374 -7.838 1.00 95.31 316 ASP A O 1
ATOM 2621 N N . GLU A 1 317 ? -9.371 -1.627 -9.170 1.00 97.06 317 GLU A N 1
ATOM 2622 C CA . GLU A 1 317 ? -8.544 -2.295 -8.161 1.00 97.06 317 GLU A CA 1
ATOM 2623 C C . GLU A 1 317 ? -7.136 -1.680 -8.023 1.00 97.06 317 GLU A C 1
ATOM 2625 O O . GLU A 1 317 ? -6.319 -1.706 -8.945 1.00 97.06 317 GLU A O 1
ATOM 2630 N N . LEU A 1 318 ? -6.807 -1.179 -6.828 1.00 97.81 318 LEU A N 1
ATOM 2631 C CA . LEU A 1 318 ? -5.461 -0.724 -6.456 1.00 97.81 318 LEU A CA 1
ATOM 2632 C C . LEU A 1 318 ? -4.832 -1.716 -5.475 1.00 97.81 318 LEU A C 1
ATOM 2634 O O . LEU A 1 318 ? -5.264 -1.819 -4.327 1.00 97.81 318 LEU A O 1
ATOM 2638 N N . ILE A 1 319 ? -3.769 -2.407 -5.890 1.00 98.00 319 ILE A N 1
ATOM 2639 C CA . ILE A 1 319 ? -3.059 -3.374 -5.046 1.00 98.00 319 ILE A CA 1
ATOM 2640 C C . ILE A 1 319 ? -1.626 -2.918 -4.786 1.00 98.00 319 ILE A C 1
ATOM 2642 O O . ILE A 1 319 ? -0.830 -2.720 -5.705 1.00 98.00 319 ILE A O 1
ATOM 2646 N N . MET A 1 320 ? -1.278 -2.841 -3.507 1.00 97.81 320 MET A N 1
ATOM 2647 C CA . MET A 1 320 ? 0.086 -2.735 -3.009 1.00 97.81 320 MET A CA 1
ATOM 2648 C C . MET A 1 320 ? 0.441 -4.051 -2.315 1.00 97.81 320 MET A C 1
ATOM 2650 O O . MET A 1 320 ? -0.149 -4.374 -1.292 1.00 97.81 320 MET A O 1
ATOM 2654 N N . ASP A 1 321 ? 1.376 -4.820 -2.874 1.00 96.81 321 ASP A N 1
ATOM 2655 C CA . ASP A 1 321 ? 1.834 -6.100 -2.320 1.00 96.81 321 ASP A CA 1
ATOM 2656 C C . ASP A 1 321 ? 3.362 -6.130 -2.187 1.00 96.81 321 ASP A C 1
ATOM 2658 O O . ASP A 1 321 ? 4.096 -6.057 -3.180 1.00 96.81 321 ASP A O 1
ATOM 2662 N N . GLY A 1 322 ? 3.854 -6.217 -0.949 1.00 95.50 322 GLY A N 1
ATOM 2663 C CA . GLY A 1 322 ? 5.289 -6.188 -0.657 1.00 95.50 322 GLY A CA 1
ATOM 2664 C C . GLY A 1 322 ? 5.905 -4.799 -0.851 1.00 95.50 322 GLY A C 1
ATOM 2665 O O . GLY A 1 322 ? 6.992 -4.673 -1.427 1.00 95.50 322 GLY A O 1
ATOM 2666 N N . VAL A 1 323 ? 5.184 -3.759 -0.413 1.00 97.94 323 VAL A N 1
ATOM 2667 C CA . VAL A 1 323 ? 5.590 -2.347 -0.520 1.00 97.94 323 VAL A CA 1
ATOM 2668 C C . VAL A 1 323 ? 6.096 -1.826 0.823 1.00 97.94 323 VAL A C 1
ATOM 2670 O O . VAL A 1 323 ? 5.381 -1.876 1.824 1.00 97.94 323 VAL A O 1
ATOM 2673 N N . THR A 1 324 ? 7.300 -1.260 0.829 1.00 97.81 324 THR A N 1
ATOM 2674 C CA . THR A 1 324 ? 7.869 -0.558 1.984 1.00 97.81 324 THR A CA 1
ATOM 2675 C C . THR A 1 324 ? 7.881 0.939 1.706 1.00 97.81 324 THR A C 1
ATOM 2677 O O . THR A 1 324 ? 8.477 1.380 0.723 1.00 97.81 324 THR A O 1
ATOM 2680 N N . VAL A 1 325 ? 7.235 1.716 2.573 1.00 97.81 325 VAL A N 1
ATOM 2681 C CA . VAL A 1 325 ? 7.141 3.173 2.484 1.00 97.81 325 VAL A CA 1
ATOM 2682 C C . VAL A 1 325 ? 7.759 3.800 3.729 1.00 97.81 325 VAL A C 1
ATOM 2684 O O . VAL A 1 325 ? 7.220 3.652 4.829 1.00 97.81 325 VAL A O 1
ATOM 2687 N N . GLU A 1 326 ? 8.878 4.507 3.559 1.00 96.69 326 GLU A N 1
ATOM 2688 C CA . GLU A 1 326 ? 9.604 5.127 4.678 1.00 96.69 326 GLU A CA 1
ATOM 2689 C C . GLU A 1 326 ? 8.807 6.262 5.331 1.00 96.69 326 GLU A C 1
ATOM 2691 O O . GLU A 1 326 ? 8.885 6.446 6.543 1.00 96.69 326 GLU A O 1
ATOM 2696 N N . SER A 1 327 ? 8.033 7.016 4.546 1.00 95.25 327 SER A N 1
ATOM 2697 C CA . SER A 1 327 ? 7.137 8.060 5.043 1.00 95.25 327 SER A CA 1
ATOM 2698 C C . SER A 1 327 ? 5.996 8.330 4.054 1.00 95.25 327 SER A C 1
ATOM 2700 O O . SER A 1 327 ? 6.222 8.589 2.877 1.00 95.25 327 SER A O 1
ATOM 2702 N N . ALA A 1 328 ? 4.749 8.327 4.513 1.00 95.56 328 ALA A N 1
ATOM 2703 C CA . ALA A 1 328 ? 3.586 8.712 3.715 1.00 95.56 328 ALA A CA 1
ATOM 2704 C C . ALA A 1 328 ? 2.685 9.674 4.486 1.00 95.56 328 ALA A C 1
ATOM 2706 O O . ALA A 1 328 ? 2.420 9.470 5.667 1.00 95.56 328 ALA A O 1
ATOM 2707 N N . HIS A 1 329 ? 2.168 10.714 3.832 1.00 91.75 329 HIS A N 1
ATOM 2708 C CA . HIS A 1 329 ? 1.114 11.511 4.453 1.00 91.75 329 HIS A CA 1
ATOM 2709 C C . HIS A 1 329 ? -0.134 10.646 4.678 1.00 91.75 329 HIS A C 1
ATOM 2711 O O . HIS A 1 329 ? -0.576 9.944 3.778 1.00 91.75 329 HIS A O 1
ATOM 2717 N N . ASP A 1 330 ? -0.754 10.771 5.846 1.00 87.31 330 ASP A N 1
ATOM 2718 C CA . ASP A 1 330 ? -1.996 10.100 6.269 1.00 87.31 330 ASP A CA 1
ATOM 2719 C C . ASP A 1 330 ? -3.218 10.269 5.339 1.00 87.31 330 ASP A C 1
ATOM 2721 O O . ASP A 1 330 ? -4.220 9.581 5.503 1.00 87.31 330 ASP A O 1
ATOM 2725 N N . THR A 1 331 ? -3.127 11.166 4.358 1.00 88.38 331 THR A N 1
ATOM 2726 C CA . THR A 1 331 ? -4.162 11.518 3.372 1.00 88.38 331 THR A CA 1
ATOM 2727 C C . THR A 1 331 ? -3.791 11.109 1.941 1.00 88.38 331 THR A C 1
ATOM 2729 O O . THR A 1 331 ? -4.359 11.627 0.981 1.00 88.38 331 THR A O 1
ATOM 2732 N N . PHE A 1 332 ? -2.809 10.222 1.743 1.00 92.94 332 PHE A N 1
ATOM 2733 C CA . PHE A 1 332 ? -2.327 9.870 0.398 1.00 92.94 332 PHE A CA 1
ATOM 2734 C C . PHE A 1 332 ? -3.376 9.173 -0.494 1.00 92.94 332 PHE A C 1
ATOM 2736 O O . PHE A 1 332 ? -3.354 9.380 -1.706 1.00 92.94 332 PHE A O 1
ATOM 2743 N N . LEU A 1 333 ? -4.309 8.411 0.095 1.00 92.50 333 LEU A N 1
ATOM 2744 C CA . LEU A 1 333 ? -5.433 7.751 -0.600 1.00 92.50 333 LEU A CA 1
ATOM 2745 C C . LEU A 1 333 ? -6.712 8.593 -0.646 1.00 92.50 333 LEU A C 1
ATOM 2747 O O . LEU A 1 333 ? -7.716 8.169 -1.217 1.00 92.50 333 LEU A O 1
ATOM 2751 N N . LEU A 1 334 ? -6.706 9.773 -0.033 1.00 87.44 334 LEU A N 1
ATOM 2752 C CA . LEU A 1 334 ? -7.907 10.581 0.085 1.00 87.44 334 LEU A CA 1
ATOM 2753 C C . LEU A 1 334 ? -8.442 10.997 -1.297 1.00 87.44 334 LEU A C 1
ATOM 2755 O O . LEU A 1 334 ? -7.661 11.363 -2.179 1.00 87.44 334 LEU A O 1
ATOM 2759 N N . ASN A 1 335 ? -9.771 10.997 -1.448 1.00 86.19 335 ASN A N 1
ATOM 2760 C CA . ASN A 1 335 ? -10.490 11.353 -2.679 1.00 86.19 335 ASN A CA 1
ATOM 2761 C C . ASN A 1 335 ? -10.157 10.437 -3.877 1.00 86.19 335 ASN A C 1
ATOM 2763 O O . ASN A 1 335 ? -10.147 10.895 -5.023 1.00 86.19 335 ASN A O 1
ATOM 2767 N N . THR A 1 336 ? -9.856 9.163 -3.614 1.00 90.75 336 THR A N 1
ATOM 2768 C CA . THR A 1 336 ? -9.704 8.125 -4.647 1.00 90.75 336 THR A CA 1
ATOM 2769 C C . THR A 1 336 ? -11.046 7.425 -4.859 1.00 90.75 336 THR A C 1
ATOM 2771 O O . THR A 1 336 ? -11.654 6.982 -3.885 1.00 90.75 336 THR A O 1
ATOM 2774 N N . ASP A 1 337 ? -11.494 7.314 -6.108 1.00 92.69 337 ASP A N 1
ATOM 2775 C CA . ASP A 1 337 ? -12.658 6.514 -6.501 1.00 92.69 337 ASP A CA 1
ATOM 2776 C C . ASP A 1 337 ? -12.155 5.113 -6.857 1.00 92.69 337 ASP A C 1
ATOM 2778 O O . ASP A 1 337 ? -11.465 4.944 -7.864 1.00 92.69 337 ASP A O 1
ATOM 2782 N N . ALA A 1 338 ? -12.419 4.133 -5.991 1.00 94.00 338 ALA A N 1
ATOM 2783 C CA . ALA A 1 338 ? -12.004 2.759 -6.237 1.00 94.00 338 ALA A CA 1
ATOM 2784 C C . ALA A 1 338 ? -12.956 1.723 -5.650 1.00 94.00 338 ALA A C 1
ATOM 2786 O O . ALA A 1 338 ? -13.495 1.920 -4.561 1.00 94.00 338 ALA A O 1
ATOM 2787 N N . GLU A 1 339 ? -13.123 0.585 -6.326 1.00 93.75 339 GLU A N 1
ATOM 2788 C CA . GLU A 1 339 ? -13.911 -0.519 -5.771 1.00 93.75 339 GLU A CA 1
ATOM 2789 C C . GLU A 1 339 ? -13.128 -1.197 -4.641 1.00 93.75 339 GLU A C 1
ATOM 2791 O O . GLU A 1 339 ? -13.624 -1.343 -3.521 1.00 93.75 339 GLU A O 1
ATOM 2796 N N . ASN A 1 340 ? -11.870 -1.557 -4.912 1.00 96.12 340 ASN A N 1
ATOM 2797 C CA . ASN A 1 340 ? -11.021 -2.262 -3.960 1.00 96.12 340 ASN A CA 1
ATOM 2798 C C . ASN A 1 340 ? -9.625 -1.633 -3.869 1.00 96.12 340 ASN A C 1
ATOM 2800 O O . ASN A 1 340 ? -8.895 -1.539 -4.853 1.00 96.12 340 ASN A O 1
ATOM 2804 N N . VAL A 1 341 ? -9.213 -1.276 -2.651 1.00 97.69 341 VAL A N 1
ATOM 2805 C CA . VAL A 1 341 ? -7.818 -0.954 -2.320 1.00 97.69 341 VAL A CA 1
ATOM 2806 C C . VAL A 1 341 ? -7.275 -2.042 -1.406 1.00 97.69 341 VAL A C 1
ATOM 2808 O O . VAL A 1 341 ? -7.835 -2.300 -0.344 1.00 97.69 341 VAL A O 1
ATOM 2811 N N . ILE A 1 342 ? -6.185 -2.689 -1.808 1.00 98.31 342 ILE A N 1
ATOM 2812 C CA . ILE A 1 342 ? -5.613 -3.837 -1.104 1.00 98.31 342 ILE A CA 1
ATOM 2813 C C . ILE A 1 342 ? -4.156 -3.542 -0.753 1.00 98.31 342 ILE A C 1
ATOM 2815 O O . ILE A 1 342 ? -3.316 -3.405 -1.637 1.00 98.31 342 ILE A O 1
ATOM 2819 N N . LEU A 1 343 ? -3.848 -3.487 0.542 1.00 97.94 343 LEU A N 1
ATOM 2820 C CA . LEU A 1 343 ? -2.499 -3.324 1.081 1.00 97.94 343 LEU A CA 1
ATOM 2821 C C . LEU A 1 343 ? -2.073 -4.641 1.738 1.00 97.94 343 LEU A C 1
ATOM 2823 O O . LEU A 1 343 ? -2.572 -4.998 2.804 1.00 97.94 343 LEU A O 1
ATOM 2827 N N . LYS A 1 344 ? -1.182 -5.384 1.085 1.00 97.38 344 LYS A N 1
ATOM 2828 C CA . LYS A 1 344 ? -0.701 -6.704 1.503 1.00 97.38 344 LYS A CA 1
ATOM 2829 C C . LYS A 1 344 ? 0.794 -6.680 1.744 1.00 97.38 344 LYS A C 1
ATOM 2831 O O . LYS A 1 344 ? 1.553 -6.167 0.927 1.00 97.38 344 LYS A O 1
ATOM 2836 N N . ASN A 1 345 ? 1.235 -7.281 2.845 1.00 97.31 345 ASN A N 1
ATOM 2837 C CA . ASN A 1 345 ? 2.662 -7.385 3.163 1.00 97.31 345 ASN A CA 1
ATOM 2838 C C . ASN A 1 345 ? 3.375 -6.018 3.107 1.00 97.31 345 ASN A C 1
ATOM 2840 O O . ASN A 1 345 ? 4.523 -5.920 2.669 1.00 97.31 345 ASN A O 1
ATOM 2844 N N . CYS A 1 346 ? 2.667 -4.949 3.477 1.00 97.81 346 CYS A N 1
ATOM 2845 C CA . CYS A 1 346 ? 3.163 -3.585 3.393 1.00 97.81 346 CYS A CA 1
ATOM 2846 C C . CYS A 1 346 ? 3.767 -3.142 4.724 1.00 97.81 346 CYS A C 1
ATOM 2848 O O . CYS A 1 346 ? 3.261 -3.481 5.791 1.00 97.81 346 CYS A O 1
ATOM 2850 N N . SER A 1 347 ? 4.800 -2.307 4.665 1.00 97.62 347 SER A N 1
ATOM 2851 C CA . SER A 1 347 ? 5.305 -1.568 5.823 1.00 97.62 347 SER A CA 1
ATOM 2852 C C . SER A 1 347 ? 5.212 -0.082 5.525 1.00 97.62 347 SER A C 1
ATOM 2854 O O . SER A 1 347 ? 5.942 0.411 4.670 1.00 97.62 347 SER A O 1
ATOM 2856 N N . ILE A 1 348 ? 4.275 0.619 6.168 1.00 97.12 348 ILE A N 1
ATOM 2857 C CA . ILE A 1 348 ? 3.971 2.022 5.862 1.00 97.12 348 ILE A CA 1
ATOM 2858 C C . ILE A 1 348 ? 4.064 2.857 7.134 1.00 97.12 348 ILE A C 1
ATOM 2860 O O . ILE A 1 348 ? 3.351 2.622 8.112 1.00 97.12 348 ILE A O 1
ATOM 2864 N N . TYR A 1 349 ? 4.919 3.875 7.097 1.00 95.81 349 TYR A N 1
ATOM 2865 C CA . TYR A 1 349 ? 5.027 4.860 8.165 1.00 95.81 349 TYR A CA 1
ATOM 2866 C C . TYR A 1 349 ? 4.232 6.125 7.811 1.00 95.81 349 TYR A C 1
ATOM 2868 O O . TYR A 1 349 ? 4.619 6.894 6.933 1.00 95.81 349 TYR A O 1
ATOM 2876 N N . LEU A 1 350 ? 3.103 6.348 8.482 1.00 93.19 350 LEU A N 1
ATOM 2877 C CA . LEU A 1 350 ? 2.246 7.511 8.281 1.00 93.19 350 LEU A CA 1
ATOM 2878 C C . LEU A 1 350 ? 2.710 8.725 9.091 1.00 93.19 350 LEU A C 1
ATOM 2880 O O . LEU A 1 350 ? 2.995 8.637 10.287 1.00 93.19 350 LEU A O 1
ATOM 2884 N N . VAL A 1 351 ? 2.714 9.880 8.434 1.00 90.56 351 VAL A N 1
ATOM 2885 C CA . VAL A 1 351 ? 3.037 11.197 8.990 1.00 90.56 351 VAL A CA 1
ATOM 2886 C C . VAL A 1 351 ? 1.894 12.184 8.726 1.00 90.56 351 VAL A C 1
ATOM 2888 O O . VAL A 1 351 ? 1.149 12.031 7.754 1.00 90.56 351 VAL A O 1
ATOM 2891 N N . PRO A 1 352 ? 1.719 13.216 9.567 1.00 83.31 352 PRO A N 1
ATOM 2892 C CA . PRO A 1 352 ? 0.656 14.193 9.370 1.00 83.31 352 PRO A CA 1
ATOM 2893 C C . PRO A 1 352 ? 0.927 15.052 8.131 1.00 83.31 352 PRO A C 1
ATOM 2895 O O . PRO A 1 352 ? 2.065 15.449 7.860 1.00 83.31 352 PRO A O 1
ATOM 2898 N N . ARG A 1 353 ? -0.134 15.416 7.406 1.00 74.25 353 ARG A N 1
ATOM 2899 C CA . ARG A 1 353 ? -0.059 16.368 6.287 1.00 74.25 353 ARG A CA 1
ATOM 2900 C C . ARG A 1 353 ? 0.564 17.714 6.711 1.00 74.25 353 ARG A C 1
ATOM 2902 O O . ARG A 1 353 ? 0.162 18.323 7.710 1.00 74.25 353 ARG A O 1
ATOM 2909 N N . LYS A 1 354 ? 1.511 18.228 5.911 1.00 65.50 354 LYS A N 1
ATOM 2910 C CA . LYS A 1 354 ? 2.185 19.531 6.136 1.00 65.50 354 LYS A CA 1
ATOM 2911 C C . LYS A 1 354 ? 1.341 20.770 5.800 1.00 65.50 354 LYS A C 1
ATOM 2913 O O . LYS A 1 354 ? 1.580 21.831 6.371 1.00 65.50 354 LYS A O 1
ATOM 2918 N N . ASP A 1 355 ? 0.359 20.660 4.909 1.00 61.97 355 ASP A N 1
ATOM 2919 C CA . ASP A 1 355 ? -0.478 21.796 4.497 1.00 61.97 355 ASP A CA 1
ATOM 2920 C C . ASP A 1 355 ? -1.516 22.186 5.559 1.00 61.97 355 ASP A C 1
ATOM 2922 O O . ASP A 1 355 ? -2.136 21.332 6.183 1.00 61.97 355 ASP A O 1
ATOM 2926 N N . ASN A 1 356 ? -1.720 23.496 5.738 1.00 53.06 356 ASN A N 1
ATOM 2927 C CA . ASN A 1 356 ? -2.704 24.079 6.667 1.00 53.06 356 ASN A CA 1
ATOM 2928 C C . ASN A 1 356 ? -4.075 24.351 6.025 1.00 53.06 356 ASN A C 1
ATOM 2930 O O . ASN A 1 356 ? -4.950 24.925 6.674 1.00 53.06 356 ASN A O 1
ATOM 2934 N N . LYS A 1 357 ? -4.252 24.024 4.740 1.00 53.19 357 LYS A N 1
ATOM 2935 C CA . LYS A 1 357 ? -5.550 24.162 4.071 1.00 53.19 357 LYS A CA 1
ATOM 2936 C C . LYS A 1 357 ? -6.475 23.051 4.559 1.00 53.19 357 LYS A C 1
ATOM 2938 O O . LYS A 1 357 ? -6.016 21.928 4.762 1.00 53.19 357 LYS A O 1
ATOM 2943 N N . SER A 1 358 ? -7.747 23.383 4.771 1.00 55.03 358 SER A N 1
ATOM 2944 C CA . SER A 1 358 ? -8.781 22.409 5.120 1.00 55.03 358 SER A CA 1
ATOM 2945 C C . SER A 1 358 ? -8.754 21.244 4.138 1.00 55.03 358 SER A C 1
ATOM 2947 O O . SER A 1 358 ? -8.565 21.450 2.940 1.00 55.03 358 SER A O 1
ATOM 2949 N N . ILE A 1 359 ? -8.925 20.029 4.655 1.00 59.22 359 ILE A N 1
ATOM 2950 C CA . ILE A 1 359 ? -9.158 18.854 3.824 1.00 59.22 359 ILE A CA 1
ATOM 2951 C C . ILE A 1 359 ? -10.469 19.105 3.067 1.00 59.22 359 ILE A C 1
ATOM 2953 O O . ILE A 1 359 ? -11.536 19.129 3.675 1.00 59.22 359 ILE A O 1
ATOM 2957 N N . GLU A 1 360 ? -10.379 19.373 1.767 1.00 54.75 360 GLU A N 1
ATOM 2958 C CA . GLU A 1 360 ? -11.544 19.508 0.894 1.00 54.75 360 GLU A CA 1
ATOM 2959 C C . GLU A 1 360 ? -11.953 18.101 0.446 1.00 54.75 360 GLU A C 1
ATOM 2961 O O . GLU A 1 360 ? -11.256 17.447 -0.334 1.00 54.75 360 GLU A O 1
ATOM 2966 N N . PHE A 1 361 ? -13.058 17.614 1.004 1.00 56.81 361 PHE A N 1
ATOM 2967 C CA . PHE A 1 361 ? -13.777 16.471 0.456 1.00 56.81 361 PHE A CA 1
ATOM 2968 C C . PHE A 1 361 ? -14.640 16.998 -0.688 1.00 56.81 361 PHE A C 1
ATOM 2970 O O . PHE A 1 361 ? -15.431 17.920 -0.487 1.00 56.81 361 PHE A O 1
ATOM 2977 N N . GLU A 1 362 ? -14.468 16.456 -1.890 1.00 57.19 362 GLU A N 1
ATOM 2978 C CA . GLU A 1 362 ? -15.370 16.761 -2.998 1.00 57.19 362 GLU A CA 1
ATOM 2979 C C . GLU A 1 362 ? -16.703 16.039 -2.723 1.00 57.19 362 GLU A C 1
ATOM 2981 O O . GLU A 1 362 ? -16.753 14.812 -2.748 1.00 57.19 362 GLU A O 1
ATOM 2986 N N . GLU A 1 363 ? -17.765 16.790 -2.392 1.00 54.06 363 GLU A N 1
ATOM 2987 C CA . GLU A 1 363 ? -19.064 16.250 -1.927 1.00 54.06 363 GLU A CA 1
ATOM 2988 C C . GLU A 1 363 ? -19.708 15.252 -2.910 1.00 54.06 363 GLU A C 1
ATOM 2990 O O . GLU A 1 363 ? -20.450 14.365 -2.487 1.00 54.06 363 GLU A O 1
ATOM 2995 N N . ASP A 1 364 ? -19.386 15.363 -4.200 1.00 53.25 364 ASP A N 1
ATOM 2996 C CA . ASP A 1 364 ? -19.938 14.541 -5.282 1.00 53.25 364 ASP A CA 1
ATOM 2997 C C . ASP A 1 364 ? -19.023 13.378 -5.706 1.00 53.25 364 ASP A C 1
ATOM 2999 O O . ASP A 1 364 ? -19.362 12.615 -6.618 1.00 53.25 364 ASP A O 1
ATOM 3003 N N . GLN A 1 365 ? -17.844 13.240 -5.095 1.00 61.03 365 GLN A N 1
ATOM 3004 C CA . GLN A 1 365 ? -16.846 12.284 -5.554 1.00 61.03 365 GLN A CA 1
ATOM 3005 C C . GLN A 1 365 ? -17.007 10.932 -4.849 1.00 61.03 365 GLN A C 1
ATOM 3007 O O . GLN A 1 365 ? -17.054 10.840 -3.621 1.00 61.03 365 GLN A O 1
ATOM 3012 N N . LYS A 1 366 ? -17.086 9.859 -5.643 1.00 64.81 366 LYS A N 1
ATOM 3013 C CA . LYS A 1 366 ? -17.038 8.485 -5.136 1.00 64.81 366 LYS A CA 1
ATOM 3014 C C . LYS A 1 366 ? -15.725 8.247 -4.384 1.00 64.81 366 LYS A C 1
ATOM 3016 O O . LYS A 1 366 ? -14.682 8.800 -4.733 1.00 64.81 366 LYS A O 1
ATOM 3021 N N . ILE A 1 367 ? -15.816 7.435 -3.340 1.00 84.00 367 ILE A N 1
ATOM 3022 C CA . ILE A 1 367 ? -14.715 7.084 -2.442 1.00 84.00 367 ILE A CA 1
ATOM 3023 C C . ILE A 1 367 ? -14.401 5.591 -2.558 1.00 84.00 367 ILE A C 1
ATOM 3025 O O . ILE A 1 367 ? -15.117 4.857 -3.234 1.00 84.00 367 ILE A O 1
ATOM 3029 N N . ILE A 1 368 ? -13.364 5.129 -1.862 1.00 92.12 368 ILE A N 1
ATOM 3030 C CA . ILE A 1 368 ? -12.979 3.717 -1.862 1.00 92.12 368 ILE A CA 1
ATOM 3031 C C . ILE A 1 368 ? -14.097 2.869 -1.234 1.00 92.12 368 ILE A C 1
ATOM 3033 O O . ILE A 1 368 ? -14.365 2.996 -0.038 1.00 92.12 368 ILE A O 1
ATOM 3037 N N . GLU A 1 369 ? -14.725 1.966 -1.984 1.00 92.81 369 GLU A N 1
ATOM 3038 C CA . GLU A 1 369 ? -15.794 1.113 -1.446 1.00 92.81 369 GLU A CA 1
ATOM 3039 C C . GLU A 1 369 ? -15.255 0.154 -0.378 1.00 92.81 369 GLU A C 1
ATOM 3041 O O . GLU A 1 369 ? -15.793 0.076 0.733 1.00 92.81 369 GLU A O 1
ATOM 3046 N N . LYS A 1 370 ? -14.138 -0.523 -0.663 1.00 95.38 370 LYS A N 1
ATOM 3047 C CA . LYS A 1 370 ? -13.493 -1.427 0.289 1.00 95.38 370 LYS A CA 1
ATOM 3048 C C . LYS A 1 370 ? -11.977 -1.250 0.328 1.00 95.38 370 LYS A C 1
ATOM 3050 O O . LYS A 1 370 ? -11.289 -1.386 -0.677 1.00 95.38 370 LYS A O 1
ATOM 3055 N N . CYS A 1 371 ? -11.447 -1.004 1.524 1.00 97.06 371 CYS A N 1
ATOM 3056 C CA . CYS A 1 371 ? -10.017 -0.992 1.813 1.00 97.06 371 CYS A CA 1
ATOM 3057 C C . CYS A 1 371 ? -9.659 -2.204 2.683 1.00 97.06 371 CYS A C 1
ATOM 3059 O O . CYS A 1 371 ? -10.122 -2.316 3.821 1.00 97.06 371 CYS A O 1
ATOM 3061 N N . LEU A 1 372 ? -8.851 -3.113 2.139 1.00 98.19 372 LEU A N 1
ATOM 3062 C CA . LEU A 1 372 ? -8.345 -4.302 2.816 1.00 98.19 372 LEU A CA 1
ATOM 3063 C C . LEU A 1 372 ? -6.862 -4.122 3.135 1.00 98.19 372 LEU A C 1
ATOM 3065 O O . LEU A 1 372 ? -6.037 -3.979 2.236 1.00 98.19 372 LEU A O 1
ATOM 3069 N N . ILE A 1 373 ? -6.516 -4.203 4.411 1.00 98.31 373 ILE A N 1
ATOM 3070 C CA . ILE A 1 373 ? -5.139 -4.205 4.893 1.00 98.31 373 ILE A CA 1
ATOM 3071 C C . ILE A 1 373 ? -4.862 -5.583 5.482 1.00 98.31 373 ILE A C 1
ATOM 3073 O O . ILE A 1 373 ? -5.524 -5.987 6.430 1.00 98.31 373 ILE A O 1
ATOM 3077 N N . ASP A 1 374 ? -3.895 -6.308 4.935 1.00 98.25 374 ASP A N 1
ATOM 3078 C CA . ASP A 1 374 ? -3.566 -7.662 5.375 1.00 98.25 374 ASP A CA 1
ATOM 3079 C C . ASP A 1 374 ? -2.059 -7.827 5.564 1.00 98.25 374 ASP A C 1
ATOM 3081 O O . ASP A 1 374 ? -1.255 -7.349 4.757 1.00 98.25 374 ASP A O 1
ATOM 3085 N N . SER A 1 375 ? -1.667 -8.497 6.648 1.00 98.00 375 SER A N 1
ATOM 3086 C CA . SER A 1 375 ? -0.278 -8.893 6.913 1.00 98.00 375 SER A CA 1
ATOM 3087 C C . SER A 1 375 ? 0.710 -7.720 6.834 1.00 98.00 375 SER A C 1
ATOM 3089 O O . SER A 1 375 ? 1.857 -7.862 6.418 1.00 98.00 375 SER A O 1
ATOM 3091 N N . SER A 1 376 ? 0.238 -6.531 7.211 1.00 98.25 376 SER A N 1
ATOM 3092 C CA . SER A 1 376 ? 0.937 -5.255 7.036 1.00 98.25 376 SER A CA 1
ATOM 3093 C C . SER A 1 376 ? 1.243 -4.574 8.372 1.00 98.25 376 SER A C 1
ATOM 3095 O O . SER A 1 376 ? 0.566 -4.818 9.378 1.00 98.25 376 SER A O 1
ATOM 3097 N N . THR A 1 377 ? 2.245 -3.696 8.387 1.00 98.19 377 THR A N 1
ATOM 3098 C CA . THR A 1 377 ? 2.709 -2.978 9.579 1.00 98.19 377 THR A CA 1
ATOM 3099 C C . THR A 1 377 ? 2.557 -1.466 9.437 1.00 98.19 377 THR A C 1
ATOM 3101 O O . THR A 1 377 ? 3.042 -0.888 8.464 1.00 98.19 377 THR A O 1
ATOM 3104 N N . PHE A 1 378 ? 1.941 -0.827 10.436 1.00 97.25 378 PHE A N 1
ATOM 3105 C CA . PHE A 1 378 ? 1.719 0.622 10.485 1.00 97.25 378 PHE A CA 1
ATOM 3106 C C . PHE A 1 378 ? 2.135 1.205 11.842 1.00 97.25 378 PHE A C 1
ATOM 3108 O O . PHE A 1 378 ? 1.878 0.617 12.897 1.00 97.25 378 PHE A O 1
ATOM 3115 N N . ASN A 1 379 ? 2.734 2.397 11.837 1.00 95.12 379 ASN A N 1
ATOM 3116 C CA . ASN A 1 379 ? 2.972 3.175 13.062 1.00 95.12 379 ASN A CA 1
ATOM 3117 C C . ASN A 1 379 ? 1.669 3.784 13.610 1.00 95.12 379 ASN A C 1
ATOM 3119 O O . ASN A 1 379 ? 1.443 3.809 14.815 1.00 95.12 379 ASN A O 1
ATOM 3123 N N . ILE A 1 380 ? 0.789 4.261 12.737 1.00 93.44 380 ILE A N 1
ATOM 3124 C CA . ILE A 1 380 ? -0.518 4.789 13.113 1.00 93.44 380 ILE A CA 1
ATOM 3125 C C . ILE A 1 380 ? -1.513 4.567 11.979 1.00 93.44 380 ILE A C 1
ATOM 3127 O O . ILE A 1 380 ? -1.121 4.569 10.816 1.00 93.44 380 ILE A O 1
ATOM 3131 N N . ILE A 1 381 ? -2.793 4.393 12.303 1.00 92.38 381 ILE A N 1
ATOM 3132 C CA . ILE A 1 381 ? -3.890 4.433 11.330 1.00 92.38 381 ILE A CA 1
ATOM 3133 C C . ILE A 1 381 ? -4.945 5.437 11.803 1.00 92.38 381 ILE A C 1
ATOM 3135 O O . ILE A 1 381 ? -5.446 5.344 12.923 1.00 92.38 381 ILE A O 1
ATOM 3139 N N . SER A 1 382 ? -5.307 6.373 10.922 1.00 87.44 382 SER A N 1
ATOM 3140 C CA . SER A 1 382 ? -6.473 7.255 11.061 1.00 87.44 382 SER A CA 1
ATOM 3141 C C . SER A 1 382 ? -7.557 6.809 10.071 1.00 87.44 382 SER A C 1
ATOM 3143 O O . SER A 1 382 ? -7.505 7.236 8.917 1.00 87.44 382 SER A O 1
ATOM 3145 N N . PRO A 1 383 ? -8.541 5.978 10.475 1.00 86.88 383 PRO A N 1
ATOM 3146 C CA . PRO A 1 383 ? -9.509 5.388 9.543 1.00 86.88 383 PRO A CA 1
ATOM 3147 C C . PRO A 1 383 ? -10.223 6.414 8.651 1.00 86.88 383 PRO A C 1
ATOM 3149 O O . PRO A 1 383 ? -10.316 6.218 7.443 1.00 86.88 383 PRO A O 1
ATOM 3152 N N . TYR A 1 384 ? -10.643 7.553 9.212 1.00 80.00 384 TYR A N 1
ATOM 3153 C CA . TYR A 1 384 ? -11.316 8.613 8.451 1.00 80.00 384 TYR A CA 1
ATOM 3154 C C . TYR A 1 384 ? -10.466 9.228 7.327 1.00 80.00 384 TYR A C 1
ATOM 3156 O O . TYR A 1 384 ? -11.023 9.683 6.332 1.00 80.00 384 TYR A O 1
ATOM 3164 N N . LYS A 1 385 ? -9.131 9.243 7.456 1.00 82.25 385 LYS A N 1
ATOM 3165 C CA . LYS A 1 385 ? -8.229 9.859 6.465 1.00 82.25 385 LYS A CA 1
ATOM 3166 C C . LYS A 1 385 ? -7.887 8.941 5.297 1.00 82.25 385 LYS A C 1
ATOM 3168 O O . LYS A 1 385 ? -7.393 9.423 4.281 1.00 82.25 385 LYS A O 1
ATOM 3173 N N . LEU A 1 386 ? -8.189 7.646 5.419 1.00 85.50 386 LEU A N 1
ATOM 3174 C CA . LEU A 1 386 ? -8.053 6.698 4.315 1.00 85.50 386 LEU A CA 1
ATOM 3175 C C . LEU A 1 386 ? -9.117 6.918 3.233 1.00 85.50 386 LEU A C 1
ATOM 3177 O O . LEU A 1 386 ? -8.874 6.560 2.089 1.00 85.50 386 LEU A O 1
ATOM 3181 N N . GLY A 1 387 ? -10.268 7.513 3.577 1.00 83.69 387 GLY A N 1
ATOM 3182 C CA . GLY A 1 387 ? -11.320 7.827 2.607 1.00 83.69 387 GLY A CA 1
ATOM 3183 C C . GLY A 1 387 ? -12.011 6.590 2.027 1.00 83.69 387 GLY A C 1
ATOM 3184 O O . GLY A 1 387 ? -12.176 6.506 0.815 1.00 83.69 387 GLY A O 1
ATOM 3185 N N . CYS A 1 388 ? -12.397 5.629 2.876 1.00 89.69 388 CYS A N 1
ATOM 3186 C CA . CYS A 1 388 ? -13.091 4.405 2.459 1.00 89.69 388 CYS A CA 1
ATOM 3187 C C . CYS A 1 388 ? -14.448 4.208 3.159 1.00 89.69 388 CYS A C 1
ATOM 3189 O O . CYS A 1 388 ? -14.690 4.782 4.220 1.00 89.69 388 CYS A O 1
ATOM 3191 N N . ASN A 1 389 ? -15.333 3.406 2.561 1.00 90.75 389 ASN A N 1
ATOM 3192 C CA . ASN A 1 389 ? -16.649 3.035 3.092 1.00 90.75 389 ASN A CA 1
ATOM 3193 C C . ASN A 1 389 ? -16.523 1.841 4.055 1.00 90.75 389 ASN A C 1
ATOM 3195 O O . ASN A 1 389 ? -17.051 1.852 5.172 1.00 90.75 389 ASN A O 1
ATOM 3199 N N . VAL A 1 390 ? -15.763 0.822 3.649 1.00 94.31 390 VAL A N 1
ATOM 3200 C CA . VAL A 1 390 ? -15.459 -0.358 4.463 1.00 94.31 390 VAL A CA 1
ATOM 3201 C C . VAL A 1 390 ? -13.952 -0.481 4.661 1.00 94.31 390 VAL A C 1
ATOM 3203 O O . VAL A 1 390 ? -13.206 -0.570 3.689 1.00 94.31 390 VAL A O 1
ATOM 3206 N N . LEU A 1 391 ? -13.514 -0.530 5.921 1.00 96.56 391 LEU A N 1
ATOM 3207 C CA . LEU A 1 391 ? -12.126 -0.796 6.299 1.00 96.56 391 LEU A CA 1
ATOM 3208 C C . LEU A 1 391 ? -12.016 -2.161 6.982 1.00 96.56 391 LEU A C 1
ATOM 3210 O O . LEU A 1 391 ? -12.531 -2.358 8.085 1.00 96.56 391 LEU A O 1
ATOM 3214 N N . GLU A 1 392 ? -11.297 -3.082 6.350 1.00 97.94 392 GLU A N 1
ATOM 3215 C CA . GLU A 1 392 ? -10.979 -4.396 6.905 1.00 97.94 392 GLU A CA 1
ATOM 3216 C C . GLU A 1 392 ? -9.474 -4.505 7.116 1.00 97.94 392 GLU A C 1
ATOM 3218 O O . GLU A 1 392 ? -8.696 -4.372 6.176 1.00 97.94 392 GLU A O 1
ATOM 3223 N N . VAL A 1 393 ? -9.057 -4.756 8.354 1.00 98.25 393 VAL A N 1
ATOM 3224 C CA . VAL A 1 393 ? -7.651 -4.953 8.698 1.00 98.25 393 VAL A CA 1
ATOM 3225 C C . VAL A 1 393 ? -7.471 -6.338 9.307 1.00 98.25 393 VAL A C 1
ATOM 3227 O O . VAL A 1 393 ? -8.156 -6.688 10.270 1.00 98.25 393 VAL A O 1
ATOM 3230 N N . ALA A 1 394 ? -6.576 -7.138 8.738 1.00 98.19 394 ALA A N 1
ATOM 3231 C CA . ALA A 1 394 ? -6.375 -8.539 9.078 1.00 98.19 394 ALA A CA 1
ATOM 3232 C C . ALA A 1 394 ? -4.893 -8.865 9.297 1.00 98.19 394 ALA A C 1
ATOM 3234 O O . ALA A 1 394 ? -4.032 -8.356 8.585 1.00 98.19 394 ALA A O 1
ATOM 3235 N N . SER A 1 395 ? -4.580 -9.728 10.268 1.00 98.06 395 SER A N 1
ATOM 3236 C CA . SER A 1 395 ? -3.219 -10.266 10.466 1.00 98.06 395 SER A CA 1
ATOM 3237 C C . SER A 1 395 ? -2.124 -9.185 10.567 1.00 98.06 395 SER A C 1
ATOM 3239 O O . SER A 1 395 ? -0.978 -9.409 10.184 1.00 98.06 395 SER A O 1
ATOM 3241 N N . SER A 1 396 ? -2.471 -7.993 11.061 1.00 98.38 396 SER A N 1
ATOM 3242 C CA . SER A 1 396 ? -1.646 -6.787 10.937 1.00 98.38 396 SER A CA 1
ATOM 3243 C C . SER A 1 396 ? -1.111 -6.287 12.278 1.00 98.38 396 SER A C 1
ATOM 3245 O O . SER A 1 396 ? -1.735 -6.466 13.325 1.00 98.38 396 SER A O 1
ATOM 3247 N N . SER A 1 397 ? 0.038 -5.606 12.249 1.00 98.19 397 SER A N 1
ATOM 3248 C CA . SER A 1 397 ? 0.629 -4.964 13.431 1.00 98.19 397 SER A CA 1
ATOM 3249 C C . SER A 1 397 ? 0.500 -3.447 13.335 1.00 98.19 397 SER A C 1
ATOM 3251 O O . SER A 1 397 ? 1.103 -2.819 12.466 1.00 98.19 397 SER A O 1
ATOM 3253 N N . ILE A 1 398 ? -0.254 -2.847 14.249 1.00 97.56 398 ILE A N 1
ATOM 3254 C CA . ILE A 1 398 ? -0.551 -1.413 14.271 1.00 97.56 398 ILE A CA 1
ATOM 3255 C C . ILE A 1 398 ? -0.095 -0.861 15.618 1.00 97.56 398 ILE A C 1
ATOM 3257 O O . ILE A 1 398 ? -0.586 -1.289 16.658 1.00 97.56 398 ILE A O 1
ATOM 3261 N N . GLN A 1 399 ? 0.830 0.098 15.647 1.00 95.25 399 GLN A N 1
ATOM 3262 C CA . GLN A 1 399 ? 1.258 0.637 16.945 1.00 95.25 399 GLN A CA 1
ATOM 3263 C C . GLN A 1 399 ? 0.148 1.485 17.582 1.00 95.25 399 GLN A C 1
ATOM 3265 O O . GLN A 1 399 ? -0.098 1.363 18.782 1.00 95.25 399 GLN A O 1
ATOM 3270 N N . ARG A 1 400 ? -0.535 2.328 16.794 1.00 94.56 400 ARG A N 1
ATOM 3271 C CA . ARG A 1 400 ? -1.579 3.242 17.281 1.00 94.56 400 ARG A CA 1
ATOM 3272 C C . ARG A 1 400 ? -2.761 3.347 16.314 1.00 94.56 400 ARG A C 1
ATOM 3274 O O . ARG A 1 400 ? -2.579 3.387 15.101 1.00 94.56 400 ARG A O 1
ATOM 3281 N N . ILE A 1 401 ? -3.978 3.443 16.833 1.00 94.81 401 ILE A N 1
ATOM 3282 C CA . ILE A 1 401 ? -5.167 3.833 16.065 1.00 94.81 401 ILE A CA 1
ATOM 3283 C C . ILE A 1 401 ? -5.626 5.164 16.631 1.00 94.81 401 ILE A C 1
ATOM 3285 O O . ILE A 1 401 ? -5.907 5.253 17.820 1.00 94.81 401 ILE A O 1
ATOM 3289 N N . GLY A 1 402 ? -5.673 6.204 15.810 1.00 88.88 402 GLY A N 1
ATOM 3290 C CA . GLY A 1 402 ? -5.874 7.551 16.324 1.00 88.88 402 GLY A CA 1
ATOM 3291 C C . GLY A 1 402 ? -5.656 8.630 15.279 1.00 88.88 402 GLY A C 1
ATOM 3292 O O . GLY A 1 402 ? -5.217 8.326 14.167 1.00 88.88 402 GLY A O 1
ATOM 3293 N N . PRO A 1 403 ? -5.949 9.896 15.610 1.00 79.75 403 PRO A N 1
ATOM 3294 C CA . PRO A 1 403 ? -5.608 11.021 14.753 1.00 79.75 403 PRO A CA 1
ATOM 3295 C C . PRO A 1 403 ? -4.085 11.164 14.629 1.00 79.75 403 PRO A C 1
ATOM 3297 O O . PRO A 1 403 ? -3.373 11.245 15.629 1.00 79.75 403 PRO A O 1
ATOM 3300 N N . VAL A 1 404 ? -3.580 11.263 13.398 1.00 73.31 404 VAL A N 1
ATOM 3301 C CA . VAL A 1 404 ? -2.184 11.654 13.170 1.00 73.31 404 VAL A CA 1
ATOM 3302 C C . VAL A 1 404 ? -2.039 13.157 13.451 1.00 73.31 404 VAL A C 1
ATOM 3304 O O . VAL A 1 404 ? -2.536 13.991 12.692 1.00 73.31 404 VAL A O 1
ATOM 3307 N N . SER A 1 405 ? -1.403 13.506 14.573 1.00 65.62 405 SER A N 1
ATOM 3308 C CA . SER A 1 405 ? -1.132 14.890 15.000 1.00 65.62 405 SER A CA 1
ATOM 3309 C C . SER A 1 405 ? 0.298 15.313 14.650 1.00 65.62 405 SER A C 1
ATOM 3311 O O . SER A 1 405 ? 1.202 14.480 14.607 1.00 65.62 405 SER A O 1
ATOM 3313 N N . ARG A 1 406 ? 0.515 16.620 14.434 1.00 56.88 406 ARG A N 1
ATOM 3314 C CA . ARG A 1 406 ? 1.862 17.215 14.313 1.00 56.88 406 ARG A CA 1
ATOM 3315 C C . ARG A 1 406 ? 2.596 17.281 15.649 1.00 56.88 406 ARG A C 1
ATOM 3317 O O . ARG A 1 406 ? 3.818 17.186 15.660 1.00 56.88 406 ARG A O 1
ATOM 3324 N N . ASP A 1 407 ? 1.845 17.390 16.739 1.00 48.81 407 ASP A N 1
ATOM 3325 C CA . ASP A 1 407 ? 2.370 17.432 18.096 1.00 48.81 407 ASP A CA 1
ATOM 3326 C C . ASP A 1 407 ? 1.999 16.122 18.792 1.00 48.81 407 ASP A C 1
ATOM 3328 O O . ASP A 1 407 ? 0.830 15.863 19.087 1.00 48.81 407 ASP A O 1
ATOM 3332 N N . ILE A 1 408 ? 3.009 15.280 19.016 1.00 43.34 408 ILE A N 1
ATOM 3333 C CA . ILE A 1 408 ? 2.899 13.994 19.727 1.00 43.34 408 ILE A CA 1
ATOM 3334 C C . ILE A 1 408 ? 2.455 14.214 21.189 1.00 43.34 408 ILE A C 1
ATOM 3336 O O . ILE A 1 408 ? 1.828 13.330 21.770 1.00 43.34 408 ILE A O 1
ATOM 3340 N N . ASP A 1 409 ? 2.688 15.417 21.729 1.00 35.91 409 ASP A N 1
ATOM 3341 C CA . ASP A 1 409 ? 2.486 15.774 23.139 1.00 35.91 409 ASP A CA 1
ATOM 3342 C C . ASP A 1 409 ? 1.275 16.689 23.403 1.00 35.91 409 ASP A C 1
ATOM 3344 O O . ASP A 1 409 ? 1.027 17.080 24.545 1.00 35.91 409 ASP A O 1
ATOM 3348 N N . ILE A 1 410 ? 0.497 17.046 22.374 1.00 41.34 410 ILE A N 1
ATOM 3349 C CA . ILE A 1 410 ? -0.727 17.841 22.539 1.00 41.34 410 ILE A CA 1
ATOM 3350 C C . ILE A 1 410 ? -1.851 17.142 21.769 1.00 41.34 410 ILE A C 1
ATOM 3352 O O . ILE A 1 410 ? -1.910 17.265 20.542 1.00 41.34 410 ILE A O 1
ATOM 3356 N N . PRO A 1 411 ? -2.757 16.404 22.441 1.00 40.03 411 PRO A N 1
ATOM 3357 C CA . PRO A 1 411 ? -3.928 15.850 21.777 1.00 40.03 411 PRO A CA 1
ATOM 3358 C C . PRO A 1 411 ? -4.728 17.019 21.202 1.00 40.03 411 PRO A C 1
ATOM 3360 O O . PRO A 1 411 ? -5.222 17.877 21.938 1.00 40.03 411 PRO A O 1
ATOM 3363 N N . VAL A 1 412 ? -4.777 17.104 19.872 1.00 43.44 412 VAL A N 1
ATOM 3364 C CA . VAL A 1 412 ? -5.416 18.209 19.159 1.00 43.44 412 VAL A CA 1
ATOM 3365 C C . VAL A 1 412 ? -6.894 18.233 19.539 1.00 43.44 412 VAL A C 1
ATOM 3367 O O . VAL A 1 412 ? -7.705 17.438 19.076 1.00 43.44 412 VAL A O 1
ATOM 3370 N N . PHE A 1 413 ? -7.224 19.192 20.402 1.00 46.53 413 PHE A N 1
ATOM 3371 C CA . PHE A 1 413 ? -8.557 19.579 20.854 1.00 46.53 413 PHE A CA 1
ATOM 3372 C C . PHE A 1 413 ? -9.347 20.266 19.730 1.00 46.53 413 PHE A C 1
ATOM 3374 O O . PHE A 1 413 ? -9.847 21.381 19.885 1.00 46.53 413 PHE A O 1
ATOM 3381 N N . ARG A 1 414 ? -9.459 19.635 18.562 1.00 42.81 414 ARG A N 1
ATOM 3382 C CA . ARG A 1 414 ? -10.462 20.032 17.576 1.00 42.81 414 ARG A CA 1
ATOM 3383 C C . ARG A 1 414 ? -11.093 18.786 16.979 1.00 42.81 414 ARG A C 1
ATOM 3385 O O . ARG A 1 414 ? -10.381 18.031 16.326 1.00 42.81 414 ARG A O 1
ATOM 3392 N N . PRO A 1 415 ? -12.412 18.579 17.146 1.00 40.56 415 PRO A N 1
ATOM 3393 C CA . PRO A 1 415 ? -13.131 17.767 16.183 1.00 40.56 415 PRO A CA 1
ATOM 3394 C C . PRO A 1 415 ? -12.907 18.442 14.827 1.00 40.56 415 PRO A C 1
ATOM 3396 O O . PRO A 1 415 ? -13.360 19.573 14.628 1.00 40.56 415 PRO A O 1
ATOM 3399 N N . GLU A 1 416 ? -12.126 17.816 13.941 1.00 46.25 416 GLU A N 1
ATOM 3400 C CA . GLU A 1 416 ? -12.069 18.275 12.556 1.00 46.25 416 GLU A CA 1
ATOM 3401 C C . GLU A 1 416 ? -13.519 18.307 12.040 1.00 46.25 416 GLU A C 1
ATOM 3403 O O . GLU A 1 416 ? -14.287 17.369 12.292 1.00 46.25 416 GLU A O 1
ATOM 3408 N N . PRO A 1 417 ? -13.954 19.449 11.481 1.00 40.16 417 PRO A N 1
ATOM 3409 C CA . PRO A 1 417 ? -15.362 19.747 11.283 1.00 40.16 417 PRO A CA 1
ATOM 3410 C C . PRO A 1 417 ? -15.999 18.705 10.373 1.00 40.16 417 PRO A C 1
ATOM 3412 O O . PRO A 1 417 ? -15.531 18.497 9.260 1.00 40.16 417 PRO A O 1
ATOM 3415 N N . SER A 1 418 ? -17.066 18.079 10.882 1.00 42.12 418 SER A N 1
ATOM 3416 C CA . SER A 1 418 ? -18.124 17.410 10.116 1.00 42.12 418 SER A CA 1
ATOM 3417 C C . SER A 1 418 ? -17.645 16.697 8.852 1.00 42.12 418 SER A C 1
ATOM 3419 O O . SER A 1 418 ? -18.175 16.925 7.768 1.00 42.12 418 SER A O 1
ATOM 3421 N N . ILE A 1 419 ? -16.656 15.816 8.990 1.00 47.59 419 ILE A N 1
ATOM 3422 C CA . ILE A 1 419 ? -16.382 14.827 7.957 1.00 47.59 419 ILE A CA 1
ATOM 3423 C C . ILE A 1 419 ? -17.559 13.861 8.058 1.00 47.59 419 ILE A C 1
ATOM 3425 O O . ILE A 1 419 ? -17.608 13.033 8.972 1.00 47.59 419 ILE A O 1
ATOM 3429 N N . SER A 1 420 ? -18.561 14.012 7.187 1.00 44.84 420 SER A N 1
ATOM 3430 C CA . SER A 1 420 ? -19.598 13.000 6.988 1.00 44.84 420 SER A CA 1
ATOM 3431 C C . SER A 1 420 ? -18.918 11.794 6.356 1.00 44.84 420 SER A C 1
ATOM 3433 O O . SER A 1 420 ? -18.994 11.577 5.151 1.00 44.84 420 SER A O 1
ATOM 3435 N N . SER A 1 421 ? -18.140 11.074 7.160 1.00 52.81 421 SER A N 1
ATOM 3436 C CA . SER A 1 421 ? -17.437 9.895 6.700 1.00 52.81 421 SER A CA 1
ATOM 3437 C C . SER A 1 421 ? -18.496 8.928 6.183 1.00 52.81 421 SER A C 1
ATOM 3439 O O . SER A 1 421 ? -19.379 8.479 6.909 1.00 52.81 421 SER A O 1
ATOM 3441 N N . SER A 1 422 ? -18.399 8.641 4.891 1.00 62.09 422 SER A N 1
ATOM 3442 C CA . SER A 1 422 ? -19.043 7.526 4.197 1.00 62.09 422 SER A CA 1
ATOM 3443 C C . SER A 1 422 ? -18.616 6.170 4.768 1.00 62.09 422 SER A C 1
ATOM 3445 O O . SER A 1 422 ? -19.130 5.140 4.353 1.00 62.09 422 SER A O 1
ATOM 3447 N N . LEU A 1 423 ? -17.695 6.172 5.735 1.00 81.94 423 LEU A N 1
ATOM 3448 C CA . LEU A 1 423 ? -17.183 5.011 6.425 1.00 81.94 423 LEU A CA 1
ATOM 3449 C C . LEU A 1 423 ? -18.281 4.391 7.294 1.00 81.94 423 LEU A C 1
ATOM 3451 O O . LEU A 1 423 ? -18.678 4.924 8.328 1.00 81.94 423 LEU A O 1
ATOM 3455 N N . ASN A 1 424 ? -18.785 3.251 6.841 1.00 89.56 424 ASN A N 1
ATOM 3456 C CA . ASN A 1 424 ? -19.903 2.529 7.428 1.00 89.56 424 ASN A CA 1
ATOM 3457 C C . ASN A 1 424 ? -19.446 1.357 8.308 1.00 89.56 424 ASN A C 1
ATOM 3459 O O . ASN A 1 424 ? -20.149 0.993 9.256 1.00 89.56 424 ASN A O 1
ATOM 3463 N N . SER A 1 425 ? -18.298 0.744 8.005 1.00 94.12 425 SER A N 1
ATOM 3464 C CA . SER A 1 425 ? -17.831 -0.465 8.693 1.00 94.12 425 SER A CA 1
ATOM 3465 C C . SER A 1 425 ? -16.324 -0.459 8.916 1.00 94.12 425 SER A C 1
ATOM 3467 O O . SER A 1 425 ? -15.559 -0.192 7.992 1.00 94.12 425 SER A O 1
ATOM 3469 N N . ILE A 1 426 ? -15.913 -0.810 10.135 1.00 96.56 426 ILE A N 1
ATOM 3470 C CA . ILE A 1 426 ? -14.515 -1.040 10.505 1.00 96.56 426 ILE A CA 1
ATOM 3471 C C . ILE A 1 426 ? -14.402 -2.396 11.194 1.00 96.56 426 ILE A C 1
ATOM 3473 O O . ILE A 1 426 ? -15.101 -2.665 12.177 1.00 96.56 426 ILE A O 1
ATOM 3477 N N . SER A 1 427 ? -13.482 -3.228 10.723 1.00 97.62 427 SER A N 1
ATOM 3478 C CA . SER A 1 427 ? -13.156 -4.490 11.381 1.00 97.62 427 SER A CA 1
ATOM 3479 C C . SER A 1 427 ? -11.657 -4.713 11.462 1.00 97.62 427 SER A C 1
ATOM 3481 O O . SER A 1 427 ? -10.966 -4.677 10.446 1.00 97.62 427 SER A O 1
ATOM 3483 N N . PHE A 1 428 ? -11.182 -5.022 12.662 1.00 98.06 428 PHE A N 1
ATOM 3484 C CA . PHE A 1 428 ? -9.833 -5.501 12.921 1.00 98.06 428 PHE A CA 1
ATOM 3485 C C . PHE A 1 428 ? -9.905 -6.977 13.305 1.00 98.06 428 PHE A C 1
ATOM 3487 O O . PHE A 1 428 ? -10.674 -7.356 14.188 1.00 98.06 428 PHE A O 1
ATOM 3494 N N . SER A 1 429 ? -9.120 -7.819 12.642 1.00 97.94 429 SER A N 1
ATOM 3495 C CA . SER A 1 429 ? -9.113 -9.262 12.862 1.00 97.94 429 SER A CA 1
ATOM 3496 C C . SER A 1 429 ? -7.690 -9.796 12.957 1.00 97.94 429 SER A C 1
ATOM 3498 O O . SER A 1 429 ? -6.853 -9.490 12.115 1.00 97.94 429 SER A O 1
ATOM 3500 N N . ASN A 1 430 ? -7.394 -10.607 13.972 1.00 97.88 430 ASN A N 1
ATOM 3501 C CA . ASN A 1 430 ? -6.053 -11.176 14.148 1.00 97.88 430 ASN A CA 1
ATOM 3502 C C . ASN A 1 430 ? -4.936 -10.105 14.194 1.00 97.88 430 ASN A C 1
ATOM 3504 O O . ASN A 1 430 ? -3.839 -10.315 13.678 1.00 97.88 430 ASN A O 1
ATOM 3508 N N . CYS A 1 431 ? -5.225 -8.926 14.754 1.00 98.19 431 CYS A N 1
ATOM 3509 C CA . CYS A 1 431 ? -4.295 -7.800 14.772 1.00 98.19 431 CYS A CA 1
ATOM 3510 C C . CYS A 1 431 ? -3.555 -7.690 16.109 1.00 98.19 431 CYS A C 1
ATOM 3512 O O . CYS A 1 431 ? -4.092 -8.015 17.168 1.00 98.19 431 CYS A O 1
ATOM 3514 N N . SER A 1 432 ? -2.338 -7.148 16.068 1.00 98.00 432 SER A N 1
ATOM 3515 C CA . SER A 1 432 ? -1.629 -6.657 17.252 1.00 98.00 432 SER A CA 1
ATOM 3516 C C . SER A 1 432 ? -1.681 -5.135 17.254 1.00 98.00 432 SER A C 1
ATOM 3518 O O . SER A 1 432 ? -1.030 -4.494 16.432 1.00 98.00 432 SER A O 1
ATOM 3520 N N . ILE A 1 433 ? -2.461 -4.563 18.165 1.00 97.88 433 ILE A N 1
ATOM 3521 C CA . ILE A 1 433 ? -2.694 -3.127 18.303 1.00 97.88 433 ILE A CA 1
ATOM 3522 C C . ILE A 1 433 ? -2.051 -2.659 19.610 1.00 97.88 433 ILE A C 1
ATOM 3524 O O . ILE A 1 433 ? -2.352 -3.192 20.673 1.00 97.88 433 ILE A O 1
ATOM 3528 N N . GLY A 1 434 ? -1.173 -1.659 19.552 1.00 95.94 434 GLY A N 1
ATOM 3529 C CA . GLY A 1 434 ? -0.615 -1.061 20.768 1.00 95.94 434 GLY A CA 1
ATOM 3530 C C . GLY A 1 434 ? -1.677 -0.257 21.520 1.00 95.94 434 GLY A C 1
ATOM 3531 O O . GLY A 1 434 ? -2.214 -0.696 22.531 1.00 95.94 434 GLY A O 1
ATOM 3532 N N . SER A 1 435 ? -2.027 0.917 21.002 1.00 94.75 435 SER A N 1
ATOM 3533 C CA . SER A 1 435 ? -2.991 1.827 21.636 1.00 94.75 435 SER A CA 1
ATOM 3534 C C . SER A 1 435 ? -4.127 2.193 20.688 1.00 94.75 435 SER A C 1
ATOM 3536 O O . SER A 1 435 ? -3.895 2.531 19.526 1.00 94.75 435 SER A O 1
ATOM 3538 N N . VAL A 1 436 ? -5.359 2.169 21.192 1.00 95.88 436 VAL A N 1
ATOM 3539 C CA . VAL A 1 436 ? -6.472 2.912 20.597 1.00 95.88 436 VAL A CA 1
ATOM 3540 C C . VAL A 1 436 ? -6.514 4.266 21.290 1.00 95.88 436 VAL A C 1
ATOM 3542 O O . VAL A 1 436 ? -6.981 4.388 22.422 1.00 95.88 436 VAL A O 1
ATOM 3545 N N . ASP A 1 437 ? -5.976 5.273 20.615 1.00 92.50 437 ASP A N 1
ATOM 3546 C CA . ASP A 1 437 ? -5.737 6.592 21.180 1.00 92.50 437 ASP A CA 1
ATOM 3547 C C . ASP A 1 437 ? -7.030 7.372 21.431 1.00 92.50 437 ASP A C 1
ATOM 3549 O O . ASP A 1 437 ? -8.098 7.097 20.873 1.00 92.50 437 ASP A O 1
ATOM 3553 N N . SER A 1 438 ? -6.914 8.419 22.248 1.00 88.62 438 SER A N 1
ATOM 3554 C CA . SER A 1 438 ? -7.980 9.395 22.432 1.00 88.62 438 SER A CA 1
ATOM 3555 C C . SER A 1 438 ? -8.429 9.960 21.089 1.00 88.62 438 SER A C 1
ATOM 3557 O O . SER A 1 438 ? -7.619 10.335 20.239 1.00 88.62 438 SER A O 1
ATOM 3559 N N . PHE A 1 439 ? -9.744 10.049 20.924 1.00 86.62 439 PHE A N 1
ATOM 3560 C CA . PHE A 1 439 ? -10.411 10.553 19.732 1.00 86.62 439 PHE A CA 1
ATOM 3561 C C . PHE A 1 439 ? -10.215 9.727 18.451 1.00 86.62 439 PHE A C 1
ATOM 3563 O O . PHE A 1 439 ? -10.496 10.219 17.357 1.00 86.62 439 PHE A O 1
ATOM 3570 N N . ALA A 1 440 ? -9.769 8.470 18.559 1.00 89.69 440 ALA A N 1
ATOM 3571 C CA . ALA A 1 440 ? -9.640 7.566 17.415 1.00 89.69 440 ALA A CA 1
ATOM 3572 C C . ALA A 1 440 ? -10.949 7.410 16.622 1.00 89.69 440 ALA A C 1
ATOM 3574 O O . ALA A 1 440 ? -10.946 7.444 15.389 1.00 89.69 440 ALA A O 1
ATOM 3575 N N . PHE A 1 441 ? -12.066 7.302 17.341 1.00 90.62 441 PHE A N 1
ATOM 3576 C CA . PHE A 1 441 ? -13.409 7.134 16.804 1.00 90.62 441 PHE A CA 1
ATOM 3577 C C . PHE A 1 441 ? -14.344 8.241 17.304 1.00 90.62 441 PHE A C 1
ATOM 3579 O O . PHE A 1 441 ? -15.396 7.957 17.881 1.00 90.62 441 PHE A O 1
ATOM 3586 N N . THR A 1 442 ? -13.967 9.508 17.103 1.00 86.81 442 THR A N 1
ATOM 3587 C CA . THR A 1 442 ? -14.810 10.661 17.466 1.00 86.81 442 THR A CA 1
ATOM 3588 C C . THR A 1 442 ? -15.753 11.088 16.345 1.00 86.81 442 THR A C 1
ATOM 3590 O O . THR A 1 442 ? -15.311 11.293 15.219 1.00 86.81 442 THR A O 1
ATOM 3593 N N . ASN A 1 443 ? -17.036 11.302 16.659 1.00 85.50 443 ASN A N 1
ATOM 3594 C CA . ASN A 1 443 ? -18.091 11.706 15.712 1.00 85.50 443 ASN A CA 1
ATOM 3595 C C . ASN A 1 443 ? -18.339 10.709 14.558 1.00 85.50 443 ASN A C 1
ATOM 3597 O O . ASN A 1 443 ? -18.762 11.103 13.472 1.00 85.50 443 ASN A O 1
ATOM 3601 N N . TYR A 1 444 ? -18.102 9.417 14.775 1.00 87.00 444 TYR A N 1
ATOM 3602 C CA . TYR A 1 444 ? -18.352 8.384 13.770 1.00 87.00 444 TYR A CA 1
ATOM 3603 C C . TYR A 1 444 ? -19.828 7.982 13.728 1.00 87.00 444 TYR A C 1
ATOM 3605 O O . TYR A 1 444 ? -20.507 7.961 14.754 1.00 87.00 444 TYR A O 1
ATOM 3613 N N . SER A 1 445 ? -20.315 7.590 12.549 1.00 89.81 445 SER A N 1
ATOM 3614 C CA . SER A 1 445 ? -21.635 6.974 12.368 1.00 89.81 445 SER A CA 1
ATOM 3615 C C . SER A 1 445 ? -21.496 5.599 11.709 1.00 89.81 445 SER A C 1
ATOM 3617 O O . SER A 1 445 ? -21.699 5.457 10.508 1.00 89.81 445 SER A O 1
ATOM 3619 N N . LEU A 1 446 ? -21.168 4.578 12.504 1.00 92.75 446 LEU A N 1
ATOM 3620 C CA . LEU A 1 446 ? -20.826 3.237 12.023 1.00 92.75 446 LEU A CA 1
ATOM 3621 C C . LEU A 1 446 ? -21.986 2.249 12.164 1.00 92.75 446 LEU A C 1
ATOM 3623 O O . LEU A 1 446 ? -22.706 2.211 13.167 1.00 92.75 446 LEU A O 1
ATOM 3627 N N . SER A 1 447 ? -22.127 1.362 11.185 1.00 95.31 447 SER A N 1
ATOM 3628 C CA . SER A 1 447 ? -22.919 0.147 11.353 1.00 95.31 447 SER A CA 1
ATOM 3629 C C . SER A 1 447 ? -22.170 -0.884 12.197 1.00 95.31 447 SER A C 1
ATOM 3631 O O . SER A 1 447 ? -22.782 -1.491 13.074 1.00 95.31 447 SER A O 1
ATOM 3633 N N . ILE A 1 448 ? -20.867 -1.065 11.971 1.00 96.62 448 ILE A N 1
ATOM 3634 C CA . ILE A 1 448 ? -20.053 -2.054 12.688 1.00 96.62 448 ILE A CA 1
ATOM 3635 C C . ILE A 1 448 ? -18.697 -1.439 13.042 1.00 96.62 448 ILE A C 1
ATOM 3637 O O . ILE A 1 448 ? -18.038 -0.844 12.190 1.00 96.62 448 ILE A O 1
ATOM 3641 N N . LEU A 1 449 ? -18.291 -1.611 14.297 1.00 97.50 449 LEU A N 1
ATOM 3642 C CA . LEU A 1 449 ? -16.918 -1.468 14.763 1.00 97.50 449 LEU A CA 1
ATOM 3643 C C . LEU A 1 449 ? -16.554 -2.771 15.475 1.00 97.50 449 LEU A C 1
ATOM 3645 O O . LEU A 1 449 ? -17.165 -3.097 16.489 1.00 97.50 449 LEU A O 1
ATOM 3649 N N . SER A 1 450 ? -15.610 -3.536 14.935 1.00 97.94 450 SER A N 1
ATOM 3650 C CA . SER A 1 450 ? -15.249 -4.839 15.502 1.00 97.94 450 SER A CA 1
ATOM 3651 C C . SER A 1 450 ? -13.747 -5.004 15.689 1.00 97.94 450 SER A C 1
ATOM 3653 O O . SER A 1 450 ? -12.954 -4.584 14.845 1.00 97.94 450 SER A O 1
ATOM 3655 N N . PHE A 1 451 ? -13.372 -5.644 16.792 1.00 97.69 451 PHE A N 1
ATOM 3656 C CA . PHE A 1 451 ? -12.021 -6.114 17.067 1.00 97.69 451 PHE A CA 1
ATOM 3657 C C . PHE A 1 451 ? -12.112 -7.577 17.484 1.00 97.69 451 PHE A C 1
ATOM 3659 O O . PHE A 1 451 ? -12.576 -7.903 18.575 1.00 97.69 451 PHE A O 1
ATOM 3666 N N . ASN A 1 452 ? -11.694 -8.462 16.587 1.00 96.94 452 ASN A N 1
ATOM 3667 C CA . ASN A 1 452 ? -11.833 -9.899 16.747 1.00 96.94 452 ASN A CA 1
ATOM 3668 C C . ASN A 1 452 ? -10.460 -10.572 16.758 1.00 96.94 452 ASN A C 1
ATOM 3670 O O . ASN A 1 452 ? -9.586 -10.218 15.965 1.00 96.94 452 ASN A O 1
ATOM 3674 N N . HIS A 1 453 ? -10.265 -11.558 17.633 1.00 97.12 453 HIS A N 1
ATOM 3675 C CA . HIS A 1 453 ? -9.018 -12.330 17.735 1.00 97.12 453 HIS A CA 1
ATOM 3676 C C . HIS A 1 453 ? -7.758 -11.454 17.835 1.00 97.12 453 HIS A C 1
ATOM 3678 O O . HIS A 1 453 ? -6.709 -11.812 17.311 1.00 97.12 453 HIS A O 1
ATOM 3684 N N . SER A 1 454 ? -7.868 -10.268 18.432 1.00 97.62 454 SER A N 1
ATOM 3685 C CA . SER A 1 454 ? -6.811 -9.258 18.406 1.00 97.62 454 SER A CA 1
ATOM 3686 C C . SER A 1 454 ? -6.193 -9.075 19.787 1.00 97.62 454 SER A C 1
ATOM 3688 O O . SER A 1 454 ? -6.824 -9.321 20.815 1.00 97.62 454 SER A O 1
ATOM 3690 N N . LYS A 1 455 ? -4.940 -8.627 19.816 1.00 97.56 455 LYS A N 1
ATOM 3691 C CA . LYS A 1 455 ? -4.272 -8.164 21.032 1.00 97.56 455 LYS A CA 1
ATOM 3692 C C . LYS A 1 455 ? -4.285 -6.6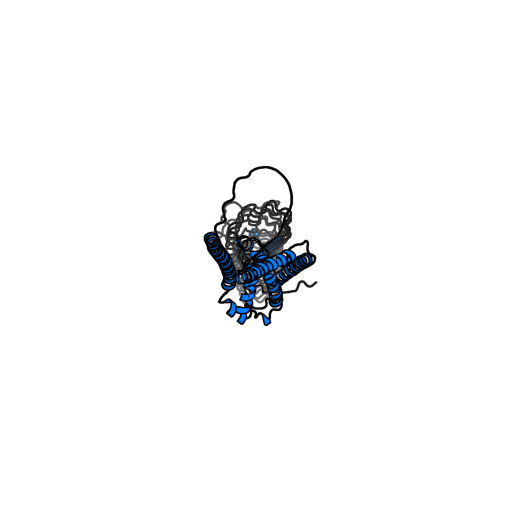40 21.035 1.00 97.56 455 LYS A C 1
ATOM 3694 O O . LYS A 1 455 ? -3.836 -6.046 20.062 1.00 97.56 455 LYS A O 1
ATOM 3699 N N . ILE A 1 456 ? -4.780 -6.027 22.104 1.00 97.31 456 ILE A N 1
ATOM 3700 C CA . ILE A 1 456 ? -4.862 -4.572 22.262 1.00 97.31 456 ILE A CA 1
ATOM 3701 C C . ILE A 1 456 ? -4.240 -4.197 23.607 1.00 97.31 456 ILE A C 1
ATOM 3703 O O . ILE A 1 456 ? -4.715 -4.663 24.643 1.00 97.31 456 ILE A O 1
ATOM 3707 N N . ASP A 1 457 ? -3.191 -3.371 23.632 1.00 95.12 457 ASP A N 1
ATOM 3708 C CA . ASP A 1 457 ? -2.590 -3.013 24.922 1.00 95.12 457 ASP A CA 1
ATOM 3709 C C . ASP A 1 457 ? -3.463 -2.009 25.682 1.00 95.12 457 ASP A C 1
ATOM 3711 O O . ASP A 1 457 ? -3.640 -2.160 26.879 1.00 95.12 457 ASP A O 1
ATOM 3715 N N . ASN A 1 458 ? -4.055 -0.993 25.055 1.00 93.69 458 ASN A N 1
ATOM 3716 C CA . ASN A 1 458 ? -4.988 -0.124 25.781 1.00 93.69 458 ASN A CA 1
ATOM 3717 C C . ASN A 1 458 ? -6.015 0.570 24.890 1.00 93.69 458 ASN A C 1
ATOM 3719 O O . ASN A 1 458 ? -5.740 0.927 23.746 1.00 93.69 458 ASN A O 1
ATOM 3723 N N . PHE A 1 459 ? -7.191 0.804 25.467 1.00 95.44 459 PHE A N 1
ATOM 3724 C CA . PHE A 1 459 ? -8.129 1.814 24.992 1.00 95.44 459 PHE A CA 1
ATOM 3725 C C . PHE A 1 459 ? -7.979 3.070 25.841 1.00 95.44 459 PHE A C 1
ATOM 3727 O O . PHE A 1 459 ? -8.224 3.040 27.048 1.00 95.44 459 PHE A O 1
ATOM 3734 N N . GLN A 1 460 ? -7.593 4.176 25.212 1.00 93.31 460 GLN A N 1
ATOM 3735 C CA . GLN A 1 460 ? -7.420 5.461 25.877 1.00 93.31 460 GLN A CA 1
ATOM 3736 C C . GLN A 1 460 ? -8.763 6.145 26.165 1.00 93.31 460 GLN A C 1
ATOM 3738 O O . GLN A 1 460 ? -9.804 5.840 25.569 1.00 93.31 460 GLN A O 1
ATOM 3743 N N . THR A 1 461 ? -8.723 7.121 27.071 1.00 91.25 461 THR A N 1
ATOM 3744 C CA . THR A 1 461 ? -9.864 7.977 27.410 1.00 91.25 461 THR A CA 1
ATOM 3745 C C . THR A 1 461 ? -10.377 8.710 26.174 1.00 91.25 461 THR A C 1
ATOM 3747 O O . THR A 1 461 ? -9.591 9.230 25.381 1.00 91.25 461 THR A O 1
ATOM 3750 N N . ASN A 1 462 ? -11.699 8.773 26.013 1.00 91.44 462 ASN A N 1
ATOM 3751 C CA . ASN A 1 462 ? -12.388 9.364 24.864 1.00 91.44 462 ASN A CA 1
ATOM 3752 C C . ASN A 1 462 ? -11.982 8.756 23.510 1.00 91.44 462 ASN A C 1
ATOM 3754 O O . ASN A 1 462 ? -12.054 9.439 22.488 1.00 91.44 462 ASN A O 1
ATOM 3758 N N . SER A 1 463 ? -11.526 7.502 23.468 1.00 92.62 463 SER A N 1
ATOM 3759 C CA . SER A 1 463 ? -11.221 6.828 22.199 1.00 92.62 463 SER A CA 1
ATOM 3760 C C . SER A 1 463 ? -12.463 6.666 21.314 1.00 92.62 463 SER A C 1
ATOM 3762 O O . SER A 1 463 ? -12.346 6.769 20.094 1.00 92.62 463 SER A O 1
ATOM 3764 N N . ILE A 1 464 ? -13.655 6.508 21.905 1.00 94.00 464 ILE A N 1
ATOM 3765 C CA . ILE A 1 464 ? -14.954 6.492 21.215 1.00 94.00 464 ILE A CA 1
ATOM 3766 C C . ILE A 1 464 ? -15.835 7.625 21.769 1.00 94.00 464 ILE A C 1
ATOM 3768 O O . ILE A 1 464 ? -16.609 7.439 22.713 1.00 94.00 464 ILE A O 1
ATOM 3772 N N . GLU A 1 465 ? -15.739 8.819 21.176 1.00 90.44 465 GLU A N 1
ATOM 3773 C CA . GLU A 1 465 ? -16.465 10.010 21.640 1.00 90.44 465 GLU A CA 1
ATOM 3774 C C . GLU A 1 465 ? -17.554 10.468 20.655 1.00 90.44 465 GLU A C 1
ATOM 3776 O O . GLU A 1 465 ? -17.309 10.567 19.457 1.00 90.44 465 GLU A O 1
ATOM 3781 N N . LYS A 1 466 ? -18.745 10.848 21.136 1.00 90.69 466 LYS A N 1
ATOM 3782 C CA . LYS A 1 466 ? -19.809 11.455 20.299 1.00 90.69 466 LYS A CA 1
ATOM 3783 C C . LYS A 1 466 ? -20.218 10.610 19.079 1.00 90.69 466 LYS A C 1
ATOM 3785 O O . LYS A 1 466 ? -20.716 11.142 18.086 1.00 90.69 466 LYS A O 1
ATOM 3790 N N . SER A 1 467 ? -20.029 9.297 19.147 1.00 91.19 467 SER A N 1
ATOM 3791 C CA . SER A 1 467 ? -20.214 8.392 18.013 1.00 91.19 467 SER A CA 1
ATOM 3792 C C . SER A 1 467 ? -21.546 7.652 18.080 1.00 91.19 467 SER A C 1
ATOM 3794 O O . SER A 1 467 ? -22.083 7.384 19.154 1.00 91.19 467 SER A O 1
ATOM 3796 N N . ARG A 1 468 ? -22.102 7.319 16.913 1.00 93.81 468 ARG A N 1
ATOM 3797 C CA . ARG A 1 468 ? -23.312 6.510 16.740 1.00 93.81 468 ARG A CA 1
ATOM 3798 C C . ARG A 1 468 ? -22.931 5.175 16.117 1.00 93.81 468 ARG A C 1
ATOM 3800 O O . ARG A 1 468 ? -22.610 5.128 14.935 1.00 93.81 468 ARG A O 1
ATOM 3807 N N . ILE A 1 469 ? -22.972 4.096 16.891 1.00 95.94 469 ILE A N 1
ATOM 3808 C CA . ILE A 1 469 ? -22.515 2.773 16.440 1.00 95.94 469 ILE A CA 1
ATOM 3809 C C . ILE A 1 469 ? -23.661 1.765 16.570 1.00 95.94 469 ILE A C 1
ATOM 3811 O O . ILE A 1 469 ? -24.244 1.603 17.640 1.00 95.94 469 ILE A O 1
ATOM 3815 N N . LYS A 1 470 ? -24.039 1.066 15.492 1.00 97.19 470 LYS A N 1
ATOM 3816 C CA . LYS A 1 470 ? -25.095 0.034 15.601 1.00 97.19 470 LYS A CA 1
ATOM 3817 C C . LYS A 1 470 ? -24.583 -1.231 16.290 1.00 97.19 470 LYS A C 1
ATOM 3819 O O . LYS A 1 470 ? -25.351 -1.876 17.005 1.00 97.19 470 LYS A O 1
ATOM 3824 N N . ARG A 1 471 ? -23.319 -1.592 16.075 1.00 98.00 471 ARG A N 1
ATOM 3825 C CA . ARG A 1 471 ? -22.707 -2.753 16.712 1.00 98.00 471 ARG A CA 1
ATOM 3826 C C . ARG A 1 471 ? -21.229 -2.528 17.011 1.00 98.00 471 ARG A C 1
ATOM 3828 O O . ARG A 1 471 ? -20.464 -2.239 16.095 1.00 98.00 471 ARG A O 1
ATOM 3835 N N . LEU A 1 472 ? -20.867 -2.658 18.281 1.00 98.00 472 LEU A N 1
ATOM 3836 C CA . LEU A 1 472 ? -19.493 -2.697 18.765 1.00 98.00 472 LEU A CA 1
ATOM 3837 C C . LEU A 1 472 ? -19.198 -4.124 19.238 1.00 98.00 472 LEU A C 1
ATOM 3839 O O . LEU A 1 472 ? -19.838 -4.593 20.175 1.00 98.00 472 LEU A O 1
ATOM 3843 N N . GLU A 1 473 ? -18.272 -4.812 18.579 1.00 97.69 473 GLU A N 1
ATOM 3844 C CA . GLU A 1 473 ? -17.906 -6.197 18.896 1.00 97.69 473 GLU A CA 1
ATOM 3845 C C . GLU A 1 473 ? -16.441 -6.263 19.341 1.00 97.69 473 GLU A C 1
ATOM 3847 O O . GLU A 1 473 ? -15.547 -5.849 18.604 1.00 97.69 473 GLU A O 1
ATOM 3852 N N . LEU A 1 474 ? -16.190 -6.793 20.535 1.00 96.25 474 LEU A N 1
ATOM 3853 C CA . LEU A 1 474 ? -14.863 -7.176 21.010 1.00 96.25 474 LEU A CA 1
ATOM 3854 C C . LEU A 1 474 ? -14.906 -8.686 21.269 1.00 96.25 474 LEU A C 1
ATOM 3856 O O . LEU A 1 474 ? -15.436 -9.129 22.288 1.00 96.25 474 LEU A O 1
ATOM 3860 N N . GLY A 1 475 ? -14.417 -9.472 20.309 1.00 94.38 475 GLY A N 1
ATOM 3861 C CA . GLY A 1 475 ? -14.548 -10.930 20.302 1.00 94.38 475 GLY A CA 1
ATOM 3862 C C . GLY A 1 475 ? -13.204 -11.645 20.407 1.00 94.38 475 GLY A C 1
ATOM 3863 O O . GLY A 1 475 ? -12.269 -11.308 19.679 1.00 94.38 475 GLY A O 1
ATOM 3864 N N . ASN A 1 476 ? -13.094 -12.654 21.273 1.00 96.31 476 ASN A N 1
ATOM 3865 C CA . ASN A 1 476 ? -11.923 -13.534 21.417 1.00 96.31 476 ASN A CA 1
ATOM 3866 C C . ASN A 1 476 ? -10.583 -12.777 21.472 1.00 96.31 476 ASN A C 1
ATOM 3868 O O . ASN A 1 476 ? -9.594 -13.199 20.874 1.00 96.31 476 ASN A O 1
ATOM 3872 N N . SER A 1 477 ? -10.568 -11.608 22.112 1.00 96.50 477 SER A N 1
ATOM 3873 C CA . SER A 1 477 ? -9.451 -10.661 22.071 1.00 96.50 477 SER A CA 1
ATOM 3874 C C . SER A 1 477 ? -8.813 -10.502 23.445 1.00 96.50 477 SER A C 1
ATOM 3876 O O . SER A 1 477 ? -9.483 -10.595 24.473 1.00 96.50 477 SER A O 1
ATOM 3878 N N . LYS A 1 478 ? -7.507 -10.235 23.463 1.00 96.75 478 LYS A N 1
ATOM 3879 C CA . LYS A 1 478 ? -6.773 -9.916 24.687 1.00 96.75 478 LYS A CA 1
ATOM 3880 C C . LYS A 1 478 ? -6.611 -8.409 24.801 1.00 96.75 478 LYS A C 1
ATOM 3882 O O . LYS A 1 478 ? -6.006 -7.800 23.921 1.00 96.75 478 LYS A O 1
ATOM 3887 N N . ILE A 1 479 ? -7.121 -7.828 25.877 1.00 96.12 479 ILE A N 1
ATOM 3888 C CA . ILE A 1 479 ? -7.080 -6.389 26.128 1.00 96.12 479 ILE A CA 1
ATOM 3889 C C . ILE A 1 479 ? -6.402 -6.166 27.475 1.00 96.12 479 ILE A C 1
ATOM 3891 O O . ILE A 1 479 ? -6.797 -6.776 28.460 1.00 96.12 479 ILE A O 1
ATOM 3895 N N . LYS A 1 480 ? -5.383 -5.308 27.549 1.00 94.38 480 LYS A N 1
ATOM 3896 C CA . LYS A 1 480 ? -4.765 -5.021 28.852 1.00 94.38 480 LYS A CA 1
ATOM 3897 C C . LYS A 1 480 ? -5.677 -4.130 29.692 1.00 94.38 480 LYS A C 1
ATOM 3899 O O . LYS A 1 480 ? -6.170 -4.547 30.728 1.00 94.38 480 LYS A O 1
ATOM 3904 N N . THR A 1 481 ? -5.952 -2.922 29.209 1.00 92.69 481 THR A N 1
ATOM 3905 C CA . THR A 1 481 ? -6.668 -1.911 29.994 1.00 92.69 481 THR A CA 1
ATOM 3906 C C . THR A 1 481 ? -7.682 -1.172 29.133 1.00 92.69 481 THR A C 1
ATOM 3908 O O . THR A 1 481 ? -7.380 -0.752 28.011 1.00 92.69 481 THR A O 1
ATOM 3911 N N . ILE A 1 482 ? -8.881 -0.970 29.675 1.00 94.44 482 ILE A N 1
ATOM 3912 C CA . ILE A 1 482 ? -9.872 -0.044 29.123 1.00 94.44 482 ILE A CA 1
ATOM 3913 C C . ILE A 1 482 ? -9.979 1.144 30.080 1.00 94.44 482 ILE A C 1
ATOM 3915 O O . ILE A 1 482 ? -10.491 0.999 31.187 1.00 94.44 482 ILE A O 1
ATOM 3919 N N . ASN A 1 483 ? -9.489 2.312 29.654 1.00 92.81 483 ASN A N 1
ATOM 3920 C CA . ASN A 1 483 ? -9.418 3.502 30.503 1.00 92.81 483 ASN A CA 1
ATOM 3921 C C . ASN A 1 483 ? -10.795 4.128 30.775 1.00 92.81 483 ASN A C 1
ATOM 3923 O O . ASN A 1 483 ? -11.785 3.885 30.076 1.00 92.81 483 ASN A O 1
ATOM 3927 N N . GLU A 1 484 ? -10.827 5.012 31.774 1.00 91.75 484 GLU A N 1
ATOM 3928 C CA . GLU A 1 484 ? -12.008 5.807 32.104 1.00 91.75 484 GLU A CA 1
ATOM 3929 C C . GLU A 1 484 ? -12.509 6.607 30.896 1.00 91.75 484 GLU A C 1
ATOM 3931 O O . GLU A 1 484 ? -11.731 7.121 30.087 1.00 91.75 484 GLU A O 1
ATOM 3936 N N . SER A 1 485 ? -13.831 6.732 30.782 1.00 91.62 485 SER A N 1
ATOM 3937 C CA . SER A 1 485 ? -14.518 7.440 29.697 1.00 91.62 485 SER A CA 1
ATOM 3938 C C . SER A 1 485 ? -14.029 7.051 28.294 1.00 91.62 485 SER A C 1
ATOM 3940 O O . SER A 1 485 ? -14.044 7.879 27.387 1.00 91.62 485 SER A O 1
ATOM 3942 N N . CYS A 1 486 ? -13.581 5.806 28.097 1.00 93.94 486 CYS A N 1
ATOM 3943 C CA . CYS A 1 486 ? -13.250 5.251 26.784 1.00 93.94 486 CYS A CA 1
ATOM 3944 C C . CYS A 1 486 ? -14.403 5.476 25.788 1.00 93.94 486 CYS A C 1
ATOM 3946 O O . CYS A 1 486 ? -14.199 6.056 24.719 1.00 93.94 486 CYS A O 1
ATOM 3948 N N . ILE A 1 487 ? -15.625 5.113 26.192 1.00 95.69 487 ILE A N 1
ATOM 3949 C CA . ILE A 1 487 ? -16.868 5.409 25.479 1.00 95.69 487 ILE A CA 1
ATOM 3950 C C . ILE A 1 487 ? -17.523 6.621 26.143 1.00 95.69 487 ILE A C 1
ATOM 3952 O O . ILE A 1 487 ? -18.042 6.528 27.257 1.00 95.69 487 ILE A O 1
ATOM 3956 N N . HIS A 1 488 ? -17.522 7.765 25.455 1.00 94.31 488 HIS A N 1
ATOM 3957 C CA . HIS A 1 488 ? -18.038 9.020 25.999 1.00 94.31 488 HIS A CA 1
ATOM 3958 C C . HIS A 1 488 ? -19.044 9.709 25.072 1.00 94.31 488 HIS A C 1
ATOM 3960 O O . HIS A 1 488 ? -18.786 9.878 23.882 1.00 94.31 488 HIS A O 1
ATOM 3966 N N . LYS A 1 489 ? -20.185 10.172 25.605 1.00 94.25 489 LYS A N 1
ATOM 3967 C CA . LYS A 1 489 ? -21.215 10.908 24.832 1.00 94.25 489 LYS A CA 1
ATOM 3968 C C . LYS A 1 489 ? -21.690 10.177 23.569 1.00 94.25 489 LYS A C 1
ATOM 3970 O O . LYS A 1 489 ? -22.092 10.818 22.600 1.00 94.25 489 LYS A O 1
ATOM 3975 N N . SER A 1 490 ? -21.629 8.849 23.565 1.00 95.19 490 SER A N 1
ATOM 3976 C CA . SER A 1 490 ? -21.891 8.022 22.387 1.00 95.19 490 SER A CA 1
ATOM 3977 C C . SER A 1 490 ? -23.242 7.310 22.491 1.00 95.19 490 SER A C 1
ATOM 3979 O O . SER A 1 490 ? -23.782 7.108 23.578 1.00 95.19 490 SER A O 1
ATOM 3981 N N . ILE A 1 491 ? -23.804 6.933 21.342 1.00 96.44 491 ILE A N 1
ATOM 3982 C CA . ILE A 1 491 ? -25.034 6.141 21.239 1.00 96.44 491 ILE A CA 1
ATOM 3983 C C . ILE A 1 491 ? -24.679 4.823 20.557 1.00 96.44 491 ILE A C 1
ATOM 3985 O O . ILE A 1 491 ? -24.377 4.811 19.361 1.00 96.44 491 ILE A O 1
ATOM 3989 N N . ILE A 1 492 ? -24.727 3.714 21.294 1.00 97.31 492 ILE A N 1
ATOM 3990 C CA . ILE A 1 492 ? -24.361 2.394 20.768 1.00 97.31 492 ILE A CA 1
ATOM 3991 C C . ILE A 1 492 ? -25.526 1.425 20.939 1.00 97.31 492 ILE A C 1
ATOM 3993 O O . ILE A 1 492 ? -25.996 1.208 22.047 1.00 97.31 492 ILE A O 1
ATOM 3997 N N . LYS A 1 493 ? -26.026 0.827 19.850 1.00 97.31 493 LYS A N 1
ATOM 3998 C CA . LYS A 1 493 ? -27.202 -0.060 19.955 1.00 97.31 493 LYS A CA 1
ATOM 3999 C C . LYS A 1 493 ? -26.873 -1.407 20.590 1.00 97.31 493 LYS A C 1
ATOM 4001 O O . LYS A 1 493 ? -27.654 -1.883 21.400 1.00 97.31 493 LYS A O 1
ATOM 4006 N N . ASN A 1 494 ? -25.758 -2.021 20.203 1.00 98.00 494 ASN A N 1
ATOM 4007 C CA . ASN A 1 494 ? -25.330 -3.309 20.740 1.00 98.00 494 ASN A CA 1
ATOM 4008 C C . ASN A 1 494 ? -23.830 -3.274 21.017 1.00 98.00 494 ASN A C 1
ATOM 4010 O O . ASN A 1 494 ? -23.056 -2.962 20.108 1.00 98.00 494 ASN A O 1
ATOM 4014 N N . ILE A 1 495 ? -23.442 -3.616 22.240 1.00 97.44 495 ILE A N 1
ATOM 4015 C CA . ILE A 1 495 ? -22.063 -3.913 22.617 1.00 97.44 495 ILE A CA 1
ATOM 4016 C C . ILE A 1 495 ? -21.995 -5.404 22.932 1.00 97.44 495 ILE A C 1
ATOM 4018 O O . ILE A 1 495 ? -22.721 -5.883 23.799 1.00 97.44 495 ILE A O 1
ATOM 4022 N N . LEU A 1 496 ? -21.126 -6.123 22.229 1.00 97.19 496 LEU A N 1
ATOM 4023 C CA . LEU A 1 496 ? -20.846 -7.533 22.469 1.00 97.19 496 LEU A CA 1
ATOM 4024 C C . LEU A 1 496 ? -19.381 -7.684 22.868 1.00 97.19 496 LEU A C 1
ATOM 4026 O O . LEU A 1 496 ? -18.490 -7.454 22.054 1.00 97.19 496 LEU A O 1
ATOM 4030 N N . LEU A 1 497 ? -19.158 -8.071 24.117 1.00 95.31 497 LEU A N 1
ATOM 4031 C CA . LEU A 1 497 ? -17.868 -8.460 24.664 1.00 95.31 497 LEU A CA 1
ATOM 4032 C C . LEU A 1 497 ? -17.911 -9.977 24.862 1.00 95.31 497 LEU A C 1
ATOM 4034 O O . LEU A 1 497 ? -18.565 -10.439 25.790 1.00 95.31 497 LEU A O 1
ATOM 4038 N N . ASP A 1 498 ? -17.290 -10.755 23.978 1.00 96.38 498 ASP A N 1
ATOM 4039 C CA . ASP A 1 498 ? -17.351 -12.224 24.030 1.00 96.38 498 ASP A CA 1
ATOM 4040 C C . ASP A 1 498 ? -15.949 -12.832 24.008 1.00 96.38 498 ASP A C 1
ATOM 4042 O O . ASP A 1 498 ? -15.129 -12.491 23.156 1.00 96.38 498 ASP A O 1
ATOM 4046 N N . GLY A 1 499 ? -15.660 -13.730 24.948 1.00 95.50 499 GLY A N 1
ATOM 4047 C CA . GLY A 1 499 ? -14.377 -14.433 25.005 1.00 95.50 499 GLY A CA 1
ATOM 4048 C C . GLY A 1 499 ? -13.163 -13.523 25.237 1.00 95.50 499 GLY A C 1
ATOM 4049 O O . GLY A 1 499 ? -12.086 -13.799 24.710 1.00 95.50 499 GLY A O 1
ATOM 4050 N N . LEU A 1 500 ? -13.312 -12.417 25.973 1.00 95.44 500 LEU A N 1
ATOM 4051 C CA . LEU A 1 500 ? -12.206 -11.494 26.244 1.00 95.44 500 LEU A CA 1
ATOM 4052 C C . LEU A 1 500 ? -11.264 -12.012 27.339 1.00 95.44 500 LEU A C 1
ATOM 4054 O O . LEU A 1 500 ? -11.714 -12.618 28.307 1.00 95.44 500 LEU A O 1
ATOM 4058 N N . ASP A 1 501 ? -9.967 -11.723 27.216 1.00 95.56 501 ASP A N 1
ATOM 4059 C CA . ASP A 1 501 ? -8.992 -11.764 28.322 1.00 95.56 501 ASP A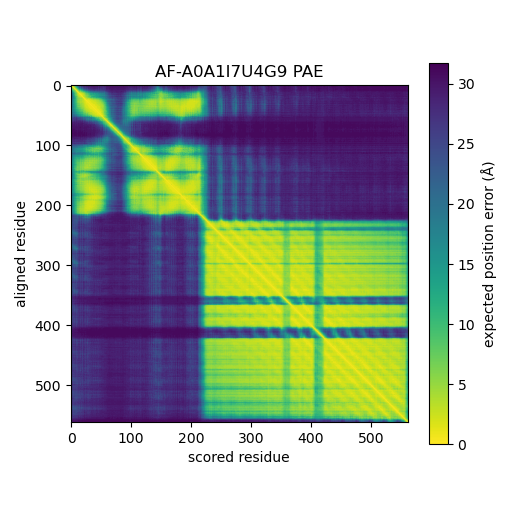 CA 1
ATOM 4060 C C . ASP A 1 501 ? -8.623 -10.317 28.659 1.00 95.56 501 ASP A C 1
ATOM 4062 O O . ASP A 1 501 ? -7.846 -9.695 27.930 1.00 95.56 501 ASP A O 1
ATOM 4066 N N . LEU A 1 502 ? -9.252 -9.770 29.701 1.00 93.81 502 LEU A N 1
ATOM 4067 C CA . LEU A 1 502 ? -9.133 -8.378 30.131 1.00 93.81 502 LEU A CA 1
ATOM 4068 C C . LEU A 1 502 ? -8.395 -8.292 31.474 1.00 93.81 502 LEU A C 1
ATOM 4070 O O . LEU A 1 502 ? -8.819 -8.942 32.429 1.00 93.81 502 LEU A O 1
ATOM 4074 N N . GLU A 1 503 ? -7.327 -7.492 31.566 1.00 91.88 503 GLU A N 1
ATOM 4075 C CA . GLU A 1 503 ? -6.644 -7.260 32.853 1.00 91.88 503 GLU A CA 1
ATOM 4076 C C . GLU A 1 503 ? -7.466 -6.265 33.694 1.00 91.88 503 GLU A C 1
ATOM 4078 O O . GLU A 1 503 ? -8.078 -6.664 34.682 1.00 91.88 503 GLU A O 1
ATOM 4083 N N . ASP A 1 504 ? -7.616 -5.020 33.233 1.00 88.19 504 ASP A N 1
ATOM 4084 C CA . ASP A 1 504 ? -8.282 -3.955 33.995 1.00 88.19 504 ASP A CA 1
ATOM 4085 C C . ASP A 1 504 ? -9.463 -3.322 33.233 1.00 88.19 504 ASP A C 1
ATOM 4087 O O . ASP A 1 504 ? -9.313 -2.803 32.116 1.00 88.19 504 ASP A O 1
ATOM 4091 N N . LEU A 1 505 ? -10.645 -3.324 33.863 1.00 89.00 505 LEU A N 1
ATOM 4092 C CA . LEU A 1 505 ? -11.824 -2.566 33.434 1.00 89.00 505 LEU A CA 1
ATOM 4093 C C . LEU A 1 505 ? -12.035 -1.357 34.354 1.00 89.00 505 LEU A C 1
ATOM 4095 O O . LEU A 1 505 ? -12.622 -1.495 35.430 1.00 89.00 505 LEU A O 1
ATOM 4099 N N . ASN A 1 506 ? -11.574 -0.178 33.923 1.00 89.00 506 ASN A N 1
ATOM 4100 C CA . ASN A 1 506 ? -11.532 0.995 34.794 1.00 89.00 506 ASN A CA 1
ATOM 4101 C C . ASN A 1 506 ? -12.916 1.605 35.065 1.00 89.00 506 ASN A C 1
ATOM 4103 O O . ASN A 1 506 ? -13.863 1.489 34.275 1.00 89.00 506 ASN A O 1
ATOM 4107 N N . SER A 1 507 ? -12.994 2.350 36.171 1.00 87.38 507 SER A N 1
ATOM 4108 C CA . SER A 1 507 ? -14.189 3.112 36.546 1.00 87.38 507 SER A CA 1
ATOM 4109 C C . SER A 1 507 ? -14.656 4.049 35.422 1.00 87.38 507 SER A C 1
ATOM 4111 O O . SER A 1 507 ? -13.868 4.688 34.722 1.00 87.38 507 SER A O 1
ATOM 4113 N N . GLY A 1 508 ? -15.972 4.121 35.219 1.00 87.25 508 GLY A N 1
ATOM 4114 C CA . GLY A 1 508 ? -16.596 4.985 34.222 1.00 87.25 508 GLY A CA 1
ATOM 4115 C C . GLY A 1 508 ? -16.112 4.796 32.781 1.00 87.25 508 GLY A C 1
ATOM 4116 O O . GLY A 1 508 ? -16.158 5.768 32.025 1.00 87.25 508 GLY A O 1
ATOM 4117 N N . TRP A 1 509 ? -15.629 3.615 32.374 1.00 91.50 509 TRP A N 1
ATOM 4118 C CA . TRP A 1 509 ? -15.199 3.380 30.987 1.00 91.50 509 TRP A CA 1
ATOM 4119 C C . TRP A 1 509 ? -16.318 3.655 29.966 1.00 91.50 509 TRP A C 1
ATOM 4121 O O . TRP A 1 509 ? -16.028 4.127 28.865 1.00 91.50 509 TRP A O 1
ATOM 4131 N N . ILE A 1 510 ? -17.588 3.451 30.351 1.00 93.25 510 ILE A N 1
ATOM 4132 C CA . ILE A 1 510 ? -18.757 4.030 29.675 1.00 93.25 510 ILE A CA 1
ATOM 41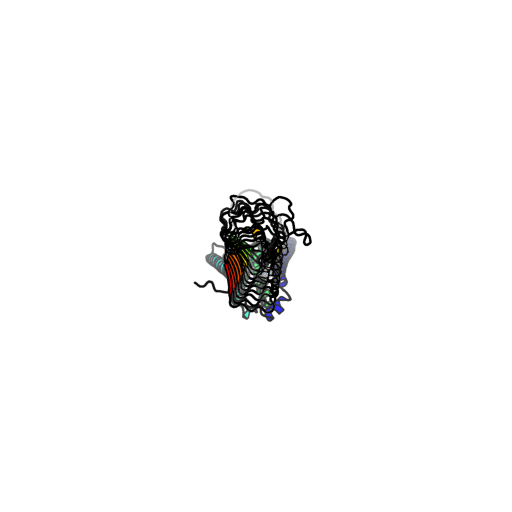33 C C . ILE A 1 510 ? -19.246 5.229 30.486 1.00 93.25 510 ILE A C 1
ATOM 4135 O O . ILE A 1 510 ? -19.662 5.097 31.641 1.00 93.25 510 ILE A O 1
ATOM 4139 N N . ASN A 1 511 ? -19.232 6.404 29.857 1.00 93.12 511 ASN A N 1
ATOM 4140 C CA . ASN A 1 511 ? -19.626 7.652 30.492 1.00 93.12 511 ASN A CA 1
ATOM 4141 C C . ASN A 1 511 ? -20.561 8.489 29.610 1.00 93.12 511 ASN A C 1
ATOM 4143 O O . ASN A 1 511 ? -20.276 8.725 28.433 1.00 93.12 511 ASN A O 1
ATOM 4147 N N . SER A 1 512 ? -21.636 9.033 30.188 1.00 93.81 512 SER A N 1
ATOM 4148 C CA . SER A 1 512 ? -22.553 9.966 29.513 1.00 93.81 512 SER A CA 1
ATOM 4149 C C . SER A 1 512 ? -23.103 9.416 28.190 1.00 93.81 512 SER A C 1
ATOM 4151 O O . SER A 1 512 ? -23.261 10.170 27.232 1.00 93.81 512 SER A O 1
ATOM 4153 N N . SER A 1 513 ? -23.296 8.099 28.093 1.00 94.81 513 SER A N 1
ATOM 4154 C CA . SER A 1 513 ? -23.601 7.398 26.841 1.00 94.81 513 SER A CA 1
ATOM 4155 C C . SER A 1 513 ? -24.910 6.620 26.948 1.00 94.81 513 SER A C 1
ATOM 4157 O O . SER A 1 513 ? -25.334 6.248 28.040 1.00 94.81 513 SER A O 1
ATOM 4159 N N . ARG A 1 514 ? -25.551 6.362 25.805 1.00 95.62 514 ARG A N 1
ATOM 4160 C CA . ARG A 1 514 ? -26.761 5.536 25.731 1.00 95.62 514 ARG A CA 1
ATOM 4161 C C . ARG A 1 514 ? -26.461 4.239 25.005 1.00 95.62 514 ARG A C 1
ATOM 4163 O O . ARG A 1 514 ? -26.112 4.259 23.821 1.00 95.62 514 ARG A O 1
ATOM 4170 N N . ILE A 1 515 ? -26.622 3.132 25.710 1.00 95.44 515 ILE A N 1
ATOM 4171 C CA . ILE A 1 515 ? -26.367 1.788 25.217 1.00 95.44 515 ILE A CA 1
ATOM 4172 C C . ILE A 1 515 ? -27.698 1.041 25.125 1.00 95.44 515 ILE A C 1
ATOM 4174 O O . ILE A 1 515 ? -28.510 1.115 26.036 1.00 95.44 515 ILE A O 1
ATOM 4178 N N . GLY A 1 516 ? -27.952 0.347 24.017 1.00 95.12 516 GLY A N 1
ATOM 4179 C CA . GLY A 1 516 ? -29.125 -0.522 23.912 1.00 95.12 516 GLY A CA 1
ATOM 4180 C C . GLY A 1 516 ? -28.907 -1.799 24.717 1.00 95.12 516 GLY A C 1
ATOM 4181 O O . GLY A 1 516 ? -29.208 -1.860 25.904 1.00 95.12 516 GLY A O 1
ATOM 4182 N N . ASN A 1 517 ? -28.324 -2.807 24.074 1.00 95.81 517 ASN A N 1
ATOM 4183 C CA . ASN A 1 517 ? -27.968 -4.068 24.714 1.00 95.81 517 ASN A CA 1
ATOM 4184 C C . ASN A 1 517 ? -26.443 -4.148 24.935 1.00 95.81 517 ASN A C 1
ATOM 4186 O O . ASN A 1 517 ? -25.666 -3.974 23.991 1.00 95.81 517 ASN A O 1
ATOM 4190 N N . LEU A 1 518 ? -26.020 -4.394 26.176 1.00 95.25 518 LEU A N 1
ATOM 4191 C CA . LEU A 1 518 ? -24.643 -4.722 26.546 1.00 95.25 518 LEU A CA 1
ATOM 4192 C C . LEU A 1 518 ? -24.566 -6.199 26.939 1.00 95.25 518 LEU A C 1
ATOM 4194 O O . LEU A 1 518 ? -25.172 -6.595 27.930 1.00 95.25 518 LEU A O 1
ATOM 4198 N N . ARG A 1 519 ? -23.768 -6.987 26.215 1.00 95.19 519 ARG A N 1
ATOM 4199 C CA . ARG A 1 519 ? -23.490 -8.390 26.547 1.00 95.19 519 ARG A CA 1
ATOM 4200 C C . ARG A 1 519 ? -22.028 -8.568 26.887 1.00 95.19 519 ARG A C 1
ATOM 4202 O O . ARG A 1 519 ? -21.168 -8.220 26.081 1.00 95.19 519 ARG A O 1
ATOM 4209 N N . ILE A 1 520 ? -21.766 -9.137 28.053 1.00 92.69 520 ILE A N 1
ATOM 4210 C CA . ILE A 1 520 ? -20.444 -9.574 28.485 1.00 92.69 520 ILE A CA 1
ATOM 4211 C C . ILE A 1 520 ? -20.532 -11.078 28.687 1.00 92.69 520 ILE A C 1
ATOM 4213 O O . ILE A 1 520 ? -21.190 -11.540 29.618 1.00 92.69 520 ILE A O 1
ATOM 4217 N N . LEU A 1 521 ? -19.921 -11.834 27.784 1.00 94.88 521 LEU A N 1
ATOM 4218 C CA . LEU A 1 521 ? -20.066 -13.278 27.681 1.00 94.88 521 LEU A CA 1
ATOM 4219 C C . LEU A 1 521 ? -18.699 -13.959 27.729 1.00 94.88 521 LEU A C 1
ATOM 4221 O O . LEU A 1 521 ? -17.728 -13.472 27.148 1.00 94.88 521 LEU A O 1
ATOM 4225 N N . ASN A 1 522 ? -18.628 -15.104 28.410 1.00 95.88 522 ASN A N 1
ATOM 4226 C CA . ASN A 1 522 ? -17.505 -16.051 28.348 1.00 95.88 522 ASN A CA 1
ATOM 4227 C C . ASN A 1 522 ? -16.104 -15.439 28.555 1.00 95.88 522 ASN A C 1
ATOM 4229 O O . ASN A 1 522 ? -15.114 -15.974 28.056 1.00 95.88 522 ASN A O 1
ATOM 4233 N N . SER A 1 523 ? -16.001 -14.314 29.262 1.00 94.56 523 SER A N 1
ATOM 4234 C CA . SER A 1 523 ? -14.773 -13.524 29.355 1.00 94.56 523 SER A CA 1
ATOM 4235 C C . SER A 1 523 ? -14.039 -13.765 30.675 1.00 94.56 523 SER A C 1
ATOM 4237 O O . SER A 1 523 ? -14.649 -14.019 31.716 1.00 94.56 523 SER A O 1
ATOM 4239 N N . LYS A 1 524 ? -12.710 -13.677 30.647 1.00 94.62 524 LYS A N 1
ATOM 4240 C CA . LYS A 1 524 ? -11.835 -13.626 31.819 1.00 94.62 524 LYS A CA 1
ATOM 4241 C C . LYS A 1 524 ? -11.491 -12.164 32.095 1.00 94.62 524 LYS A C 1
ATOM 4243 O O . LYS A 1 524 ? -10.925 -11.502 31.234 1.00 94.62 524 LYS A O 1
ATOM 4248 N N . ILE A 1 525 ? -11.833 -11.679 33.284 1.00 92.44 525 ILE A N 1
ATOM 4249 C CA . ILE A 1 525 ? -11.589 -10.296 33.704 1.00 92.44 525 ILE A CA 1
ATOM 4250 C C . ILE A 1 525 ? -10.824 -10.326 35.028 1.00 92.44 525 ILE A C 1
ATOM 4252 O O . ILE A 1 525 ? -11.279 -10.951 35.989 1.00 92.44 525 ILE A O 1
ATOM 4256 N N . GLU A 1 526 ? -9.648 -9.706 35.090 1.00 92.31 526 GLU A N 1
ATOM 4257 C CA . GLU A 1 526 ? -8.829 -9.737 36.308 1.00 92.31 526 GLU A CA 1
ATOM 4258 C C . GLU A 1 526 ? -9.340 -8.737 37.351 1.00 92.31 526 GLU A C 1
ATOM 4260 O O . GLU A 1 526 ? -9.572 -9.131 38.495 1.00 92.31 526 GLU A O 1
ATOM 4265 N N . MET A 1 527 ? -9.624 -7.495 36.959 1.00 89.62 527 MET A N 1
ATOM 4266 C CA . MET A 1 527 ? -10.159 -6.469 37.852 1.00 89.62 527 MET A CA 1
ATOM 4267 C C . MET A 1 527 ? -11.312 -5.685 37.215 1.00 89.62 527 MET A C 1
ATOM 4269 O O . MET A 1 527 ? -11.219 -5.209 36.083 1.00 89.62 527 MET A O 1
ATOM 4273 N N . ILE A 1 528 ? -12.408 -5.538 37.966 1.00 90.19 528 ILE A N 1
ATOM 4274 C CA . ILE A 1 528 ? -13.504 -4.612 37.655 1.00 90.19 528 ILE A CA 1
ATOM 4275 C C . ILE A 1 528 ? -13.559 -3.542 38.746 1.00 90.19 528 ILE A C 1
ATOM 4277 O O . ILE A 1 528 ? -13.863 -3.858 39.901 1.00 90.19 528 ILE A O 1
ATOM 4281 N N . ASP A 1 529 ? -13.284 -2.295 38.364 1.00 87.38 529 ASP A N 1
ATOM 4282 C CA . ASP A 1 529 ? -13.358 -1.123 39.242 1.00 87.38 529 ASP A CA 1
ATOM 4283 C C . ASP A 1 529 ? -14.796 -0.789 39.667 1.00 87.38 529 ASP A C 1
ATOM 4285 O O . ASP A 1 529 ? -15.769 -1.245 39.071 1.00 87.38 529 ASP A O 1
ATOM 4289 N N . GLY A 1 530 ? -14.940 0.071 40.678 1.00 85.62 530 GLY A N 1
ATOM 4290 C CA . GLY A 1 530 ? -16.227 0.644 41.075 1.00 85.62 530 GLY A CA 1
ATOM 4291 C C . GLY A 1 530 ? -16.802 1.602 40.024 1.00 85.62 530 GLY A C 1
ATOM 4292 O O . GLY A 1 530 ? -16.066 2.287 39.314 1.00 85.62 530 GLY A O 1
ATOM 4293 N N . ASN A 1 531 ? -18.130 1.719 39.967 1.00 85.88 531 ASN A N 1
ATOM 4294 C CA . ASN A 1 531 ? -18.851 2.703 39.156 1.00 85.88 531 ASN A CA 1
ATOM 4295 C C . ASN A 1 531 ? -18.469 2.665 37.661 1.00 85.88 531 ASN A C 1
ATOM 4297 O O . ASN A 1 531 ? -18.200 3.700 37.042 1.00 85.88 531 ASN A O 1
ATOM 4301 N N . ILE A 1 532 ? -18.435 1.471 37.054 1.00 87.25 532 ILE A N 1
ATOM 4302 C CA . ILE A 1 532 ? -18.005 1.299 35.651 1.00 87.25 532 ILE A CA 1
ATOM 4303 C C . ILE A 1 532 ? -18.940 1.981 34.638 1.00 87.25 532 ILE A C 1
ATOM 4305 O O . ILE A 1 532 ? -18.531 2.278 33.514 1.00 87.25 532 ILE A O 1
ATOM 4309 N N . PHE A 1 533 ? -20.182 2.258 35.045 1.00 89.31 533 PHE A N 1
ATOM 4310 C CA . PHE A 1 533 ? -21.202 2.937 34.251 1.00 89.31 533 PHE A CA 1
ATOM 4311 C C . PHE A 1 533 ? -21.538 4.299 34.861 1.00 89.31 533 PHE A C 1
ATOM 4313 O O . PHE A 1 533 ? -22.319 4.401 35.807 1.00 89.31 533 PHE A O 1
ATOM 4320 N N . LYS A 1 534 ? -20.978 5.373 34.298 1.00 86.12 534 LYS A N 1
ATOM 4321 C CA . LYS A 1 534 ? -21.164 6.733 34.820 1.00 86.12 534 LYS A CA 1
ATOM 4322 C C . LYS A 1 534 ? -22.144 7.524 33.960 1.00 86.12 534 LYS A C 1
ATOM 4324 O O . LYS A 1 534 ? -21.954 7.612 32.749 1.00 86.12 534 LYS A O 1
ATOM 4329 N N . ASN A 1 535 ? -23.175 8.131 34.556 1.00 88.25 535 ASN A N 1
ATOM 4330 C CA . ASN A 1 535 ? -24.164 8.961 33.841 1.00 88.25 535 ASN A CA 1
ATOM 4331 C C . ASN A 1 535 ? -24.693 8.325 32.533 1.00 88.25 535 ASN A C 1
ATOM 4333 O O . ASN A 1 535 ? -24.840 9.020 31.531 1.00 88.25 535 ASN A O 1
ATOM 4337 N N . SER A 1 536 ? -24.872 7.001 32.492 1.00 90.06 536 SER A N 1
ATOM 4338 C CA . SER A 1 536 ? -25.163 6.263 31.254 1.00 90.06 536 SER A CA 1
ATOM 4339 C C . SER A 1 536 ? -26.452 5.453 31.367 1.00 90.06 536 SER A C 1
ATOM 4341 O O . SER A 1 536 ? -26.804 4.966 32.440 1.00 90.06 536 SER A O 1
ATOM 4343 N N . GLU A 1 537 ? -27.147 5.312 30.242 1.00 91.00 537 GLU A N 1
ATOM 4344 C CA . GLU A 1 537 ? -28.423 4.599 30.129 1.00 91.00 537 GLU A CA 1
ATOM 4345 C C . GLU A 1 537 ? -28.224 3.275 29.384 1.00 91.00 537 GLU A C 1
ATOM 4347 O O . GLU A 1 537 ? -27.500 3.239 28.385 1.00 91.00 537 GLU A O 1
ATOM 4352 N N . PHE A 1 538 ? -28.885 2.212 29.852 1.00 92.00 538 PHE A N 1
ATOM 4353 C CA . PHE A 1 538 ? -28.839 0.868 29.269 1.00 92.00 538 PHE A CA 1
ATOM 4354 C C . PHE A 1 538 ? -30.262 0.324 29.120 1.00 92.00 538 PHE A C 1
ATOM 4356 O O . PHE A 1 538 ? -31.030 0.402 30.080 1.00 92.00 538 PHE A O 1
ATOM 4363 N N . ASP A 1 539 ? -30.610 -0.236 27.957 1.00 92.94 539 ASP A N 1
ATOM 4364 C CA . ASP A 1 539 ? -31.901 -0.921 27.783 1.00 92.94 539 ASP A CA 1
ATOM 4365 C C . ASP A 1 539 ? -31.839 -2.351 28.365 1.00 92.94 539 ASP A C 1
ATOM 4367 O O . ASP A 1 539 ? -32.770 -2.799 29.032 1.00 92.94 539 ASP A O 1
ATOM 4371 N N . GLU A 1 540 ? -30.733 -3.068 28.136 1.00 92.19 540 GLU A N 1
ATOM 4372 C CA . GLU A 1 540 ? -30.506 -4.433 28.624 1.00 92.19 540 GLU A CA 1
ATOM 4373 C C . GLU A 1 540 ? -29.015 -4.675 28.901 1.00 92.19 540 GLU A C 1
ATOM 4375 O O . GLU A 1 540 ? -28.155 -4.286 28.105 1.00 92.19 540 GLU A O 1
ATOM 4380 N N . VAL A 1 541 ? -28.705 -5.341 30.017 1.00 90.94 541 VAL A N 1
ATOM 4381 C CA . VAL A 1 541 ? -27.343 -5.766 30.367 1.00 90.94 541 VAL A CA 1
ATOM 4382 C C . VAL A 1 541 ? -27.351 -7.261 30.673 1.00 90.94 541 VAL A C 1
ATOM 4384 O O . VAL A 1 541 ? -28.011 -7.706 31.610 1.00 90.94 541 VAL A O 1
ATOM 4387 N N . GLU A 1 542 ? -26.606 -8.028 29.884 1.00 92.81 542 GLU A N 1
ATOM 4388 C CA . GLU A 1 542 ? -26.425 -9.471 30.020 1.00 92.81 542 GLU A CA 1
ATOM 4389 C C . GLU A 1 542 ? -24.971 -9.755 30.410 1.00 92.81 542 GLU A C 1
ATOM 4391 O O . GLU A 1 542 ? -24.037 -9.367 29.707 1.00 92.81 542 GLU A O 1
ATOM 4396 N N . VAL A 1 543 ? -24.768 -10.422 31.546 1.00 89.06 543 VAL A N 1
ATOM 4397 C CA . VAL A 1 543 ? -23.444 -10.818 32.039 1.00 89.06 543 VAL A CA 1
ATOM 4398 C C . VAL A 1 543 ? -23.500 -12.307 32.348 1.00 89.06 543 VAL A C 1
ATOM 4400 O O . VAL A 1 543 ? -24.050 -12.696 33.375 1.00 89.06 543 VAL A O 1
ATOM 4403 N N . ASP A 1 544 ? -22.949 -13.137 31.462 1.00 90.81 544 ASP A N 1
ATOM 4404 C CA . ASP A 1 544 ? -23.020 -14.598 31.585 1.00 90.81 544 ASP A CA 1
ATOM 4405 C C . ASP A 1 544 ? -21.686 -15.289 31.264 1.00 90.81 544 ASP A C 1
ATOM 4407 O O . ASP A 1 544 ? -20.880 -14.815 30.467 1.00 90.81 544 ASP A O 1
ATOM 4411 N N . GLY A 1 545 ? -21.414 -16.416 31.922 1.00 89.81 545 GLY A N 1
ATOM 4412 C CA . GLY A 1 545 ? -20.228 -17.238 31.654 1.00 89.81 545 GLY A CA 1
ATOM 4413 C C . GLY A 1 545 ? -18.868 -16.594 31.977 1.00 89.81 545 GLY A C 1
ATOM 4414 O O . GLY A 1 545 ? -17.835 -17.140 31.588 1.00 89.81 545 GLY A O 1
ATOM 4415 N N . ASN A 1 546 ? -18.831 -15.457 32.681 1.00 90.50 546 ASN A N 1
ATOM 4416 C CA . ASN A 1 546 ? -17.592 -14.719 32.951 1.00 90.50 546 ASN A CA 1
ATOM 4417 C C . ASN A 1 546 ? -16.838 -15.229 34.185 1.00 90.50 546 ASN A C 1
ATOM 4419 O O . ASN A 1 546 ? -17.428 -15.660 35.177 1.00 90.50 546 ASN A O 1
ATOM 4423 N N . ARG A 1 547 ? -15.509 -15.117 34.149 1.00 91.50 547 ARG A N 1
ATOM 4424 C CA . ARG A 1 547 ? -14.609 -15.379 35.278 1.00 91.50 547 ARG A CA 1
ATOM 4425 C C . ARG A 1 547 ? -13.970 -14.070 35.719 1.00 91.50 547 ARG A C 1
ATOM 4427 O O . ARG A 1 547 ? -13.032 -13.608 35.076 1.00 91.50 547 ARG A O 1
ATOM 4434 N N . VAL A 1 548 ? -14.478 -13.501 36.808 1.00 90.19 548 VAL A N 1
ATOM 4435 C CA . VAL A 1 548 ? -13.965 -12.256 37.395 1.00 90.19 548 VAL A CA 1
ATOM 4436 C C . VAL A 1 548 ? -13.111 -12.587 38.617 1.00 90.19 548 VAL A C 1
ATOM 4438 O O . VAL A 1 548 ? -13.587 -13.291 39.509 1.00 90.19 548 VAL A O 1
ATOM 4441 N N . MET A 1 549 ? -11.858 -12.123 38.656 1.00 89.88 549 MET A N 1
ATOM 4442 C CA . MET A 1 549 ? -10.945 -12.409 39.777 1.00 89.88 549 MET A CA 1
ATOM 4443 C C . MET A 1 549 ? -11.152 -11.442 40.948 1.00 89.88 549 MET A C 1
ATOM 4445 O O . MET A 1 549 ? -11.282 -11.885 42.089 1.00 89.88 549 MET A O 1
ATOM 4449 N N . ILE A 1 550 ? -11.191 -10.135 40.673 1.00 87.31 550 ILE A N 1
ATOM 4450 C CA . ILE A 1 550 ? -11.418 -9.072 41.656 1.00 87.31 550 ILE A CA 1
ATOM 4451 C C . ILE A 1 550 ? -12.525 -8.158 41.134 1.00 87.31 550 ILE A C 1
ATOM 4453 O O . ILE A 1 550 ? -12.496 -7.712 39.990 1.00 87.31 550 ILE A O 1
ATOM 4457 N N . MET A 1 551 ? -13.508 -7.877 41.985 1.00 88.19 551 MET A N 1
ATOM 4458 C CA . MET A 1 551 ? -14.623 -6.994 41.665 1.00 88.19 551 MET A CA 1
ATOM 4459 C C . MET A 1 551 ? -14.876 -6.045 42.826 1.00 88.19 551 MET A C 1
ATOM 4461 O O . MET A 1 551 ? -15.071 -6.495 43.957 1.00 88.19 551 MET A O 1
ATOM 4465 N N . ASP A 1 552 ? -14.879 -4.746 42.539 1.00 87.75 552 ASP A N 1
ATOM 4466 C CA . ASP A 1 552 ? -15.275 -3.735 43.510 1.00 87.75 552 ASP A CA 1
ATOM 4467 C C . ASP A 1 552 ? -16.757 -3.898 43.897 1.00 87.75 552 ASP A C 1
ATOM 4469 O O . ASP A 1 552 ? -17.607 -4.241 43.069 1.00 87.75 552 ASP A O 1
ATOM 4473 N N . SER A 1 553 ? -17.089 -3.638 45.163 1.00 82.75 553 SER A N 1
ATOM 4474 C CA . SER A 1 553 ? -18.466 -3.700 45.666 1.00 82.75 553 SER A CA 1
ATOM 4475 C C . SER A 1 553 ? -19.428 -2.742 44.955 1.00 82.75 553 SER A C 1
ATOM 4477 O O . SER A 1 553 ? -20.628 -3.009 44.910 1.00 82.75 553 SER A O 1
ATOM 4479 N N . GLU A 1 554 ? -18.915 -1.647 44.393 1.00 83.12 554 GLU A N 1
ATOM 4480 C CA . GLU A 1 554 ? -19.676 -0.648 43.644 1.00 83.12 554 GLU A CA 1
ATOM 4481 C C . GLU A 1 554 ? -19.549 -0.830 42.122 1.00 83.12 554 GLU A C 1
ATOM 4483 O O . GLU A 1 554 ? -19.924 0.062 41.367 1.00 83.12 554 GLU A O 1
ATOM 4488 N N . ALA A 1 555 ? -19.036 -1.965 41.630 1.00 78.50 555 ALA A N 1
ATOM 4489 C CA . ALA A 1 555 ? -18.735 -2.156 40.207 1.00 78.50 555 ALA A CA 1
ATOM 4490 C C . ALA A 1 555 ? -19.904 -1.805 39.273 1.00 78.50 555 ALA A C 1
ATOM 4492 O O . ALA A 1 555 ? -19.745 -1.002 38.356 1.00 78.50 555 ALA A O 1
ATOM 4493 N N . PHE A 1 556 ? -21.098 -2.332 39.551 1.00 76.88 556 PHE A N 1
ATOM 4494 C CA . PHE A 1 556 ? -22.321 -2.046 38.789 1.00 76.88 556 PHE A CA 1
ATOM 4495 C C . PHE A 1 556 ? -23.237 -1.014 39.461 1.00 76.88 556 PHE A C 1
ATOM 4497 O O . PHE A 1 556 ? -24.426 -0.949 39.145 1.00 76.88 556 PHE A O 1
ATOM 4504 N N . PHE A 1 557 ? -22.719 -0.218 40.401 1.00 69.06 557 PHE A N 1
ATOM 4505 C CA . PHE A 1 557 ? -23.489 0.866 41.002 1.00 69.06 557 PHE A CA 1
ATOM 4506 C C . PHE A 1 557 ? -23.692 1.956 39.940 1.00 69.06 557 PHE A C 1
ATOM 4508 O O . PHE A 1 557 ? -22.789 2.714 39.600 1.00 69.06 557 PHE A O 1
ATOM 4515 N N . GLY A 1 558 ? -24.874 1.974 39.327 1.00 56.97 558 GLY A N 1
ATOM 4516 C CA . GLY A 1 558 ? -25.274 3.040 38.417 1.00 56.97 558 GLY A CA 1
ATOM 4517 C C . GLY A 1 558 ? -25.816 4.225 39.209 1.00 56.97 558 GLY A C 1
ATOM 4518 O O . GLY A 1 558 ? -26.578 4.040 40.156 1.00 56.97 558 GLY A O 1
ATOM 4519 N N . GLU A 1 559 ? -25.523 5.455 38.785 1.00 53.25 559 GLU A N 1
ATOM 4520 C CA . GLU A 1 559 ? -26.171 6.670 39.321 1.00 53.25 559 GLU A CA 1
ATOM 4521 C C . GLU A 1 559 ? -27.676 6.779 38.960 1.00 53.25 559 GLU A C 1
ATOM 4523 O O . GLU A 1 559 ? -28.292 7.835 39.128 1.00 53.25 559 GLU A O 1
ATOM 4528 N N . ASN A 1 560 ? -28.313 5.692 38.509 1.00 44.25 560 ASN A N 1
ATOM 4529 C CA . ASN A 1 560 ? -29.732 5.680 38.181 1.00 44.25 560 ASN A CA 1
ATOM 4530 C C . ASN A 1 560 ? -30.578 5.573 39.453 1.00 44.25 560 ASN A C 1
ATOM 4532 O O . ASN A 1 560 ? -30.851 4.506 39.999 1.00 44.25 560 ASN A O 1
ATOM 4536 N N . LYS A 1 561 ? -31.030 6.747 39.902 1.00 39.75 561 LYS A N 1
ATOM 4537 C CA . LYS A 1 561 ? -32.335 6.895 40.542 1.00 39.75 561 LYS A CA 1
ATOM 4538 C C . LYS A 1 561 ? -33.417 6.413 39.562 1.00 39.75 561 LYS A C 1
ATOM 4540 O O . LYS A 1 561 ? -33.564 7.024 38.508 1.00 39.75 561 LYS A O 1
ATOM 4545 N N . GLN A 1 562 ? -34.212 5.454 40.044 1.00 28.97 562 GLN A N 1
ATOM 4546 C CA . GLN A 1 562 ? -35.426 4.825 39.485 1.00 28.97 562 GLN A CA 1
ATOM 4547 C C . GLN A 1 562 ? -35.222 3.537 38.698 1.00 28.97 562 GLN A C 1
ATOM 4549 O O . GLN A 1 562 ? -34.590 3.571 37.625 1.00 28.97 562 GLN A O 1
#

Sequence (562 aa):
MNCNLSRVFMEMTEEDRKCLEERKYWCFLLSSITTFCASMILVVIWRVVTHLCCQRREREFPPDPIPPPEAVTVNMNGSKHAGGEGDPFLKQQQEEKHLGWMTEAKDWAGELISGQSLTGRFLVLLVFILSIGSLIIYFYDASFQNFQVETCIPWQDSPSQQIDLGFNIFFLVYFFIRFIAASDKVWFLLEMYSWIDFFTIPPSFVAIYLQRNWLGEFLEKKVNRISTISHLAPVAFAGLSHIDHLWFRNSRIDVIAMEAFHYLTNIDYIYFHKTKIGRIERKAFSKMYQIDHFYFKDSIEIEMIESEAFSGSQIDELIMDGVTVESAHDTFLLNTDAENVILKNCSIYLVPRKDNKSIEFEEDQKIIEKCLIDSSTFNIISPYKLGCNVLEVASSSIQRIGPVSRDIDIPVFRPEPSISSSLNSISFSNCSIGSVDSFAFTNYSLSILSFNHSKIDNFQTNSIEKSRIKRLELGNSKIKTINESCIHKSIIKNILLDGLDLEDLNSGWINSSRIGNLRILNSKIEMIDGNIFKNSEFDEVEVDGNRVMIMDSEAFFGENKQ